Protein AF-A8PFY5-F1 (afdb_monomer)

Organism: Coprinopsis cinerea (strain Okayama-7 / 130 / ATCC MYA-4618 / FGSC 9003) (NCBI:txid240176)

Foldseek 3Di:
DPCPPVLVVCLVDDDPPQPDLVVLLVVLVVLLVLLPDDQDPDLVDADPVNVVSLVSLLSNLVSLLVNCVHPNNVVSLVVCLVRVQSNLQSLLSVLVNLPPSSLVSSLSNLQSLCPDPDPVSVVSLVVLLLDLSNLSSLLSSLLNDDDPPPCPPSLVSSLSSLLSNLVDPNSVVSNVVVLVVDDVVSVLSSLLSLLCLLVVLQVLLVPDDLAQVSLVVSVVSLVSSLSNCLSQLLDLVSVVSNLVNLSLLSNLLCLLPRQVSSCSSNVPDPNLVVSLVSLLSLLVSLVSNVLCNLSSLLSCLLSQVVLVLLVQQQPDDPPPPVSLVSSLVSLVSSLVRCPDPSSLVSNVVSVVVRDPVSLVQCCDPPRPNVVSSVVNVCSSVVVVVVCVVCVVPVVPDDPPPVCCVVVVVVVVVVPD

pLDDT: mean 74.59, std 15.56, range [31.88, 92.75]

Radius of gyration: 26.29 Å; Cα contacts (8 Å, |Δi|>4): 400; chains: 1; bounding box: 70×51×67 Å

Nearest PDB structures (foldseek):
  7rdr-assembly1_A  TM=3.740E-01  e=2.692E-03  unidentified
  3zhp-assembly1_A  TM=3.741E-01  e=1.530E-02  Homo sapiens
  3zjy-assembly1_B  TM=2.414E-01  e=2.660E-02  Homo sapiens
  2x19-assembly1_B  TM=1.890E-01  e=1.592E-02  Homo sapiens

Structure (mmCIF, N/CA/C/O backbone):
data_AF-A8PFY5-F1
#
_entry.id   AF-A8PFY5-F1
#
loop_
_atom_site.group_PDB
_atom_site.id
_atom_site.type_symbol
_atom_site.label_atom_id
_atom_site.label_alt_id
_atom_site.label_comp_id
_atom_site.label_asym_id
_atom_site.label_entity_id
_atom_site.label_seq_id
_atom_site.pdbx_PDB_ins_code
_atom_site.Cartn_x
_atom_site.Cartn_y
_atom_site.Cartn_z
_atom_site.occupancy
_atom_site.B_iso_or_equiv
_atom_site.auth_seq_id
_atom_site.auth_comp_id
_atom_site.auth_asym_id
_atom_site.auth_atom_id
_atom_site.pdbx_PDB_model_num
ATOM 1 N N . MET A 1 1 ? -32.709 1.870 33.642 1.00 34.66 1 MET A N 1
ATOM 2 C CA . MET A 1 1 ? -32.692 0.590 32.893 1.00 34.66 1 MET A CA 1
ATOM 3 C C . MET A 1 1 ? -34.080 0.317 32.304 1.00 34.66 1 MET A C 1
ATOM 5 O O . MET A 1 1 ? -34.724 -0.637 32.714 1.00 34.66 1 MET A O 1
ATOM 9 N N . GLY A 1 2 ? -34.577 1.167 31.396 1.00 36.12 2 GLY A N 1
ATOM 10 C CA . GLY A 1 2 ? -35.963 1.072 30.904 1.00 36.12 2 GLY A CA 1
ATOM 11 C C . GLY A 1 2 ? -36.178 1.373 29.419 1.00 36.12 2 GLY A C 1
ATOM 12 O O . GLY A 1 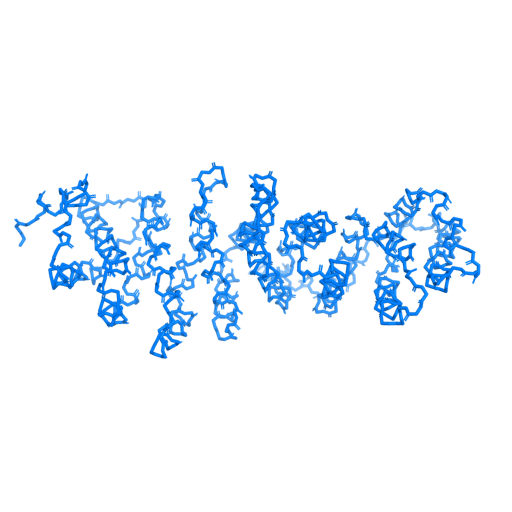2 ? -37.325 1.468 29.013 1.00 36.12 2 GLY A O 1
ATOM 13 N N . ASP A 1 3 ? -35.120 1.491 28.612 1.00 43.16 3 ASP A N 1
ATOM 14 C CA . ASP A 1 3 ? -35.214 2.169 27.311 1.00 43.16 3 ASP A CA 1
ATOM 15 C C . ASP A 1 3 ? -34.728 1.347 26.098 1.00 43.16 3 ASP A C 1
ATOM 17 O O . ASP A 1 3 ? -34.617 1.849 24.990 1.00 43.16 3 ASP A O 1
ATOM 21 N N . PHE A 1 4 ? -34.464 0.052 26.265 1.00 45.09 4 PHE A N 1
ATOM 22 C CA . PHE A 1 4 ? -33.913 -0.795 25.196 1.00 45.09 4 PHE A CA 1
ATOM 23 C C . PHE A 1 4 ? -34.768 -0.927 23.918 1.00 45.09 4 PHE A C 1
ATOM 25 O O . PHE A 1 4 ? -34.220 -0.805 22.823 1.00 45.09 4 PHE A O 1
ATOM 32 N N . PRO A 1 5 ? -36.096 -1.148 24.000 1.00 46.41 5 PRO A N 1
ATOM 33 C CA . PRO A 1 5 ? -36.880 -1.510 22.815 1.00 46.41 5 PRO A CA 1
ATOM 34 C C . PRO A 1 5 ? -37.082 -0.370 21.808 1.00 46.41 5 PRO A C 1
ATOM 36 O O . PRO A 1 5 ? -37.206 -0.620 20.612 1.00 46.41 5 PRO A O 1
ATOM 39 N N . TRP A 1 6 ? -37.128 0.886 22.264 1.00 45.47 6 TRP A N 1
ATOM 40 C CA . TRP A 1 6 ? -37.269 2.032 21.358 1.00 45.47 6 TRP A CA 1
ATOM 41 C C . TRP A 1 6 ? -35.925 2.417 20.727 1.00 45.47 6 TRP A C 1
ATOM 43 O O . TRP A 1 6 ? -35.890 2.773 19.549 1.00 45.47 6 TRP A O 1
ATOM 53 N N . MET A 1 7 ? -34.825 2.242 21.465 1.00 48.72 7 MET A N 1
ATOM 54 C CA . MET A 1 7 ? -33.452 2.436 20.992 1.00 48.72 7 MET A CA 1
ATOM 55 C C . MET A 1 7 ? -33.057 1.462 19.870 1.00 48.72 7 MET A C 1
ATOM 57 O O . MET A 1 7 ? -32.449 1.858 18.878 1.00 48.72 7 MET A O 1
ATOM 61 N N . GLU A 1 8 ? -33.464 0.196 19.976 1.00 47.72 8 GLU A N 1
ATOM 62 C CA . GLU A 1 8 ? -33.248 -0.812 18.929 1.00 47.72 8 GLU A CA 1
ATOM 63 C C . GLU A 1 8 ? -34.076 -0.519 17.661 1.00 47.72 8 GLU A C 1
ATOM 65 O O . GLU A 1 8 ? -33.652 -0.828 16.546 1.00 47.72 8 GLU A O 1
ATOM 70 N N . SER A 1 9 ? -35.242 0.124 17.812 1.00 49.69 9 SER A N 1
ATOM 71 C CA . SER A 1 9 ? -36.091 0.545 16.687 1.00 49.69 9 SER A CA 1
ATOM 72 C C . SER A 1 9 ? -35.517 1.741 15.914 1.00 49.69 9 SER A C 1
ATOM 74 O O . SER A 1 9 ? -35.684 1.807 14.698 1.00 49.69 9 SER A O 1
ATOM 76 N N . LEU A 1 10 ? -34.778 2.632 16.590 1.00 49.41 10 LEU A N 1
ATOM 77 C CA . LEU A 1 10 ? -34.123 3.802 15.987 1.00 49.41 10 LEU A CA 1
ATOM 78 C C . LEU A 1 10 ? -32.971 3.408 15.052 1.00 49.41 10 LEU A C 1
ATOM 80 O O . LEU A 1 10 ? -32.829 3.972 13.969 1.00 49.41 10 LEU A O 1
ATOM 84 N N . LEU A 1 11 ? -32.180 2.403 15.440 1.00 48.88 11 LEU A N 1
ATOM 85 C CA . LEU A 1 11 ? -31.070 1.890 14.627 1.00 48.88 11 LEU A CA 1
ATOM 86 C C . LEU A 1 11 ? -31.535 0.955 13.499 1.00 48.88 11 LEU A C 1
ATOM 88 O O . LEU A 1 11 ? -30.889 0.892 12.456 1.00 48.88 11 LEU A O 1
ATOM 92 N N . ASN A 1 12 ? -32.658 0.251 13.684 1.00 48.12 12 ASN A N 1
ATOM 93 C CA . ASN A 1 12 ? -33.204 -0.682 12.691 1.00 48.12 12 ASN A CA 1
ATOM 94 C C . ASN A 1 12 ? -34.171 -0.040 11.677 1.00 48.12 12 ASN A C 1
ATOM 96 O O . ASN A 1 12 ? -34.649 -0.735 10.778 1.00 48.12 12 ASN A O 1
ATOM 100 N N . GLY A 1 13 ? -34.462 1.260 11.772 1.00 44.38 13 GLY A N 1
ATOM 101 C CA . GLY A 1 13 ? -35.377 1.900 10.831 1.00 44.38 13 GLY A CA 1
ATOM 102 C C . GLY A 1 13 ? -35.305 3.418 10.798 1.00 44.38 13 GLY A C 1
ATOM 103 O O . GLY A 1 13 ? -36.151 4.045 11.411 1.00 44.38 13 GLY A O 1
ATOM 104 N N . ASN A 1 14 ? -34.361 3.982 10.029 1.00 45.72 14 ASN A N 1
ATOM 105 C CA . ASN A 1 14 ? -34.406 5.274 9.302 1.00 45.72 14 ASN A CA 1
ATOM 106 C C . ASN A 1 14 ? -35.174 6.479 9.911 1.00 45.72 14 ASN A C 1
ATOM 108 O O . ASN A 1 14 ? -35.612 7.355 9.169 1.00 45.72 14 ASN A O 1
ATOM 112 N N . GLN A 1 15 ? -35.356 6.560 11.226 1.00 50.38 15 GLN A N 1
ATOM 113 C CA . GLN A 1 15 ? -36.118 7.617 11.895 1.00 50.38 15 GLN A CA 1
ATOM 114 C C . GLN A 1 15 ? -35.307 8.189 13.054 1.00 50.38 15 GLN A C 1
ATOM 116 O O . GLN A 1 15 ? -35.775 8.282 14.183 1.00 50.38 15 GLN A O 1
ATOM 121 N N . TRP A 1 16 ? -34.076 8.602 12.761 1.00 56.50 16 TRP A N 1
ATOM 122 C CA . TRP A 1 16 ? -33.485 9.707 13.511 1.00 56.50 16 TRP A CA 1
ATOM 123 C C . TRP A 1 16 ? -34.390 10.919 13.269 1.00 56.50 16 TRP A C 1
ATOM 125 O O . TRP A 1 16 ? -34.736 11.136 12.108 1.00 56.50 16 TRP A O 1
ATOM 135 N N . PRO A 1 17 ? -34.835 11.671 14.292 1.00 55.78 17 PRO A N 1
ATOM 136 C CA . PRO A 1 17 ? -35.531 12.932 14.069 1.00 55.78 17 PRO A CA 1
ATOM 137 C C . PRO A 1 17 ? -34.560 13.831 13.288 1.00 55.78 17 PRO A C 1
ATOM 139 O O . PRO A 1 17 ? -33.569 14.274 13.864 1.00 55.78 17 PRO A O 1
ATOM 142 N N . PRO A 1 18 ? -34.772 14.061 11.981 1.00 52.91 18 PRO A N 1
ATOM 143 C CA . PRO A 1 18 ? -33.741 14.651 11.126 1.00 52.91 18 PRO A CA 1
ATOM 144 C C . PRO A 1 18 ? -33.565 16.158 11.373 1.00 52.91 18 PRO A C 1
ATOM 146 O O . PRO A 1 18 ? -32.666 16.778 10.813 1.00 52.91 18 PRO A O 1
ATOM 149 N N . ASP A 1 19 ? -34.416 16.743 12.219 1.00 60.16 19 ASP A N 1
ATOM 150 C CA . ASP A 1 19 ? -34.594 18.187 12.333 1.00 60.16 19 ASP A CA 1
ATOM 151 C C . ASP A 1 19 ? -34.093 18.776 13.667 1.00 60.16 19 ASP A C 1
ATOM 153 O O . ASP A 1 19 ? -34.156 19.995 13.832 1.00 60.16 19 ASP A O 1
ATOM 157 N N . ASP A 1 20 ? -33.589 17.959 14.607 1.00 69.44 20 ASP A N 1
ATOM 158 C CA . ASP A 1 20 ? -33.067 18.438 15.900 1.00 69.44 20 ASP A CA 1
ATOM 159 C C . ASP A 1 20 ? -31.603 18.003 16.152 1.00 69.44 20 ASP A C 1
ATOM 161 O O . ASP A 1 20 ? -31.344 16.891 16.626 1.00 69.44 20 ASP A O 1
ATOM 165 N N . PRO A 1 21 ? -30.629 18.881 15.843 1.00 69.94 21 PRO A N 1
ATOM 166 C CA . PRO A 1 21 ? -29.206 18.662 16.104 1.00 69.94 21 PRO A CA 1
ATOM 167 C C . PRO A 1 21 ? -28.892 18.365 17.581 1.00 69.94 21 PRO A C 1
ATOM 169 O O . PRO A 1 21 ? -28.015 17.552 17.879 1.00 69.94 21 PRO A O 1
ATOM 172 N N . ASP A 1 22 ? -29.604 18.995 18.518 1.00 78.06 22 ASP A N 1
ATOM 173 C CA . ASP A 1 22 ? -29.313 18.852 19.948 1.00 78.06 22 ASP A CA 1
ATOM 174 C C . ASP A 1 22 ? -29.686 17.449 20.443 1.00 78.06 22 ASP A C 1
ATOM 176 O O . ASP A 1 22 ? -28.985 16.866 21.273 1.00 78.06 22 ASP A O 1
ATOM 180 N N . TRP A 1 23 ? -30.713 16.843 19.847 1.00 76.12 23 TRP A N 1
ATOM 181 C CA . TRP A 1 23 ? -31.122 15.478 20.165 1.00 76.12 23 TRP A CA 1
ATOM 182 C C . TRP A 1 23 ? -30.076 14.428 19.764 1.00 76.12 23 TRP A C 1
ATOM 184 O O . TRP A 1 23 ? -29.815 13.490 20.519 1.00 76.12 23 TRP A O 1
ATOM 194 N N . VAL A 1 24 ? -29.438 14.581 18.595 1.00 74.31 24 VAL A N 1
ATOM 195 C CA . VAL A 1 24 ? -28.367 13.671 18.136 1.00 74.31 24 VAL A CA 1
ATOM 196 C C . VAL A 1 24 ? -27.197 13.689 19.117 1.00 74.31 24 VAL A C 1
ATOM 198 O O . VAL A 1 24 ? -26.641 12.650 19.470 1.00 74.31 24 VAL A O 1
ATOM 201 N N . LEU A 1 25 ? -26.855 14.882 19.588 1.00 80.19 25 LEU A N 1
ATOM 202 C CA . LEU A 1 25 ? -25.807 15.115 20.566 1.00 80.19 25 LEU A CA 1
ATOM 203 C C . LEU A 1 25 ? -26.149 14.485 21.932 1.00 80.19 25 LEU A C 1
ATOM 205 O O . LEU A 1 25 ? -25.334 13.742 22.482 1.00 80.19 25 LEU A O 1
ATOM 209 N N . GLU A 1 26 ? -27.361 14.698 22.449 1.00 82.06 26 GLU A N 1
ATOM 210 C CA . GLU A 1 26 ? -27.837 14.054 23.686 1.00 82.06 26 GLU A CA 1
ATOM 211 C C . GLU A 1 26 ? -27.855 12.524 23.588 1.00 82.06 26 GLU A C 1
ATOM 213 O O . GLU A 1 26 ? -27.481 11.833 24.540 1.00 82.06 26 GLU A O 1
ATOM 218 N N . ALA A 1 27 ? -28.247 11.982 22.431 1.00 77.75 27 ALA A N 1
ATOM 219 C CA . ALA A 1 27 ? -28.202 10.550 22.184 1.00 77.75 27 ALA A CA 1
ATOM 220 C C . ALA A 1 27 ? -26.760 10.032 22.274 1.00 77.75 27 ALA A C 1
ATOM 222 O O . ALA A 1 27 ? -26.508 9.083 23.016 1.00 77.75 27 ALA A O 1
ATOM 223 N N . VAL A 1 28 ? -25.804 10.668 21.585 1.00 82.75 28 VAL A N 1
ATOM 224 C CA . VAL A 1 28 ? -24.381 10.290 21.659 1.00 82.75 28 VAL A CA 1
ATOM 225 C C . VAL A 1 28 ? -23.898 10.261 23.112 1.00 82.75 28 VAL A C 1
ATOM 227 O O . VAL A 1 28 ? -23.340 9.247 23.531 1.00 82.75 28 VAL A O 1
ATOM 230 N N . ASP A 1 29 ? -24.183 11.295 23.906 1.00 84.06 29 ASP A N 1
ATOM 231 C CA . ASP A 1 29 ? -23.794 11.338 25.325 1.00 84.06 29 ASP A CA 1
ATOM 232 C C . ASP A 1 29 ? -24.404 10.182 26.128 1.00 84.06 29 ASP A C 1
ATOM 234 O O . ASP A 1 29 ? -23.711 9.516 26.902 1.00 84.06 29 ASP A O 1
ATOM 238 N N . ALA A 1 30 ? -25.697 9.914 25.928 1.00 82.19 30 ALA A N 1
ATOM 239 C CA . ALA A 1 30 ? -26.401 8.845 26.625 1.00 82.19 30 ALA A CA 1
ATOM 240 C C . ALA A 1 30 ? -25.821 7.462 26.291 1.00 82.19 30 ALA A C 1
ATOM 242 O O . ALA A 1 30 ? -25.700 6.605 27.172 1.00 82.19 30 ALA A O 1
ATOM 243 N N . TYR A 1 31 ? -25.430 7.251 25.033 1.00 81.50 31 TYR A N 1
ATOM 244 C CA . TYR A 1 31 ? -24.874 5.986 24.571 1.00 81.50 31 TYR A CA 1
ATOM 245 C C . TYR A 1 31 ? -23.399 5.795 24.943 1.00 81.50 31 TYR A C 1
ATOM 247 O O . TYR A 1 31 ? -22.999 4.660 25.204 1.00 81.50 31 TYR A O 1
ATOM 255 N N . MET A 1 32 ? -22.585 6.855 25.013 1.00 85.31 32 MET A N 1
ATOM 256 C CA . MET A 1 32 ? -21.151 6.732 25.327 1.00 85.31 32 MET A CA 1
ATOM 257 C C . MET A 1 32 ? -20.888 6.081 26.694 1.00 85.31 32 MET A C 1
ATOM 259 O O . MET A 1 32 ? -19.907 5.354 26.839 1.00 85.31 32 MET A O 1
ATOM 263 N N . VAL A 1 33 ? -21.805 6.214 27.659 1.00 85.12 33 VAL A N 1
ATOM 264 C CA . VAL A 1 33 ? -21.728 5.535 28.971 1.00 85.12 33 VAL A CA 1
ATOM 265 C C . VAL A 1 33 ? -21.664 4.003 28.832 1.00 85.12 33 VAL A C 1
ATOM 267 O O . VAL A 1 33 ? -21.143 3.301 29.700 1.00 85.12 33 VAL A O 1
ATOM 270 N N . HIS A 1 34 ? -22.170 3.449 27.727 1.00 85.44 34 HIS A N 1
ATOM 271 C CA . HIS A 1 34 ? -22.089 2.018 27.432 1.00 85.44 34 HIS A CA 1
ATOM 272 C C . HIS A 1 34 ? -20.716 1.554 26.933 1.00 85.44 34 HIS A C 1
ATOM 274 O O . HIS A 1 34 ? -20.491 0.347 26.835 1.00 85.44 34 HIS A O 1
ATOM 280 N N . LEU A 1 35 ? -19.787 2.471 26.667 1.00 84.62 35 LEU A N 1
ATOM 281 C CA . LEU A 1 35 ? -18.411 2.148 26.290 1.00 84.62 35 LEU A CA 1
ATOM 282 C C . LEU A 1 35 ? -17.476 2.055 27.503 1.00 84.62 35 LEU A C 1
ATOM 284 O O . LEU A 1 35 ? -16.440 1.400 27.423 1.00 84.62 35 LEU A O 1
ATOM 288 N N . ASP A 1 36 ? -17.871 2.607 28.652 1.00 84.31 36 ASP A N 1
ATOM 289 C CA . ASP A 1 36 ? -17.104 2.513 29.904 1.00 84.31 36 ASP A CA 1
ATOM 290 C C . ASP A 1 36 ? -17.233 1.140 30.592 1.00 84.31 36 ASP A C 1
ATOM 292 O O . ASP A 1 36 ? -16.557 0.839 31.580 1.00 84.31 36 ASP A O 1
ATOM 296 N N . VAL A 1 37 ? -18.116 0.280 30.083 1.00 84.50 37 VAL A N 1
ATOM 297 C CA . VAL A 1 37 ? -18.347 -1.060 30.628 1.00 84.50 37 VAL A CA 1
ATOM 298 C C . VAL A 1 37 ? -17.155 -1.960 30.270 1.00 84.50 37 VAL A C 1
ATOM 300 O O . VAL A 1 37 ? -16.679 -1.921 29.134 1.00 84.50 37 VAL A O 1
ATOM 303 N N . PRO A 1 38 ? -16.649 -2.801 31.194 1.00 84.38 38 PRO A N 1
ATOM 304 C CA . PRO A 1 38 ? -15.529 -3.684 30.891 1.00 84.38 38 PRO A CA 1
ATOM 305 C C . PRO A 1 38 ? -15.884 -4.700 29.801 1.00 84.38 38 PRO A C 1
ATOM 307 O O . PRO A 1 38 ? -16.914 -5.375 29.870 1.00 84.38 38 PRO A O 1
ATOM 310 N N . MET A 1 39 ? -14.978 -4.845 28.833 1.00 85.31 39 MET A N 1
ATOM 311 C CA . MET A 1 39 ? -15.078 -5.838 27.765 1.00 85.31 39 MET A CA 1
ATOM 312 C C . MET A 1 39 ? -15.084 -7.271 28.327 1.00 85.31 39 MET A C 1
ATOM 314 O O . MET A 1 39 ? -14.343 -7.566 29.276 1.00 85.31 39 MET A O 1
ATOM 318 N N . PRO A 1 40 ? -15.844 -8.202 27.723 1.00 83.94 40 PRO A N 1
ATOM 319 C CA . PRO A 1 40 ? -15.810 -9.600 28.124 1.00 83.94 40 PRO A CA 1
ATOM 320 C C . PRO A 1 40 ? -14.416 -10.212 27.940 1.00 83.94 40 PRO A C 1
ATOM 322 O O . PRO A 1 40 ? -13.730 -9.998 26.938 1.00 83.94 40 PRO A O 1
ATOM 325 N N . ALA A 1 41 ? -13.998 -11.044 28.894 1.00 80.00 41 ALA A N 1
ATOM 326 C CA . ALA A 1 41 ? -12.651 -11.616 28.894 1.00 80.00 41 ALA A CA 1
ATOM 327 C C . ALA A 1 41 ? -12.413 -12.650 27.775 1.00 80.00 41 ALA A C 1
ATOM 329 O O . ALA A 1 41 ? -11.261 -12.949 27.450 1.00 80.00 41 ALA A O 1
ATOM 330 N N . ARG A 1 42 ? -13.473 -13.260 27.222 1.00 78.19 42 ARG A N 1
ATOM 331 C CA . ARG A 1 42 ? -13.371 -14.338 26.225 1.00 78.19 42 ARG A CA 1
ATOM 332 C C . ARG A 1 42 ? -14.462 -14.236 25.167 1.00 78.19 42 ARG A C 1
ATOM 334 O O . ARG A 1 42 ? -15.631 -14.428 25.467 1.00 78.19 42 ARG A O 1
ATOM 34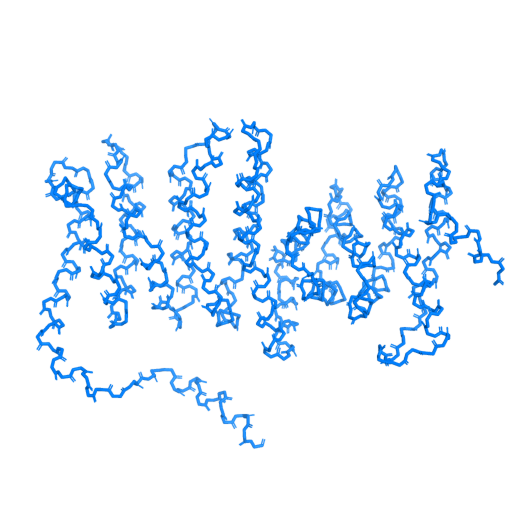1 N N . ILE A 1 43 ? -14.042 -14.080 23.916 1.00 75.56 43 ILE A N 1
ATOM 342 C CA . ILE A 1 43 ? -14.929 -14.050 22.742 1.00 75.56 43 ILE A CA 1
ATOM 343 C C . ILE A 1 43 ? -15.607 -15.413 22.519 1.00 75.56 43 ILE A C 1
ATOM 345 O O . ILE A 1 43 ? -16.769 -15.491 22.154 1.00 75.56 43 ILE A O 1
ATOM 349 N N . SER A 1 44 ? -14.911 -16.521 22.796 1.00 72.50 44 SER A N 1
ATOM 350 C CA . SER A 1 44 ? -15.396 -17.873 22.479 1.00 72.50 44 SER A CA 1
ATOM 351 C C . SER A 1 44 ? -16.497 -18.408 23.409 1.00 72.50 44 SER A C 1
ATOM 353 O O . SER A 1 44 ? -16.958 -19.530 23.207 1.00 72.50 44 SER A O 1
ATOM 355 N N . LYS A 1 45 ? -16.822 -17.698 24.497 1.00 78.69 45 LYS A N 1
ATOM 356 C CA . LYS A 1 45 ? -17.814 -18.111 25.505 1.00 78.69 45 LYS A CA 1
ATOM 357 C C . LYS A 1 45 ? -18.446 -16.876 26.140 1.00 78.69 45 LYS A C 1
ATOM 359 O O . LYS A 1 45 ? -18.075 -16.508 27.253 1.00 78.69 45 LYS A O 1
ATOM 364 N N . LEU A 1 46 ? -19.370 -16.262 25.416 1.00 81.25 46 LEU A N 1
ATOM 365 C CA . LEU A 1 46 ? -20.160 -15.153 25.929 1.00 81.25 46 LEU A CA 1
ATOM 366 C C . LEU A 1 46 ? -21.274 -15.694 26.825 1.00 81.25 46 LEU A C 1
ATOM 368 O O . LEU A 1 46 ? -21.910 -16.705 26.520 1.00 81.25 46 LEU A O 1
ATOM 372 N N . THR A 1 47 ? -21.457 -15.061 27.977 1.00 86.31 47 THR A N 1
ATOM 373 C CA . THR A 1 47 ? -22.670 -15.233 28.779 1.00 86.31 47 THR A CA 1
ATOM 374 C C . THR A 1 47 ? -23.777 -14.322 28.235 1.00 86.31 47 THR A C 1
ATOM 376 O O . THR A 1 47 ? -23.462 -13.362 27.536 1.00 86.31 47 THR A O 1
ATOM 379 N N . PRO A 1 48 ? -25.057 -14.538 28.591 1.00 85.81 48 PRO A N 1
ATOM 380 C CA . PRO A 1 48 ? -26.129 -13.620 28.190 1.00 85.81 48 PRO A CA 1
ATOM 381 C C . PRO A 1 48 ? -25.876 -12.159 28.604 1.00 85.81 48 PRO A C 1
ATOM 383 O O . PRO A 1 48 ? -26.258 -11.235 27.899 1.00 85.81 48 PRO A O 1
ATOM 386 N N . ASP A 1 49 ? -25.193 -11.939 29.733 1.00 85.94 49 ASP A N 1
ATOM 387 C CA . ASP A 1 49 ? -24.777 -10.602 30.180 1.00 85.94 49 ASP A CA 1
ATOM 388 C C . ASP A 1 49 ? -23.655 -10.018 29.300 1.00 85.94 49 ASP A C 1
ATOM 390 O O . ASP A 1 49 ? -23.619 -8.816 29.049 1.00 85.94 49 ASP A O 1
ATOM 394 N N . ASP A 1 50 ? -22.747 -10.855 28.792 1.00 84.56 50 ASP A N 1
ATOM 395 C CA . ASP A 1 50 ? -21.699 -10.418 27.862 1.00 84.56 50 ASP A CA 1
ATOM 396 C C . ASP A 1 50 ? -22.266 -10.081 26.477 1.00 84.56 50 ASP A C 1
ATOM 398 O O . ASP A 1 50 ? -21.830 -9.105 25.869 1.00 84.56 50 ASP A O 1
ATOM 402 N N . GLU A 1 51 ? -23.256 -10.840 26.001 1.00 81.56 51 GLU A N 1
ATOM 403 C CA . GLU A 1 51 ? -23.989 -10.553 24.758 1.00 81.56 51 GLU A CA 1
ATOM 404 C C . GLU A 1 51 ? -24.751 -9.220 24.854 1.00 81.56 51 GLU A C 1
ATOM 406 O O . GLU A 1 51 ? -24.729 -8.406 23.927 1.00 81.56 51 GLU A O 1
ATOM 411 N N . ASP A 1 52 ? -25.366 -8.945 26.006 1.00 82.38 52 ASP A N 1
ATOM 412 C CA . ASP A 1 52 ? -26.065 -7.684 26.257 1.00 82.38 52 ASP A CA 1
ATOM 413 C C . ASP A 1 52 ? -25.097 -6.487 26.346 1.00 82.38 52 ASP A C 1
ATOM 415 O O . ASP A 1 52 ? -25.378 -5.407 25.821 1.00 82.38 52 ASP A O 1
ATOM 419 N N . LYS A 1 53 ? -23.909 -6.663 26.945 1.00 85.19 53 LYS A N 1
ATOM 420 C CA . LYS A 1 53 ? -22.836 -5.644 26.913 1.00 85.19 53 LYS A CA 1
ATOM 421 C C . LYS A 1 53 ? -22.317 -5.401 25.501 1.00 85.19 53 LYS A C 1
ATOM 423 O O . LYS A 1 53 ? -22.095 -4.253 25.128 1.00 85.19 53 LYS A O 1
ATOM 428 N N . GLN A 1 54 ? -22.123 -6.464 24.724 1.00 80.12 54 GLN A N 1
ATOM 429 C CA . GLN A 1 54 ? -21.674 -6.371 23.339 1.00 80.12 54 GLN A CA 1
ATOM 430 C C . GLN A 1 54 ? -22.670 -5.569 22.499 1.00 80.12 54 GLN A C 1
ATOM 432 O O . GLN A 1 54 ? -22.276 -4.647 21.788 1.00 80.12 54 GLN A O 1
ATOM 437 N N . THR A 1 55 ? -23.957 -5.892 22.626 1.00 80.00 55 THR A N 1
ATOM 438 C CA . THR A 1 55 ? -25.045 -5.196 21.928 1.00 80.00 55 THR A CA 1
ATOM 439 C C . THR A 1 55 ? -25.059 -3.717 22.304 1.00 80.00 55 THR A C 1
ATOM 441 O O . THR A 1 55 ? -25.069 -2.853 21.431 1.00 80.00 55 THR A O 1
ATOM 444 N N . ARG A 1 56 ? -24.939 -3.412 23.601 1.00 81.44 56 ARG A N 1
ATOM 445 C CA . ARG A 1 56 ? -24.811 -2.045 24.126 1.00 81.44 56 ARG A CA 1
ATOM 446 C C . ARG A 1 56 ? -23.657 -1.257 23.527 1.00 81.44 56 ARG A C 1
ATOM 448 O O . ARG A 1 56 ? -23.853 -0.127 23.083 1.00 81.44 56 ARG A O 1
ATOM 455 N N . ALA A 1 57 ? -22.470 -1.850 23.510 1.00 83.25 57 ALA A N 1
ATOM 456 C CA . ALA A 1 57 ? -21.290 -1.215 22.948 1.00 83.25 57 ALA A CA 1
ATOM 457 C C . ALA A 1 57 ? -21.443 -0.988 21.437 1.00 83.25 57 ALA A C 1
ATOM 459 O O . ALA A 1 57 ? -21.144 0.098 20.950 1.00 83.25 57 ALA A O 1
ATOM 460 N N . ALA A 1 58 ? -21.975 -1.968 20.700 1.00 77.31 58 ALA A N 1
ATOM 461 C CA . ALA A 1 58 ? -22.244 -1.832 19.270 1.00 77.31 58 ALA A CA 1
ATOM 462 C C . ALA A 1 58 ? -23.244 -0.700 18.976 1.00 77.31 58 ALA A C 1
ATOM 464 O O . ALA A 1 58 ? -23.003 0.119 18.093 1.00 77.31 58 ALA A O 1
ATOM 465 N N . MET A 1 59 ? -24.328 -0.597 19.752 1.00 77.25 59 MET A N 1
ATOM 466 C CA . MET A 1 59 ? -25.291 0.505 19.631 1.00 77.25 59 MET A CA 1
ATOM 467 C C . MET A 1 59 ? -24.647 1.863 19.917 1.00 77.25 59 MET A C 1
ATOM 469 O O . MET A 1 59 ? -24.924 2.835 19.216 1.00 77.25 59 MET A O 1
ATOM 473 N N . ALA A 1 60 ? -23.757 1.931 20.908 1.00 83.31 60 ALA A N 1
ATOM 474 C CA . ALA A 1 60 ? -23.057 3.165 21.219 1.00 83.31 60 ALA A CA 1
ATOM 475 C C . ALA A 1 60 ? -22.110 3.607 20.103 1.00 83.31 60 ALA A C 1
ATOM 477 O O . ALA A 1 60 ? -22.110 4.777 19.725 1.00 83.31 60 ALA A O 1
ATOM 478 N N . LEU A 1 61 ? -21.374 2.668 19.508 1.00 79.38 61 LEU A N 1
ATOM 479 C CA . LEU A 1 61 ? -20.562 2.942 18.323 1.00 79.38 61 LEU A CA 1
ATOM 480 C C . LEU A 1 61 ? -21.434 3.397 17.140 1.00 79.38 61 LEU A C 1
ATOM 482 O O . LEU A 1 61 ? -21.077 4.350 16.452 1.00 79.38 61 LEU A O 1
ATOM 486 N N . ALA A 1 62 ? -22.608 2.794 16.935 1.00 75.69 62 ALA A N 1
ATOM 487 C CA . ALA A 1 62 ? -23.549 3.212 15.895 1.00 75.69 62 ALA A CA 1
ATOM 488 C C . ALA A 1 62 ? -24.017 4.667 16.064 1.00 75.69 62 ALA A C 1
ATOM 490 O O . ALA A 1 62 ? -24.054 5.432 15.095 1.00 75.69 62 ALA A O 1
ATOM 491 N N . ALA A 1 63 ? -24.358 5.052 17.297 1.00 78.56 63 ALA A N 1
ATOM 492 C CA . ALA A 1 63 ? -24.777 6.410 17.625 1.00 78.56 63 ALA A CA 1
ATOM 493 C C . ALA A 1 63 ? -23.644 7.417 17.388 1.00 78.56 63 ALA A C 1
ATOM 495 O O . ALA A 1 63 ? -23.864 8.440 16.741 1.00 78.56 63 ALA A O 1
ATOM 496 N N . VAL A 1 64 ? -22.422 7.091 17.826 1.00 79.69 64 VAL A N 1
ATOM 497 C CA . VAL A 1 64 ? -21.223 7.909 17.575 1.00 79.69 64 VAL A CA 1
ATOM 498 C C . VAL A 1 64 ? -20.977 8.080 16.075 1.00 79.69 64 VAL A C 1
ATOM 500 O O . VAL A 1 64 ? -20.776 9.201 15.612 1.00 79.69 64 VAL A O 1
ATOM 503 N N . ALA A 1 65 ? -21.031 6.994 15.297 1.00 76.19 65 ALA A N 1
ATOM 504 C CA . ALA A 1 65 ? -20.847 7.048 13.848 1.00 76.19 65 ALA A CA 1
ATOM 505 C C . ALA A 1 65 ? -21.877 7.972 13.179 1.00 76.19 65 ALA A C 1
ATOM 507 O O . ALA A 1 65 ? -21.515 8.803 12.351 1.00 76.19 65 ALA A O 1
ATOM 508 N N . THR A 1 66 ? -23.144 7.865 13.587 1.00 76.25 66 THR A N 1
ATOM 509 C CA . THR A 1 66 ? -24.232 8.692 13.048 1.00 76.25 66 THR A CA 1
ATOM 510 C C . THR A 1 66 ? -24.048 10.165 13.416 1.00 76.25 66 THR A C 1
ATOM 512 O O . THR A 1 66 ? -24.080 11.026 12.542 1.00 76.25 66 THR A O 1
ATOM 515 N N . GLY A 1 67 ? -23.758 10.473 14.685 1.00 76.25 67 GLY A N 1
ATOM 516 C CA . GLY A 1 67 ? -23.538 11.853 15.135 1.00 76.25 67 GLY A CA 1
ATOM 517 C C . GLY A 1 67 ? -22.347 12.543 14.462 1.00 76.25 67 GLY A C 1
ATOM 518 O O . GLY A 1 67 ? -22.351 13.765 14.284 1.00 76.25 67 GLY A O 1
ATOM 519 N N . LEU A 1 68 ? -21.348 11.761 14.043 1.00 75.50 68 LEU A N 1
ATOM 520 C CA . LEU A 1 68 ? -20.221 12.232 13.245 1.00 75.50 68 LEU A CA 1
ATOM 521 C C . LEU A 1 68 ? -20.584 12.449 11.763 1.00 75.50 68 LEU A C 1
ATOM 523 O O . LEU A 1 68 ? -19.961 13.286 11.112 1.00 75.50 68 LEU A O 1
ATOM 527 N N . GLU A 1 69 ? -21.571 11.750 11.202 1.00 71.62 69 GLU A N 1
ATOM 528 C CA . GLU A 1 69 ? -22.001 11.933 9.806 1.00 71.62 69 GLU A CA 1
ATOM 529 C C . GLU A 1 69 ? -22.881 13.192 9.619 1.00 71.62 69 GLU A C 1
ATOM 531 O O . GLU A 1 69 ? -22.764 13.850 8.580 1.00 71.62 69 GLU A O 1
ATOM 536 N N . GLU A 1 70 ? -23.650 13.581 10.641 1.00 71.81 70 GLU A N 1
ATOM 537 C CA . GLU A 1 70 ? -24.669 14.648 10.621 1.00 71.81 70 GLU A CA 1
ATOM 538 C C . GLU A 1 70 ? -24.142 16.101 10.727 1.00 71.81 70 GLU A C 1
ATOM 540 O O . GLU A 1 70 ? -22.955 16.367 10.944 1.00 71.81 70 GLU A O 1
ATOM 545 N N . ALA A 1 71 ? -25.053 17.084 10.614 1.00 59.25 71 ALA A N 1
ATOM 546 C CA . ALA A 1 71 ? -24.767 18.528 10.724 1.00 59.25 71 ALA A CA 1
ATOM 547 C C . ALA A 1 71 ? -24.096 18.949 12.055 1.00 59.25 71 ALA A C 1
ATOM 549 O O . ALA A 1 71 ? -23.518 20.032 12.153 1.00 59.25 71 ALA A O 1
ATOM 550 N N . THR A 1 72 ? -24.133 18.081 13.066 1.00 63.81 72 THR A N 1
ATOM 551 C CA . THR A 1 72 ? -23.539 18.245 14.403 1.00 63.81 72 THR A CA 1
ATOM 552 C C . THR A 1 72 ? -22.086 17.792 14.511 1.00 63.81 72 THR A C 1
ATOM 554 O O . THR A 1 72 ? -21.513 17.849 15.603 1.00 63.81 72 THR A O 1
ATOM 557 N N . ARG A 1 73 ? -21.474 17.345 13.406 1.00 71.12 73 ARG A N 1
ATOM 558 C CA . ARG A 1 73 ? -20.148 16.705 13.357 1.00 71.12 73 ARG A CA 1
ATOM 559 C C . ARG A 1 73 ? -19.084 17.356 14.242 1.00 71.12 73 ARG A C 1
ATOM 561 O O . ARG A 1 73 ? -18.374 16.650 14.950 1.00 71.12 73 ARG A O 1
ATOM 568 N N . SER A 1 74 ? -18.958 18.686 14.231 1.00 74.06 74 SER A N 1
ATOM 569 C CA . SER A 1 74 ? -17.925 19.387 15.011 1.00 74.06 74 SER A CA 1
ATOM 570 C C . SER A 1 74 ? -18.135 19.306 16.523 1.00 74.06 74 SER A C 1
ATOM 572 O O . SER A 1 74 ? -17.162 19.235 17.267 1.00 74.06 74 SER A O 1
ATOM 574 N N . GLU A 1 75 ? -19.384 19.334 16.985 1.00 78.44 75 GLU A N 1
ATOM 575 C CA . GLU A 1 75 ? -19.707 19.276 18.415 1.00 78.44 75 GLU A CA 1
ATOM 576 C C . GLU A 1 75 ? -19.700 17.829 18.917 1.00 78.44 75 GLU A C 1
ATOM 578 O O . GLU A 1 75 ? -19.188 17.548 20.000 1.00 78.44 75 GLU A O 1
ATOM 583 N N . CYS A 1 76 ? -20.152 16.893 18.076 1.00 78.44 76 CYS A N 1
ATOM 584 C CA . CYS A 1 76 ? -20.018 15.462 18.330 1.00 78.44 76 CYS A CA 1
ATOM 585 C C . CYS A 1 76 ? -18.542 15.066 18.472 1.00 78.44 76 CYS A C 1
ATOM 587 O O . CYS A 1 76 ? -18.190 14.330 19.390 1.00 78.44 76 CYS A O 1
ATOM 589 N N . LEU A 1 77 ? -17.657 15.595 17.618 1.00 75.56 77 LEU A N 1
ATOM 590 C CA . LEU A 1 77 ? -16.224 15.306 17.687 1.00 75.56 77 LEU A CA 1
ATOM 591 C C . LEU A 1 77 ? -15.607 15.718 19.031 1.00 75.56 77 LEU A C 1
ATOM 593 O O . LEU A 1 77 ? -14.806 14.966 19.577 1.00 75.56 77 LEU A O 1
ATOM 597 N N . LYS A 1 78 ? -15.988 16.878 19.584 1.00 77.44 78 LYS A N 1
ATOM 598 C CA . LYS A 1 78 ? -15.483 17.331 20.893 1.00 77.44 78 LYS A CA 1
ATOM 599 C C . LYS A 1 78 ? -15.855 16.365 22.014 1.00 77.44 78 LYS A C 1
ATOM 601 O O . LYS A 1 78 ? -15.031 16.097 22.877 1.00 77.44 78 LYS A O 1
ATOM 606 N N . ARG A 1 79 ? -17.081 15.838 21.983 1.00 78.81 79 ARG A N 1
ATOM 607 C CA . ARG A 1 79 ? -17.572 14.855 22.961 1.00 78.81 79 ARG A CA 1
ATOM 608 C C . ARG A 1 79 ? -16.852 13.519 22.806 1.00 78.81 79 ARG A C 1
ATOM 610 O O . ARG A 1 79 ? -16.424 12.922 23.783 1.00 78.81 79 ARG A O 1
ATOM 617 N N . VAL A 1 80 ? -16.655 13.089 21.563 1.00 77.69 80 VAL A N 1
ATOM 618 C CA . VAL A 1 80 ? -15.970 11.838 21.218 1.00 77.69 80 VAL A CA 1
ATOM 619 C C . VAL A 1 80 ? -14.475 11.874 21.566 1.00 77.69 80 VAL A C 1
ATOM 621 O O . VAL A 1 80 ? -13.940 10.838 21.953 1.00 77.69 80 VAL A O 1
ATOM 624 N N . ASP A 1 81 ? -13.806 13.034 21.487 1.00 75.50 81 ASP A N 1
ATOM 625 C CA . ASP A 1 81 ? -12.369 13.187 21.802 1.00 75.50 81 ASP A CA 1
ATOM 626 C C . ASP A 1 81 ? -12.023 12.721 23.230 1.00 75.50 81 ASP A C 1
ATOM 628 O O . ASP A 1 81 ? -10.976 12.114 23.455 1.00 75.50 81 ASP A O 1
ATOM 632 N N . GLU A 1 82 ? -12.924 12.925 24.195 1.00 75.69 82 GLU A N 1
ATOM 633 C CA . GLU A 1 82 ? -12.724 12.481 25.583 1.00 75.69 82 GLU A CA 1
ATOM 634 C C . GLU A 1 82 ? -12.897 10.960 25.762 1.00 75.69 82 GLU A C 1
ATOM 636 O O . GLU A 1 82 ? -12.373 10.381 26.716 1.00 75.69 82 GLU A O 1
ATOM 641 N N . HIS A 1 83 ? -13.569 10.295 24.816 1.00 77.50 83 HIS A N 1
ATOM 642 C CA . HIS A 1 83 ? -13.942 8.878 24.872 1.00 77.50 83 HIS A CA 1
ATOM 643 C C . HIS A 1 83 ? -13.287 8.015 23.779 1.00 77.50 83 HIS A C 1
ATOM 645 O O . HIS A 1 83 ? -13.685 6.863 23.585 1.00 77.50 83 HIS A O 1
ATOM 651 N N . LEU A 1 84 ? -12.261 8.521 23.084 1.00 74.56 84 LEU A N 1
ATOM 652 C CA . LEU A 1 84 ? -11.584 7.789 22.003 1.00 74.56 84 LEU A CA 1
ATOM 653 C C . LEU A 1 84 ? -11.072 6.419 22.468 1.00 74.56 84 LEU A C 1
ATOM 655 O O . LEU A 1 84 ? -11.321 5.407 21.821 1.00 74.56 84 LEU A O 1
ATOM 659 N N . GLU A 1 85 ? -10.416 6.350 23.622 1.00 77.12 85 GLU A N 1
ATOM 660 C CA . GLU A 1 85 ? -9.810 5.106 24.105 1.00 77.12 85 GLU A CA 1
ATOM 661 C C . GLU A 1 85 ? -10.839 3.991 24.369 1.00 77.12 85 GLU A C 1
ATOM 663 O O . GLU A 1 85 ? -10.646 2.881 23.854 1.00 77.12 85 GLU A O 1
ATOM 668 N N . PRO A 1 86 ? -11.946 4.248 25.097 1.00 82.62 86 PRO A N 1
ATOM 669 C CA . PRO A 1 86 ? -13.067 3.314 25.196 1.00 82.62 86 PRO A CA 1
ATOM 670 C C . PRO A 1 86 ? -13.653 2.911 23.836 1.00 82.62 86 PRO A C 1
ATOM 672 O O . PRO A 1 86 ? -13.853 1.718 23.596 1.00 82.62 86 PRO A O 1
ATOM 675 N N . ILE A 1 87 ? -13.867 3.876 22.931 1.00 80.19 87 ILE A N 1
ATOM 676 C CA . ILE A 1 87 ? -14.397 3.640 21.576 1.00 80.19 87 ILE A CA 1
ATOM 677 C C . ILE A 1 87 ? -13.506 2.648 20.819 1.00 80.19 87 ILE A C 1
ATOM 679 O O . ILE A 1 87 ? -13.977 1.592 20.391 1.00 80.19 87 ILE A O 1
ATOM 683 N N . PHE A 1 88 ? -12.205 2.930 20.701 1.00 78.50 88 PHE A N 1
ATOM 684 C CA . PHE A 1 88 ? -11.286 2.079 19.942 1.00 78.50 88 PHE A CA 1
ATOM 685 C C . PHE A 1 88 ? -11.013 0.738 20.616 1.00 78.50 88 PHE A C 1
ATOM 687 O O . PHE A 1 88 ? -10.806 -0.262 19.927 1.00 78.50 88 PHE A O 1
ATOM 694 N N . SER A 1 89 ? -11.056 0.680 21.947 1.00 81.44 89 SER A N 1
ATOM 695 C CA . SER A 1 89 ? -10.934 -0.583 22.680 1.00 81.44 89 SER A CA 1
ATOM 696 C C . SER A 1 89 ? -12.099 -1.523 22.367 1.00 81.44 89 SER A C 1
ATOM 698 O O . SER A 1 89 ? -11.879 -2.693 22.037 1.00 81.44 89 SER A O 1
ATOM 700 N N . TRP A 1 90 ? -13.332 -1.007 22.396 1.00 82.75 90 TRP A N 1
ATOM 701 C CA . TRP A 1 90 ? -14.515 -1.771 22.007 1.00 82.75 90 TRP A CA 1
ATOM 702 C C . TRP A 1 90 ? -14.506 -2.130 20.525 1.00 82.75 90 TRP A C 1
ATOM 704 O O . TRP A 1 90 ? -14.774 -3.282 20.194 1.00 82.75 90 TRP A O 1
ATOM 714 N N . MET A 1 91 ? -14.115 -1.209 19.638 1.00 78.81 91 MET A N 1
ATOM 715 C CA . MET A 1 91 ? -13.940 -1.507 18.211 1.00 78.81 91 MET A CA 1
ATOM 716 C C . MET A 1 91 ? -12.958 -2.661 17.987 1.00 78.81 91 MET A C 1
ATOM 718 O O . MET A 1 91 ? -13.257 -3.591 17.243 1.00 78.81 91 MET A O 1
ATOM 722 N N . HIS A 1 92 ? -11.808 -2.642 18.663 1.00 77.75 92 HIS A N 1
ATOM 723 C CA . HIS A 1 92 ? -10.818 -3.711 18.576 1.00 77.75 92 HIS A CA 1
ATOM 724 C C . HIS A 1 92 ? -11.371 -5.058 19.060 1.00 77.75 92 HIS A C 1
ATOM 726 O O . HIS A 1 92 ? -11.158 -6.095 18.422 1.00 77.75 92 HIS A O 1
ATOM 732 N N . TRP A 1 93 ? -12.078 -5.054 20.191 1.00 82.25 93 TRP A N 1
ATOM 733 C CA . TRP A 1 93 ? -12.679 -6.263 20.747 1.00 82.25 93 TRP A CA 1
ATOM 734 C C . TRP A 1 93 ? -13.756 -6.836 19.818 1.00 82.25 93 TRP A C 1
ATOM 736 O O . TRP A 1 93 ? -13.735 -8.030 19.517 1.00 82.25 93 TRP A O 1
ATOM 746 N N . LEU A 1 94 ? -14.644 -5.979 19.308 1.00 76.75 94 LEU A N 1
ATOM 747 C CA . LEU A 1 94 ? -15.737 -6.353 18.409 1.00 76.75 94 LEU A CA 1
ATOM 748 C C . LEU A 1 94 ? -15.216 -6.836 17.052 1.00 76.75 94 LEU A C 1
ATOM 750 O O . LEU A 1 94 ? -15.733 -7.815 16.516 1.00 76.75 94 LEU A O 1
ATOM 754 N N . ALA A 1 95 ? -14.137 -6.234 16.543 1.00 72.50 95 ALA A N 1
ATOM 755 C CA . ALA A 1 95 ? -13.483 -6.695 15.323 1.00 72.50 95 ALA A CA 1
ATOM 756 C C . ALA A 1 95 ? -12.986 -8.142 15.456 1.00 72.50 95 ALA A C 1
ATOM 758 O O . ALA A 1 95 ? -13.213 -8.974 14.578 1.00 72.50 95 ALA A O 1
ATOM 759 N N . ARG A 1 96 ? -12.385 -8.489 16.602 1.00 73.56 96 ARG A N 1
ATOM 760 C CA . ARG A 1 96 ? -11.973 -9.872 16.898 1.00 73.56 96 ARG A CA 1
ATOM 761 C C . ARG A 1 96 ? -13.146 -10.839 17.070 1.00 73.56 96 ARG A C 1
ATOM 763 O O . ARG A 1 96 ? -12.942 -12.041 16.927 1.00 73.56 96 ARG A O 1
ATOM 770 N N . ALA A 1 97 ? -14.333 -10.340 17.406 1.00 70.44 97 ALA A N 1
ATOM 771 C CA . ALA A 1 97 ? -15.556 -11.135 17.483 1.00 70.44 97 ALA A CA 1
ATOM 772 C C . ALA A 1 97 ? -16.210 -11.371 16.105 1.00 70.44 97 ALA A C 1
ATOM 774 O O . ALA A 1 97 ? -17.180 -12.119 16.025 1.00 70.44 97 ALA A O 1
ATOM 775 N N . SER A 1 98 ? -15.651 -10.791 15.031 1.00 61.66 98 SER A N 1
ATOM 776 C CA . SER A 1 98 ? -16.074 -10.975 13.634 1.00 61.66 98 SER A CA 1
ATOM 777 C C . SER A 1 98 ? -17.513 -10.537 13.327 1.00 61.66 98 SER A C 1
ATOM 779 O O . SER A 1 98 ? -18.152 -11.092 12.434 1.00 61.66 98 SER A O 1
ATOM 781 N N . ASP A 1 99 ? -18.024 -9.518 14.023 1.00 63.84 99 ASP A N 1
ATOM 782 C CA . ASP A 1 99 ? -19.298 -8.887 13.664 1.00 63.84 99 ASP A CA 1
ATOM 783 C C . ASP A 1 99 ? -19.087 -7.842 12.553 1.00 63.84 99 ASP A C 1
ATOM 785 O O . ASP A 1 99 ? -18.616 -6.725 12.790 1.00 63.84 99 ASP A O 1
ATOM 789 N N . THR A 1 100 ? -19.434 -8.206 11.316 1.00 59.09 100 THR A N 1
ATOM 790 C CA . THR A 1 100 ? -19.233 -7.373 10.119 1.00 59.09 100 THR A CA 1
ATOM 791 C C . THR A 1 100 ? -19.997 -6.051 10.147 1.00 59.09 100 THR A C 1
ATOM 793 O O . THR A 1 100 ? -19.521 -5.063 9.585 1.00 59.09 100 THR A O 1
ATOM 796 N N . ARG A 1 101 ? -21.142 -5.977 10.840 1.00 62.00 101 ARG A N 1
ATOM 797 C CA . ARG A 1 101 ? -21.902 -4.720 10.974 1.00 62.00 101 ARG A CA 1
ATOM 798 C C . ARG A 1 101 ? -21.139 -3.710 11.822 1.00 62.00 101 ARG A C 1
ATOM 800 O O . ARG A 1 101 ? -21.113 -2.522 11.501 1.00 62.00 101 ARG A O 1
ATOM 807 N N . VAL A 1 102 ? -20.481 -4.197 12.868 1.00 62.22 102 VAL A N 1
ATOM 808 C CA . VAL A 1 102 ? -19.696 -3.369 13.784 1.00 62.22 102 VAL A CA 1
ATOM 809 C C . VAL A 1 102 ? -18.371 -2.941 13.155 1.00 62.22 102 VAL A C 1
ATOM 811 O O . VAL A 1 102 ? -17.958 -1.804 13.361 1.00 62.22 102 VAL A O 1
ATOM 814 N N . LEU A 1 103 ? -17.741 -3.786 12.328 1.00 61.25 103 LEU A N 1
ATOM 815 C CA . LEU A 1 103 ? -16.532 -3.424 11.569 1.00 61.25 103 LEU A CA 1
ATOM 816 C C . LEU A 1 103 ? -16.757 -2.186 10.682 1.00 61.25 103 LEU A C 1
ATOM 818 O O . LEU A 1 103 ? -15.927 -1.278 10.669 1.00 61.25 103 LEU A O 1
ATOM 822 N N . ASN A 1 104 ? -17.904 -2.105 10.000 1.00 62.12 104 ASN A N 1
ATOM 823 C CA . ASN A 1 104 ? -18.247 -0.955 9.158 1.00 62.12 104 ASN A CA 1
ATOM 824 C C . ASN A 1 104 ? -18.446 0.331 9.974 1.00 62.12 104 ASN A C 1
ATOM 826 O O . ASN A 1 104 ? -18.001 1.399 9.561 1.00 62.12 104 ASN A O 1
ATOM 830 N N . GLN A 1 105 ? -19.094 0.248 11.139 1.00 65.00 105 GLN A N 1
ATOM 831 C CA . GLN A 1 105 ? -19.289 1.406 12.021 1.00 65.00 105 GLN A CA 1
ATOM 832 C C . GLN A 1 105 ? -17.977 1.869 12.652 1.00 65.00 105 GLN A C 1
ATOM 834 O O . GLN A 1 105 ? -17.681 3.059 12.668 1.00 65.00 105 GLN A O 1
ATOM 839 N N . ALA A 1 106 ? -17.160 0.921 13.101 1.00 64.19 106 ALA A N 1
ATOM 840 C CA . ALA A 1 106 ? -15.819 1.148 13.610 1.00 64.19 106 ALA A CA 1
ATOM 841 C C . ALA A 1 106 ? -14.961 1.903 12.575 1.00 64.19 106 ALA A C 1
ATOM 843 O O . ALA A 1 106 ? -14.359 2.938 12.876 1.00 64.19 106 ALA A O 1
ATOM 844 N N . LEU A 1 107 ? -14.962 1.430 11.327 1.00 64.50 107 LEU A N 1
ATOM 845 C CA . LEU A 1 107 ? -14.247 2.087 10.243 1.00 64.50 107 LEU A CA 1
ATOM 846 C C . LEU A 1 107 ? -14.797 3.489 9.957 1.00 64.50 107 LEU A C 1
ATOM 848 O O . LEU A 1 107 ? -14.013 4.422 9.829 1.00 64.50 107 LEU A O 1
ATOM 852 N N . LYS A 1 108 ? -16.122 3.662 9.919 1.00 67.06 108 LYS A N 1
ATOM 853 C CA . LYS A 1 108 ? -16.760 4.976 9.744 1.00 67.06 108 LYS A CA 1
ATOM 854 C C . LYS A 1 108 ? -16.328 5.980 10.808 1.00 67.06 108 LYS A C 1
ATOM 856 O O . LYS A 1 108 ? -15.940 7.087 10.455 1.00 67.06 108 LYS A O 1
ATOM 861 N N . ILE A 1 109 ? -16.332 5.601 12.086 1.00 68.44 109 ILE A N 1
ATOM 862 C CA . ILE A 1 109 ? -15.884 6.475 13.185 1.00 68.44 109 ILE A CA 1
ATOM 863 C C . ILE A 1 109 ? -14.428 6.888 12.974 1.00 68.44 109 ILE A C 1
ATOM 865 O O . ILE A 1 109 ? -14.089 8.065 13.088 1.00 68.44 109 ILE A O 1
ATOM 869 N N . MET A 1 110 ? -13.573 5.924 12.625 1.00 68.88 110 MET A N 1
ATOM 870 C CA . MET A 1 110 ? -12.160 6.175 12.370 1.00 68.88 110 MET A CA 1
ATOM 871 C C . MET A 1 110 ? -11.965 7.107 11.167 1.00 68.88 110 MET A C 1
ATOM 873 O O . MET A 1 110 ? -11.247 8.091 11.277 1.00 68.88 110 MET A O 1
ATOM 877 N N . VAL A 1 111 ? -12.637 6.857 10.044 1.00 66.44 111 VAL A N 1
ATOM 878 C CA . VAL A 1 111 ? -12.537 7.669 8.822 1.00 66.44 111 VAL A CA 1
ATOM 879 C C . VAL A 1 111 ? -13.078 9.069 9.052 1.00 66.44 111 VAL A C 1
ATOM 881 O O . VAL A 1 111 ? -12.364 10.036 8.819 1.00 66.44 111 VAL A O 1
ATOM 884 N N . VAL A 1 112 ? -14.301 9.199 9.568 1.00 65.25 112 VAL A N 1
ATOM 885 C CA . VAL A 1 112 ? -14.923 10.508 9.790 1.00 65.25 112 VAL A CA 1
ATOM 886 C C . VAL A 1 112 ? -14.139 11.311 10.827 1.00 65.25 112 VAL A C 1
ATOM 888 O O . VAL A 1 112 ? -13.888 12.492 10.599 1.00 65.25 112 VAL A O 1
ATOM 891 N N . GLY A 1 113 ? -13.668 10.683 11.909 1.00 61.56 113 GLY A N 1
ATOM 892 C CA . GLY A 1 113 ? -12.788 11.334 12.884 1.00 61.56 113 GLY A CA 1
ATOM 893 C C . GLY A 1 113 ? -11.455 11.799 12.283 1.00 61.56 113 GLY A C 1
ATOM 894 O O . GLY A 1 113 ? -10.932 12.841 12.677 1.00 61.56 113 GLY A O 1
ATOM 895 N N . LEU A 1 114 ? -10.926 11.069 11.295 1.00 60.44 114 LEU A N 1
ATOM 896 C CA . LEU A 1 114 ? -9.677 11.392 10.601 1.00 60.44 114 LEU A CA 1
ATOM 897 C C . LEU A 1 114 ? -9.846 12.384 9.427 1.00 60.44 114 LEU A C 1
ATOM 899 O O . LEU A 1 114 ? -8.879 13.047 9.054 1.00 60.44 114 LEU A O 1
ATOM 903 N N . SER A 1 115 ? -11.040 12.508 8.833 1.00 58.47 115 SER A N 1
ATOM 904 C CA . SER A 1 115 ? -11.295 13.312 7.621 1.00 58.47 115 SER A CA 1
ATOM 905 C C . SER A 1 115 ? -11.705 14.770 7.877 1.00 58.47 115 SER A C 1
ATOM 907 O O . SER A 1 115 ? -11.906 15.512 6.915 1.00 58.47 115 SER A O 1
ATOM 909 N N . ILE A 1 116 ? -11.860 15.220 9.127 1.00 57.75 116 ILE A N 1
ATOM 910 C CA . ILE A 1 116 ? -12.349 16.582 9.410 1.00 57.75 116 ILE A CA 1
ATOM 911 C C . ILE A 1 116 ? -11.205 17.609 9.263 1.00 57.75 116 ILE A C 1
ATOM 913 O O . ILE A 1 116 ? -10.167 17.490 9.912 1.00 57.75 116 ILE A O 1
ATOM 917 N N . PRO A 1 117 ? -11.357 18.648 8.421 1.00 47.25 117 PRO A N 1
ATOM 918 C CA . PRO A 1 117 ? -10.332 19.659 8.218 1.00 47.25 117 PRO A CA 1
ATOM 919 C C . PRO A 1 117 ? -10.610 20.883 9.102 1.00 47.25 117 PRO A C 1
ATOM 921 O O . PRO A 1 117 ? -11.010 21.934 8.606 1.00 47.25 117 PRO A O 1
ATOM 924 N N . THR A 1 118 ? -10.404 20.786 10.416 1.00 55.12 118 THR A N 1
ATOM 925 C CA . THR A 1 118 ? -10.286 21.980 11.276 1.00 55.12 118 THR A CA 1
ATOM 926 C C . THR A 1 118 ? -8.941 22.005 11.998 1.00 55.12 118 THR A C 1
ATOM 928 O O . THR A 1 118 ? -8.255 20.989 12.122 1.00 55.12 118 THR A O 1
ATOM 931 N N . GLU A 1 119 ? -8.517 23.192 12.437 1.00 52.03 119 GLU A N 1
ATOM 932 C CA . GLU A 1 119 ? -7.244 23.389 13.143 1.00 52.03 119 GLU A CA 1
ATOM 933 C C . GLU A 1 119 ? -7.182 22.548 14.435 1.00 52.03 119 GLU A C 1
ATOM 935 O O . GLU A 1 119 ? -6.160 21.914 14.705 1.00 52.03 119 GLU A O 1
ATOM 940 N N . ASP A 1 120 ? -8.319 22.412 15.127 1.00 53.12 120 ASP A N 1
ATOM 941 C CA . ASP A 1 120 ? -8.511 21.515 16.275 1.00 53.12 120 ASP A CA 1
ATOM 942 C C . ASP A 1 120 ? -8.469 20.028 15.881 1.00 53.12 120 ASP A C 1
ATOM 944 O O . ASP A 1 120 ? -7.992 19.187 16.645 1.00 53.12 120 ASP A O 1
ATOM 948 N N . THR A 1 121 ? -8.884 19.677 14.657 1.00 53.12 121 THR A N 1
ATOM 949 C CA . THR A 1 121 ? -8.881 18.274 14.215 1.00 53.12 121 THR A CA 1
ATOM 950 C C . THR A 1 121 ? -7.476 17.745 13.977 1.00 53.12 121 THR A C 1
ATOM 952 O O . THR A 1 121 ? -7.244 16.562 14.165 1.00 53.12 121 THR A O 1
ATOM 955 N N . ARG A 1 122 ? -6.490 18.579 13.620 1.00 56.50 122 ARG A N 1
ATOM 956 C CA . ARG A 1 122 ? -5.100 18.097 13.466 1.00 56.50 122 ARG A CA 1
ATOM 957 C C . ARG A 1 122 ? -4.563 17.486 14.759 1.00 56.50 122 ARG A C 1
ATOM 959 O O . ARG A 1 122 ? -3.794 16.529 14.706 1.00 56.50 122 ARG A O 1
ATOM 966 N N . LEU A 1 123 ? -4.983 18.021 15.906 1.00 57.62 123 LEU A N 1
ATOM 967 C CA . LEU A 1 123 ? -4.675 17.489 17.231 1.00 57.62 123 LEU A CA 1
ATOM 968 C C . LEU A 1 123 ? -5.417 16.177 17.500 1.00 57.62 123 LEU A C 1
ATOM 970 O O . LEU A 1 123 ? -4.791 15.236 17.982 1.00 57.62 123 LEU A O 1
ATOM 974 N N . VAL A 1 124 ? -6.698 16.089 17.134 1.00 61.22 124 VAL A N 1
ATOM 975 C CA . VAL A 1 124 ? -7.496 14.856 17.243 1.00 61.22 124 VAL A CA 1
ATOM 976 C C . VAL A 1 124 ? -6.923 13.759 16.344 1.00 61.22 124 VAL A C 1
ATOM 978 O O . VAL A 1 124 ? -6.616 12.682 16.829 1.00 61.22 124 VAL A O 1
ATOM 981 N N . VAL A 1 125 ? -6.640 14.044 15.072 1.00 62.47 125 VAL A N 1
ATOM 982 C CA . VAL A 1 125 ? -5.959 13.132 14.138 1.00 62.47 125 VAL A CA 1
ATOM 983 C C . VAL A 1 125 ? -4.589 12.713 14.669 1.00 62.47 125 VAL A C 1
ATOM 985 O O . VAL A 1 125 ? -4.251 11.534 14.635 1.00 62.47 125 VAL A O 1
ATOM 988 N N . ALA A 1 126 ? -3.798 13.639 15.218 1.00 62.88 126 ALA A N 1
ATOM 989 C CA . ALA A 1 126 ? -2.512 13.292 15.817 1.00 62.88 126 ALA A CA 1
ATOM 990 C C . ALA A 1 126 ? -2.661 12.379 17.048 1.00 62.88 126 ALA A C 1
ATOM 992 O O . ALA A 1 126 ? -1.868 11.447 17.198 1.00 62.88 126 ALA A O 1
ATOM 993 N N . ARG A 1 127 ? -3.664 12.614 17.907 1.00 66.94 127 ARG A N 1
ATOM 994 C CA . ARG A 1 127 ? -3.983 11.770 19.073 1.00 66.94 127 ARG A CA 1
ATOM 995 C C . ARG A 1 127 ? -4.473 10.393 18.649 1.00 66.94 127 ARG A C 1
ATOM 997 O O . ARG A 1 127 ? -3.924 9.402 19.117 1.00 66.94 127 ARG A O 1
ATOM 1004 N N . LEU A 1 128 ? -5.415 10.349 17.711 1.00 68.88 128 LEU A N 1
ATOM 1005 C CA . LEU A 1 128 ? -5.936 9.138 17.089 1.00 68.88 128 LEU A CA 1
ATOM 1006 C C . LEU A 1 128 ? -4.796 8.293 16.530 1.00 68.88 128 LEU A C 1
ATOM 1008 O O . LEU A 1 128 ? -4.594 7.156 16.943 1.00 68.88 128 LEU A O 1
ATOM 1012 N N . CYS A 1 129 ? -3.964 8.873 15.670 1.00 70.56 129 CYS A N 1
ATOM 1013 C CA . CYS A 1 129 ? -2.841 8.154 15.087 1.00 70.56 129 CYS A CA 1
ATOM 1014 C C . CYS A 1 129 ? -1.814 7.711 16.150 1.00 70.56 129 CYS A C 1
ATOM 1016 O O . CYS A 1 129 ? -1.136 6.706 15.956 1.00 70.56 129 CYS A O 1
ATOM 1018 N N . CYS A 1 130 ? -1.673 8.412 17.279 1.00 74.94 130 CYS A N 1
ATOM 1019 C CA . CYS A 1 130 ? -0.716 8.046 18.330 1.00 74.94 130 CYS A CA 1
ATOM 1020 C C . CYS A 1 130 ? -1.308 7.184 19.462 1.00 74.94 130 CYS A C 1
ATOM 1022 O O . CYS A 1 130 ? -0.590 6.888 20.419 1.00 74.94 130 CYS A O 1
ATOM 1024 N N . SER A 1 131 ? -2.572 6.762 19.367 1.00 79.06 131 SER A N 1
ATOM 1025 C CA . SER A 1 131 ? -3.203 5.872 20.343 1.00 79.06 131 SER A CA 1
ATOM 1026 C C . SER A 1 131 ? -2.863 4.401 20.052 1.00 79.06 131 SER A C 1
ATOM 1028 O O . SER A 1 131 ? -3.106 3.916 18.942 1.00 79.06 131 SER A O 1
ATOM 1030 N N . PRO A 1 132 ? -2.362 3.631 21.039 1.00 80.69 132 PRO A N 1
ATOM 1031 C CA . PRO A 1 132 ? -2.181 2.188 20.893 1.00 80.69 132 PRO A CA 1
ATOM 1032 C C . PRO A 1 132 ? -3.483 1.444 20.565 1.00 80.69 132 PRO A C 1
ATOM 1034 O O . PRO A 1 132 ? -3.445 0.465 19.823 1.00 80.69 132 PRO A O 1
ATOM 1037 N N . CYS A 1 133 ? -4.622 1.915 21.085 1.00 77.50 133 CYS A N 1
ATOM 1038 C CA . CYS A 1 133 ? -5.931 1.301 20.862 1.00 77.50 133 CYS A CA 1
ATOM 1039 C C . CYS A 1 133 ? -6.400 1.500 19.419 1.00 77.50 133 CYS A C 1
ATOM 1041 O O . CYS A 1 133 ? -6.910 0.563 18.808 1.00 77.50 133 CYS A O 1
ATOM 1043 N N . VAL A 1 134 ? -6.170 2.689 18.851 1.00 78.25 134 VAL A N 1
ATOM 1044 C CA . VAL A 1 134 ? -6.454 2.975 17.434 1.00 78.25 134 VAL A CA 1
ATOM 1045 C C . VAL A 1 134 ? -5.611 2.091 16.529 1.00 78.25 134 VAL A C 1
ATOM 1047 O O . VAL A 1 134 ? -6.139 1.481 15.605 1.00 78.25 134 VAL A O 1
ATOM 1050 N N . ILE A 1 135 ? -4.313 1.969 16.813 1.00 84.62 135 ILE A N 1
ATOM 1051 C CA . ILE A 1 135 ? -3.419 1.090 16.052 1.00 84.62 135 ILE A CA 1
ATOM 1052 C C . ILE A 1 135 ? -3.874 -0.374 16.144 1.00 84.62 135 ILE A C 1
ATOM 1054 O O . ILE A 1 135 ? -3.919 -1.071 15.131 1.00 84.62 135 ILE A O 1
ATOM 1058 N N . ASP A 1 136 ? -4.256 -0.840 17.333 1.00 82.31 136 ASP A N 1
ATOM 1059 C CA . ASP A 1 136 ? -4.785 -2.191 17.531 1.00 82.31 136 ASP A CA 1
ATOM 1060 C C . ASP A 1 136 ? -6.095 -2.430 16.771 1.00 82.31 136 ASP A C 1
ATOM 1062 O O . ASP A 1 136 ? -6.287 -3.502 16.184 1.00 82.31 136 ASP A O 1
ATOM 1066 N N . ALA A 1 137 ? -7.000 -1.452 16.779 1.00 78.94 137 ALA A N 1
ATOM 1067 C CA . ALA A 1 137 ? -8.251 -1.501 16.034 1.00 78.94 137 ALA A CA 1
ATOM 1068 C C . ALA A 1 137 ? -7.992 -1.507 14.522 1.00 78.94 137 ALA A C 1
ATOM 1070 O O . ALA A 1 137 ? -8.544 -2.351 13.824 1.00 78.94 137 ALA A O 1
ATOM 1071 N N . LEU A 1 138 ? -7.098 -0.646 14.030 1.00 81.50 138 LEU A N 1
ATOM 1072 C CA . LEU A 1 138 ? -6.712 -0.566 12.622 1.00 81.50 138 LEU A CA 1
ATOM 1073 C C . LEU A 1 138 ? -6.130 -1.893 12.120 1.00 81.50 138 LEU A C 1
ATOM 1075 O O . LEU A 1 138 ? -6.567 -2.399 11.090 1.00 81.50 138 LEU A O 1
ATOM 1079 N N . ILE A 1 139 ? -5.188 -2.492 12.857 1.00 85.25 139 ILE A N 1
ATOM 1080 C CA . ILE A 1 139 ? -4.611 -3.796 12.489 1.00 85.25 139 ILE A CA 1
ATOM 1081 C C . ILE A 1 139 ? -5.699 -4.875 12.467 1.00 85.25 139 ILE A C 1
ATOM 1083 O O . ILE A 1 139 ? -5.748 -5.673 11.535 1.00 85.25 139 ILE A O 1
ATOM 1087 N N . ALA A 1 140 ? -6.585 -4.900 13.467 1.00 79.94 140 ALA A N 1
ATOM 1088 C CA . ALA A 1 140 ? -7.676 -5.871 13.513 1.00 79.94 140 ALA A CA 1
ATOM 1089 C C . ALA A 1 140 ? -8.661 -5.693 12.345 1.00 79.94 140 ALA A C 1
ATOM 1091 O O . ALA A 1 140 ? -9.064 -6.687 11.747 1.00 79.94 140 ALA A O 1
ATOM 1092 N N . LEU A 1 141 ? -9.008 -4.453 11.987 1.00 77.88 141 LEU A N 1
ATOM 1093 C CA . LEU A 1 141 ? -9.857 -4.135 10.833 1.00 77.88 141 LEU A CA 1
ATOM 1094 C C . LEU A 1 141 ? -9.219 -4.621 9.523 1.00 77.88 141 LEU A C 1
ATOM 1096 O O . LEU A 1 141 ? -9.888 -5.280 8.736 1.00 77.88 141 LEU A O 1
ATOM 1100 N N . PHE A 1 142 ? -7.915 -4.390 9.333 1.00 78.88 142 PHE A N 1
ATOM 1101 C CA . PHE A 1 142 ? -7.171 -4.900 8.172 1.00 78.88 142 PHE A CA 1
ATOM 1102 C C . PHE A 1 142 ? -7.112 -6.429 8.108 1.00 78.88 142 PHE A C 1
ATOM 1104 O O . PHE A 1 142 ? -7.156 -7.004 7.028 1.00 78.88 142 PHE A O 1
ATOM 1111 N N . GLU A 1 143 ? -6.981 -7.105 9.250 1.00 77.88 143 GLU A N 1
ATOM 1112 C CA . GLU A 1 143 ? -6.921 -8.570 9.289 1.00 77.88 143 GLU A CA 1
ATOM 1113 C C . GLU A 1 143 ? -8.284 -9.238 9.073 1.00 77.88 143 GLU A C 1
ATOM 1115 O O . GLU A 1 143 ? -8.328 -10.390 8.639 1.00 77.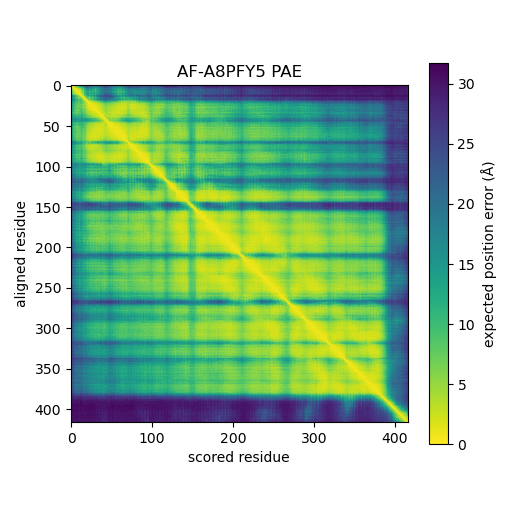88 143 GLU A O 1
ATOM 1120 N N . THR A 1 144 ? -9.372 -8.546 9.422 1.00 72.94 144 THR A N 1
ATOM 1121 C CA . THR A 1 144 ? -10.745 -9.079 9.411 1.00 72.94 144 THR A CA 1
ATOM 1122 C C . THR A 1 144 ? -11.562 -8.640 8.204 1.00 72.94 144 THR A C 1
ATOM 1124 O O . THR A 1 144 ? -12.667 -9.151 8.022 1.00 72.94 144 THR A O 1
ATOM 1127 N N . SER A 1 145 ? -11.029 -7.749 7.363 1.00 65.62 145 SER A N 1
ATOM 1128 C CA . SER A 1 145 ? -11.660 -7.377 6.102 1.00 65.62 145 SER A CA 1
ATOM 1129 C C . SER A 1 145 ? -11.805 -8.614 5.208 1.00 65.62 145 SER A C 1
ATOM 1131 O O . SER A 1 145 ? -10.825 -9.252 4.804 1.00 65.62 145 SER A O 1
ATOM 1133 N N . VAL A 1 146 ? -13.054 -9.030 4.992 1.00 51.25 146 VAL A N 1
ATOM 1134 C CA . VAL A 1 146 ? -13.414 -10.151 4.110 1.00 51.25 146 VAL A CA 1
ATOM 1135 C C . VAL A 1 146 ? -13.156 -9.725 2.661 1.00 51.25 146 VAL A C 1
ATOM 1137 O O . VAL A 1 146 ? -13.081 -8.534 2.387 1.00 51.25 146 VAL A O 1
ATOM 1140 N N . ASP A 1 147 ? -12.912 -10.695 1.777 1.00 49.97 147 ASP A N 1
ATOM 1141 C CA . ASP A 1 147 ? -12.475 -10.499 0.390 1.00 49.97 147 ASP A CA 1
ATOM 1142 C C . ASP A 1 147 ? -13.144 -9.322 -0.361 1.00 49.97 147 ASP A C 1
ATOM 1144 O O . ASP A 1 147 ? -14.338 -9.075 -0.182 1.00 49.97 147 ASP A O 1
ATOM 1148 N N . PRO A 1 148 ? -12.383 -8.643 -1.244 1.00 41.28 148 PRO A N 1
ATOM 1149 C CA . PRO A 1 148 ? -12.698 -7.343 -1.861 1.00 41.28 148 PRO A CA 1
ATOM 1150 C C . PRO A 1 148 ? -13.916 -7.314 -2.803 1.00 41.28 148 PRO A C 1
ATOM 1152 O O . PRO A 1 148 ? -14.177 -6.296 -3.433 1.00 41.28 148 PRO A O 1
ATOM 1155 N N . GLU A 1 149 ? -14.681 -8.399 -2.926 1.00 44.75 149 GLU A N 1
ATOM 1156 C CA . GLU A 1 149 ? -15.808 -8.470 -3.863 1.00 44.75 149 GLU A CA 1
ATOM 1157 C C . GLU A 1 149 ? -17.084 -7.750 -3.367 1.00 44.75 149 GLU A C 1
ATOM 1159 O O . GLU A 1 149 ? -18.042 -7.665 -4.130 1.00 44.75 149 GLU A O 1
ATOM 1164 N N . ASP A 1 150 ? -17.118 -7.205 -2.137 1.00 44.84 150 ASP A N 1
ATOM 1165 C CA . ASP A 1 150 ? -18.363 -6.689 -1.522 1.00 44.84 150 ASP A CA 1
ATOM 1166 C C . ASP A 1 150 ? -18.248 -5.307 -0.813 1.00 44.84 150 ASP A C 1
ATOM 1168 O O . ASP A 1 150 ? -19.043 -5.002 0.081 1.00 44.84 150 ASP A O 1
ATOM 1172 N N . GLN A 1 151 ? -17.247 -4.461 -1.130 1.00 48.75 151 GLN A N 1
ATOM 1173 C CA . GLN A 1 151 ? -16.788 -3.427 -0.173 1.00 48.75 151 GLN A CA 1
ATOM 1174 C C . GLN A 1 151 ? -16.252 -2.066 -0.705 1.00 48.75 151 GLN A C 1
ATOM 1176 O O . GLN A 1 151 ? -15.349 -1.493 -0.096 1.00 48.75 151 GLN A O 1
ATOM 1181 N N . ASP A 1 152 ? -16.861 -1.445 -1.726 1.00 48.31 152 ASP A N 1
ATOM 1182 C CA . ASP A 1 152 ? -16.413 -0.133 -2.268 1.00 48.31 152 ASP A CA 1
ATOM 1183 C C . ASP A 1 152 ? -16.175 0.969 -1.199 1.00 48.31 152 ASP A C 1
ATOM 1185 O O . ASP A 1 152 ? -15.211 1.725 -1.276 1.00 48.31 152 ASP A O 1
ATOM 1189 N N . PHE A 1 153 ? -17.011 1.053 -0.154 1.00 49.06 153 PHE A N 1
ATOM 1190 C CA . PHE A 1 153 ? -16.857 2.057 0.916 1.00 49.06 153 PHE A CA 1
ATOM 1191 C C . PHE A 1 153 ? -15.837 1.659 2.001 1.00 49.06 153 PHE A C 1
ATOM 1193 O O . PHE A 1 153 ? -15.284 2.516 2.694 1.00 49.06 153 PHE A O 1
ATOM 1200 N N . PHE A 1 154 ? -15.608 0.360 2.196 1.00 55.62 154 PHE A N 1
ATOM 1201 C CA . PHE A 1 154 ? -14.748 -0.136 3.270 1.00 55.62 154 PHE A CA 1
ATOM 1202 C C . PHE A 1 154 ? -13.265 -0.046 2.881 1.00 55.62 154 PHE A C 1
ATOM 1204 O O . PHE A 1 154 ? -12.436 0.318 3.715 1.00 55.62 154 PHE A O 1
ATOM 1211 N N . ASP A 1 155 ? -12.933 -0.258 1.608 1.00 62.75 155 ASP A N 1
ATOM 1212 C CA . ASP A 1 155 ? -11.547 -0.208 1.133 1.00 62.75 155 ASP A CA 1
ATOM 1213 C C . ASP A 1 155 ? -10.966 1.218 1.141 1.00 62.75 155 ASP A C 1
ATOM 1215 O O . ASP A 1 155 ? -9.843 1.424 1.611 1.00 62.75 155 ASP A O 1
ATOM 1219 N N . GLU A 1 156 ? -11.729 2.233 0.715 1.00 67.81 156 GLU A N 1
ATOM 1220 C CA . GLU A 1 156 ? -11.268 3.634 0.712 1.00 67.81 156 GLU A CA 1
ATOM 1221 C C . GLU A 1 156 ? -11.050 4.182 2.127 1.00 67.81 156 GLU A C 1
ATOM 1223 O O . GLU A 1 156 ? -10.035 4.825 2.419 1.00 67.81 156 GLU A O 1
ATOM 1228 N N . GLY A 1 157 ? -11.987 3.898 3.033 1.00 70.75 157 GLY A N 1
ATOM 1229 C CA . GLY A 1 157 ? -11.890 4.320 4.423 1.00 70.75 157 GLY A CA 1
ATOM 1230 C C . GLY A 1 157 ? -10.703 3.683 5.145 1.00 70.75 157 GLY A C 1
ATOM 1231 O O . GLY A 1 157 ? -9.961 4.343 5.881 1.00 70.75 157 GLY A O 1
ATOM 1232 N N . LEU A 1 158 ? -10.486 2.394 4.897 1.00 73.44 158 LEU A N 1
ATOM 1233 C CA . LEU A 1 158 ? -9.393 1.636 5.489 1.00 73.44 158 LEU A CA 1
ATOM 1234 C C . LEU A 1 158 ? -8.031 2.111 4.954 1.00 73.44 158 LEU A C 1
ATOM 1236 O O . LEU A 1 158 ? -7.088 2.303 5.731 1.00 73.44 158 LEU A O 1
ATOM 1240 N N . LEU A 1 159 ? -7.953 2.386 3.648 1.00 77.38 159 LEU A N 1
ATOM 1241 C CA . LEU A 1 159 ? -6.795 2.992 2.990 1.00 77.38 159 LEU A CA 1
ATOM 1242 C C . LEU A 1 159 ? -6.463 4.368 3.585 1.00 77.38 159 LEU A C 1
ATOM 1244 O O . LEU A 1 159 ? -5.301 4.647 3.900 1.00 77.38 159 LEU A O 1
ATOM 1248 N N . PHE A 1 160 ? -7.476 5.215 3.772 1.00 77.19 160 PHE A N 1
ATOM 1249 C CA . PHE A 1 160 ? -7.316 6.540 4.364 1.00 77.19 160 PHE A CA 1
ATOM 1250 C C . PHE A 1 160 ? -6.783 6.458 5.799 1.00 77.19 160 PHE A C 1
ATOM 1252 O O . PHE A 1 160 ? -5.781 7.101 6.124 1.00 77.19 160 PHE A O 1
ATOM 1259 N N . ALA A 1 161 ? -7.383 5.610 6.638 1.00 77.62 161 ALA A N 1
ATOM 1260 C CA . ALA A 1 161 ? -6.948 5.434 8.020 1.00 77.62 161 ALA A CA 1
ATOM 1261 C C . ALA A 1 161 ? -5.501 4.921 8.119 1.00 77.62 161 ALA A C 1
ATOM 1263 O O . ALA A 1 161 ? -4.707 5.444 8.910 1.00 77.62 161 ALA A O 1
ATOM 1264 N N . LEU A 1 162 ? -5.122 3.953 7.275 1.00 83.94 162 LEU A N 1
ATOM 1265 C CA . LEU A 1 162 ? -3.741 3.473 7.212 1.00 83.94 162 LEU A CA 1
ATOM 1266 C C . LEU A 1 162 ? -2.778 4.574 6.774 1.00 83.94 162 LEU A C 1
ATOM 1268 O O . LEU A 1 162 ? -1.735 4.743 7.406 1.00 83.94 162 LEU A O 1
ATOM 1272 N N . SER A 1 163 ? -3.136 5.336 5.737 1.00 82.19 163 SER A N 1
ATOM 1273 C CA . SER A 1 163 ? -2.355 6.477 5.248 1.00 82.19 163 SER A CA 1
ATOM 1274 C C . SER A 1 163 ? -2.102 7.507 6.358 1.00 82.19 163 SER A C 1
ATOM 1276 O O . SER A 1 163 ? -0.968 7.951 6.553 1.00 82.19 163 SER A O 1
ATOM 1278 N N . CYS A 1 164 ? -3.114 7.826 7.167 1.00 78.56 164 CYS A N 1
ATOM 1279 C CA . CYS A 1 164 ? -2.955 8.719 8.316 1.00 78.56 164 CYS A CA 1
ATOM 1280 C C . CYS A 1 164 ? -1.991 8.159 9.377 1.00 78.56 164 CYS A C 1
ATOM 1282 O O . CYS A 1 164 ? -1.149 8.903 9.894 1.00 78.56 164 CYS A O 1
ATOM 1284 N N . ALA A 1 165 ? -2.068 6.860 9.682 1.00 82.00 165 ALA A N 1
ATOM 1285 C CA . ALA A 1 165 ? -1.209 6.230 10.688 1.00 82.00 165 ALA A CA 1
ATOM 1286 C C . ALA A 1 165 ? 0.277 6.216 10.274 1.00 82.00 165 ALA A C 1
ATOM 1288 O O . ALA A 1 165 ? 1.185 6.460 11.069 1.00 82.00 165 ALA A O 1
ATOM 1289 N N . ILE A 1 166 ? 0.566 5.981 8.997 1.00 86.31 166 ILE A N 1
ATOM 1290 C CA . ILE A 1 166 ? 1.954 5.886 8.523 1.00 86.31 166 ILE A CA 1
ATOM 1291 C C . ILE A 1 166 ? 2.622 7.241 8.264 1.00 86.31 166 ILE A C 1
ATOM 1293 O O . ILE A 1 166 ? 3.854 7.307 8.258 1.00 86.31 166 ILE A O 1
ATOM 1297 N N . GLN A 1 167 ? 1.857 8.313 8.029 1.00 82.38 167 GLN A N 1
ATOM 1298 C CA . GLN A 1 167 ? 2.420 9.630 7.714 1.00 82.38 167 GLN A CA 1
ATOM 1299 C C . GLN A 1 167 ? 3.194 10.194 8.912 1.00 82.38 167 GLN A C 1
ATOM 1301 O O . GLN A 1 167 ? 4.328 10.670 8.773 1.00 82.38 167 GLN A O 1
ATOM 1306 N N . HIS A 1 168 ? 2.623 10.087 10.117 1.00 80.81 168 HIS A N 1
ATOM 1307 C CA . HIS A 1 168 ? 3.250 10.596 11.332 1.00 80.81 168 HIS A CA 1
ATOM 1308 C C . HIS A 1 168 ? 4.275 9.607 11.901 1.00 80.81 168 HIS A C 1
ATOM 1310 O O . HIS A 1 168 ? 3.968 8.448 12.167 1.00 80.81 168 HIS A O 1
ATOM 1316 N N . ARG A 1 169 ? 5.505 10.075 12.167 1.00 84.50 169 ARG A N 1
ATOM 1317 C CA . ARG A 1 169 ? 6.609 9.213 12.630 1.00 84.50 169 ARG A CA 1
ATOM 1318 C C . ARG A 1 169 ? 6.268 8.426 13.900 1.00 84.50 169 ARG A C 1
ATOM 1320 O O . ARG A 1 169 ? 6.623 7.258 13.970 1.00 84.50 169 ARG A O 1
ATOM 1327 N N . ALA A 1 170 ? 5.625 9.049 14.892 1.00 84.62 170 ALA A N 1
ATOM 1328 C CA . ALA A 1 170 ? 5.318 8.370 16.155 1.00 84.62 170 ALA A CA 1
ATOM 1329 C C . ALA A 1 170 ? 4.255 7.276 15.973 1.00 84.62 170 ALA A C 1
ATOM 1331 O O . ALA A 1 170 ? 4.439 6.165 16.459 1.00 84.62 170 ALA A O 1
ATOM 1332 N N . SER A 1 171 ? 3.197 7.575 15.214 1.00 85.56 171 SER A N 1
ATOM 1333 C CA . SER A 1 171 ? 2.133 6.622 14.883 1.00 85.56 171 SER A CA 1
ATOM 1334 C C . SER A 1 171 ? 2.678 5.439 14.090 1.00 85.56 171 SER A C 1
ATOM 1336 O O . SER A 1 171 ? 2.475 4.288 14.463 1.00 85.56 171 SER A O 1
ATOM 1338 N N . ARG A 1 172 ? 3.497 5.723 13.073 1.00 89.31 172 ARG A N 1
ATOM 1339 C CA . ARG A 1 172 ? 4.175 4.707 12.272 1.00 89.31 172 ARG A CA 1
ATOM 1340 C C . ARG A 1 172 ? 5.031 3.767 13.123 1.00 89.31 172 ARG A C 1
ATOM 1342 O O . ARG A 1 172 ? 4.966 2.556 12.939 1.00 89.31 172 ARG A O 1
ATOM 1349 N N . THR A 1 173 ? 5.811 4.303 14.064 1.00 89.25 173 THR A N 1
ATOM 1350 C CA . THR A 1 173 ? 6.598 3.474 14.991 1.00 89.25 173 THR A CA 1
ATOM 1351 C C . THR A 1 173 ? 5.694 2.577 15.837 1.00 89.25 173 THR A C 1
ATOM 1353 O O . THR A 1 173 ? 5.961 1.383 15.934 1.00 89.25 173 THR A O 1
ATOM 1356 N N . LEU A 1 174 ? 4.603 3.120 16.393 1.00 90.19 174 LEU A N 1
ATOM 1357 C CA . LEU A 1 174 ? 3.633 2.343 17.173 1.00 90.19 174 LEU A CA 1
ATOM 1358 C C . LEU A 1 174 ? 2.995 1.226 16.340 1.00 90.19 174 LEU A C 1
ATOM 1360 O O . LEU A 1 174 ? 2.931 0.090 16.805 1.00 90.19 174 LEU A O 1
ATOM 1364 N N . LEU A 1 175 ? 2.586 1.524 15.103 1.00 90.94 175 LEU A N 1
ATOM 1365 C CA . LEU A 1 175 ? 2.042 0.549 14.157 1.00 90.94 175 LEU A CA 1
ATOM 1366 C C . LEU A 1 175 ? 3.018 -0.604 13.922 1.00 90.94 175 LEU A C 1
ATOM 1368 O O . LEU A 1 175 ? 2.646 -1.768 14.056 1.00 90.94 175 LEU A O 1
ATOM 1372 N N . TYR A 1 176 ? 4.274 -0.293 13.605 1.00 92.06 176 TYR A N 1
ATOM 1373 C CA . TYR A 1 176 ? 5.274 -1.310 13.287 1.00 92.06 176 TYR A CA 1
ATOM 1374 C C . TYR A 1 176 ? 5.659 -2.146 14.503 1.00 92.06 176 TYR A C 1
ATOM 1376 O O . TYR A 1 176 ? 5.709 -3.372 14.410 1.00 92.06 176 TYR A O 1
ATOM 1384 N N . ASP A 1 177 ? 5.880 -1.512 15.654 1.00 92.75 177 ASP A N 1
ATOM 1385 C CA . ASP A 1 177 ? 6.214 -2.228 16.884 1.00 92.75 177 ASP A CA 1
ATOM 1386 C C . ASP A 1 177 ? 5.050 -3.120 17.335 1.00 92.75 177 ASP A C 1
ATOM 1388 O O . ASP A 1 177 ? 5.271 -4.255 17.767 1.00 92.75 177 ASP A O 1
ATOM 1392 N N . LYS A 1 178 ? 3.803 -2.668 17.150 1.00 91.31 178 LYS A N 1
ATOM 1393 C CA . LYS A 1 178 ? 2.623 -3.489 17.423 1.00 91.31 178 LYS A CA 1
ATOM 1394 C C . LYS A 1 178 ? 2.508 -4.667 16.460 1.00 91.31 178 LYS A C 1
ATOM 1396 O O . LYS A 1 178 ? 2.354 -5.798 16.923 1.00 91.31 178 LYS A O 1
ATOM 1401 N N . LEU A 1 179 ? 2.639 -4.442 15.153 1.00 91.75 179 LEU A N 1
ATOM 1402 C CA . LEU A 1 179 ? 2.603 -5.505 14.142 1.00 91.75 179 LEU A CA 1
ATOM 1403 C C . LEU A 1 179 ? 3.650 -6.592 14.400 1.00 91.75 179 LEU A C 1
ATOM 1405 O O . LEU A 1 179 ? 3.360 -7.776 14.237 1.00 91.75 179 LEU A O 1
ATOM 1409 N N . LEU A 1 180 ? 4.849 -6.194 14.827 1.00 92.12 180 LEU A N 1
ATOM 1410 C CA . LEU A 1 180 ? 5.950 -7.105 15.149 1.00 92.12 180 LEU A CA 1
ATOM 1411 C C . LEU A 1 180 ? 5.800 -7.785 16.517 1.00 92.12 180 LEU A C 1
ATOM 1413 O O . LEU A 1 180 ? 6.480 -8.775 16.775 1.00 92.12 180 LEU A O 1
ATOM 1417 N N . SER A 1 181 ? 4.920 -7.279 17.388 1.00 92.44 181 SER A N 1
ATOM 1418 C CA . SER A 1 181 ? 4.561 -7.945 18.647 1.00 92.44 181 SER A CA 1
ATOM 1419 C C . SER A 1 181 ? 3.600 -9.124 18.448 1.00 92.44 181 SER A C 1
ATOM 1421 O O . SER A 1 181 ? 3.458 -9.964 19.339 1.00 92.44 181 SER A O 1
ATOM 1423 N N . PHE A 1 182 ? 2.935 -9.202 17.290 1.00 89.81 182 PHE A N 1
ATOM 1424 C CA . PHE A 1 182 ? 2.037 -10.302 16.952 1.00 89.81 182 PHE A CA 1
ATOM 1425 C C . PHE A 1 182 ? 2.790 -11.530 16.410 1.00 89.81 182 PHE A C 1
ATOM 1427 O O . PHE A 1 182 ? 3.931 -11.425 15.960 1.00 89.81 182 PHE A O 1
ATOM 1434 N N . PRO A 1 183 ? 2.158 -12.723 16.427 1.00 91.56 183 PRO A N 1
ATOM 1435 C CA . PRO A 1 183 ? 2.711 -13.903 15.773 1.00 91.56 183 PRO A CA 1
ATOM 1436 C C . PRO A 1 183 ? 3.004 -13.647 14.284 1.00 91.56 183 PRO A C 1
ATOM 1438 O O . PRO A 1 183 ? 2.188 -12.998 13.625 1.00 91.56 183 PRO A O 1
ATOM 1441 N N . PRO A 1 184 ? 4.076 -14.231 13.709 1.00 91.19 184 PRO A N 1
ATOM 1442 C CA . PRO A 1 184 ? 4.455 -14.001 12.311 1.00 91.19 184 PRO A CA 1
ATOM 1443 C C . PRO A 1 184 ? 3.340 -14.250 11.288 1.00 91.19 184 PRO A C 1
ATOM 1445 O O . PRO A 1 184 ? 3.309 -13.606 10.246 1.00 91.19 184 PRO A O 1
ATOM 1448 N N . SER A 1 185 ? 2.409 -15.167 11.569 1.00 89.50 185 SER A N 1
ATOM 1449 C CA . SER A 1 185 ? 1.256 -15.430 10.701 1.00 89.50 185 SER A CA 1
ATOM 1450 C C . SER A 1 185 ? 0.307 -14.235 10.588 1.00 89.50 185 SER A C 1
ATOM 1452 O O . SER A 1 185 ? -0.223 -13.982 9.511 1.00 89.50 185 SER A O 1
ATOM 1454 N N . ARG A 1 186 ? 0.119 -13.481 11.675 1.00 89.12 186 ARG A N 1
ATOM 1455 C CA . ARG A 1 186 ? -0.716 -12.274 11.700 1.00 89.12 186 ARG A CA 1
ATOM 1456 C C . ARG A 1 186 ? -0.046 -11.121 10.967 1.00 89.12 186 ARG A C 1
ATOM 1458 O O . ARG A 1 186 ? -0.664 -10.507 10.106 1.00 89.12 186 ARG A O 1
ATOM 1465 N N . THR A 1 187 ? 1.248 -10.913 11.208 1.00 91.88 187 THR A N 1
ATOM 1466 C CA . THR A 1 187 ? 2.044 -9.933 10.455 1.00 91.88 187 THR A CA 1
ATOM 1467 C C . THR A 1 187 ? 2.043 -10.240 8.953 1.00 91.88 187 THR A C 1
ATOM 1469 O O . THR A 1 187 ? 1.920 -9.324 8.145 1.00 91.88 187 THR A O 1
ATOM 1472 N N . GLN A 1 188 ? 2.123 -11.521 8.570 1.00 92.00 188 GLN A N 1
ATOM 1473 C CA . GLN A 1 188 ? 2.015 -11.942 7.170 1.00 92.00 188 GLN A CA 1
ATOM 1474 C C . GLN A 1 188 ? 0.622 -11.659 6.591 1.00 92.00 188 GLN A C 1
ATOM 1476 O O . GLN A 1 188 ? 0.540 -11.122 5.493 1.00 92.00 188 GLN A O 1
ATOM 1481 N N . ASN A 1 189 ? -0.457 -11.965 7.321 1.00 89.50 189 ASN A N 1
ATOM 1482 C CA . ASN A 1 189 ? -1.823 -11.672 6.875 1.00 89.50 189 ASN A CA 1
ATOM 1483 C C . ASN A 1 189 ? -2.035 -10.167 6.650 1.00 89.50 189 ASN A C 1
ATOM 1485 O O . ASN A 1 189 ? -2.549 -9.759 5.614 1.00 89.50 189 ASN A O 1
ATOM 1489 N N . PHE A 1 190 ? -1.562 -9.332 7.581 1.00 89.50 190 PHE A N 1
ATOM 1490 C CA . PHE A 1 190 ? -1.594 -7.880 7.419 1.00 89.50 190 PHE A CA 1
ATOM 1491 C C . PHE A 1 190 ? -0.818 -7.431 6.171 1.00 89.50 190 PHE A C 1
ATOM 1493 O O . PHE A 1 190 ? -1.322 -6.627 5.391 1.00 89.50 190 PHE A O 1
ATOM 1500 N N . ALA A 1 191 ? 0.387 -7.969 5.944 1.00 90.88 191 ALA A N 1
ATOM 1501 C CA . ALA A 1 191 ? 1.173 -7.649 4.754 1.00 90.88 191 ALA A CA 1
ATOM 1502 C C . ALA A 1 191 ? 0.439 -8.038 3.459 1.00 90.88 191 ALA A C 1
ATOM 1504 O O . ALA A 1 191 ? 0.372 -7.222 2.543 1.00 90.88 191 ALA A O 1
ATOM 1505 N N . ALA A 1 192 ? -0.164 -9.230 3.405 1.00 88.94 192 ALA A N 1
ATOM 1506 C CA . ALA A 1 192 ? -0.963 -9.680 2.265 1.00 88.94 192 ALA A CA 1
ATOM 1507 C C . ALA A 1 192 ? -2.138 -8.732 1.981 1.00 88.94 192 ALA A C 1
ATOM 1509 O O . ALA A 1 192 ? -2.333 -8.326 0.838 1.00 88.94 192 ALA A O 1
ATOM 1510 N N . LYS A 1 193 ? -2.857 -8.303 3.025 1.00 86.69 193 LYS A N 1
ATOM 1511 C CA . LYS A 1 193 ? -3.992 -7.370 2.917 1.00 86.69 193 LYS A CA 1
ATOM 1512 C C . LYS A 1 193 ? -3.583 -5.963 2.482 1.00 86.69 193 LYS A C 1
ATOM 1514 O O . LYS A 1 193 ? -4.275 -5.328 1.698 1.00 86.69 193 LYS A O 1
ATOM 1519 N N . VAL A 1 194 ? -2.434 -5.466 2.937 1.00 88.12 194 VAL A N 1
ATOM 1520 C CA . VAL A 1 194 ? -1.904 -4.187 2.438 1.00 88.12 194 VAL A CA 1
ATOM 1521 C C . VAL A 1 194 ? -1.503 -4.300 0.967 1.00 88.12 194 VAL A C 1
ATOM 1523 O O . VAL A 1 194 ? -1.728 -3.374 0.194 1.00 88.12 194 VAL A O 1
ATOM 1526 N N . VAL A 1 195 ? -0.917 -5.425 0.560 1.00 88.81 195 VAL A N 1
ATOM 1527 C CA . VAL A 1 195 ? -0.513 -5.644 -0.835 1.00 88.81 195 VAL A CA 1
ATOM 1528 C C . VAL A 1 195 ? -1.721 -5.871 -1.749 1.00 88.81 195 VAL A C 1
ATOM 1530 O O . VAL A 1 195 ? -1.671 -5.450 -2.904 1.00 88.81 195 VAL A O 1
ATOM 1533 N N . SER A 1 196 ? -2.821 -6.446 -1.253 1.00 86.94 196 SER A N 1
ATOM 1534 C CA . SER A 1 196 ? -4.067 -6.586 -2.020 1.00 86.94 196 SER A CA 1
ATOM 1535 C C . SER A 1 196 ? -4.760 -5.254 -2.311 1.00 86.94 196 SER A C 1
ATOM 1537 O O . SER A 1 196 ? -5.575 -5.200 -3.221 1.00 86.94 196 SER A O 1
ATOM 1539 N N . LEU A 1 197 ? -4.396 -4.154 -1.636 1.00 85.06 197 LEU A N 1
ATOM 1540 C CA . LEU A 1 197 ? -4.871 -2.810 -2.007 1.00 85.06 197 LEU A CA 1
ATOM 1541 C C . LEU A 1 197 ? -4.468 -2.429 -3.441 1.00 85.06 197 LEU A C 1
ATOM 1543 O O . LEU A 1 197 ? -5.155 -1.639 -4.083 1.00 85.06 197 LEU A O 1
ATOM 1547 N N . ILE A 1 198 ? -3.365 -2.995 -3.950 1.00 86.62 198 ILE A N 1
ATOM 1548 C CA . ILE A 1 198 ? -2.959 -2.836 -5.352 1.00 86.62 198 ILE A CA 1
ATOM 1549 C C . ILE A 1 198 ? -4.002 -3.483 -6.272 1.00 86.62 198 ILE A C 1
ATOM 1551 O O . ILE A 1 198 ? -4.368 -2.883 -7.277 1.00 86.62 198 ILE A O 1
ATOM 1555 N N . ASP A 1 199 ? -4.517 -4.655 -5.897 1.00 83.88 199 ASP A N 1
ATOM 1556 C CA . ASP A 1 199 ? -5.525 -5.383 -6.675 1.00 83.88 199 ASP A CA 1
ATOM 1557 C C . ASP A 1 199 ? -6.862 -4.648 -6.671 1.00 83.88 199 ASP A C 1
ATOM 1559 O O . ASP A 1 199 ? -7.463 -4.475 -7.730 1.00 83.88 199 ASP A O 1
ATOM 1563 N N . SER A 1 200 ? -7.291 -4.154 -5.501 1.00 80.38 200 SER A N 1
ATOM 1564 C CA . SER A 1 200 ? -8.488 -3.312 -5.395 1.00 80.38 200 SER A CA 1
ATOM 1565 C C . SER A 1 200 ? -8.364 -2.083 -6.299 1.00 80.38 200 SER A C 1
ATOM 1567 O O . SER A 1 200 ? -9.286 -1.757 -7.039 1.00 80.38 200 SER A O 1
ATOM 1569 N N . TYR A 1 201 ? -7.200 -1.427 -6.312 1.00 83.38 201 TYR A N 1
ATOM 1570 C CA . TYR A 1 201 ? -6.958 -0.283 -7.190 1.00 83.38 201 TYR A CA 1
ATOM 1571 C C . TYR A 1 201 ? -7.013 -0.640 -8.683 1.00 83.38 201 TYR A C 1
ATOM 1573 O O . TYR A 1 201 ? -7.621 0.098 -9.462 1.00 83.38 201 TYR A O 1
ATOM 1581 N N . GLU A 1 202 ? -6.419 -1.759 -9.102 1.00 82.88 202 GLU A N 1
ATOM 1582 C CA . GLU A 1 202 ? -6.507 -2.217 -10.494 1.00 82.88 202 GLU A CA 1
ATOM 1583 C C . GLU A 1 202 ? -7.956 -2.521 -10.901 1.00 82.88 202 GLU A C 1
ATOM 1585 O O . GLU A 1 202 ? -8.394 -2.074 -11.965 1.00 82.88 202 GLU A O 1
ATOM 1590 N N . ALA A 1 203 ? -8.721 -3.180 -10.025 1.00 82.31 203 ALA A N 1
ATOM 1591 C CA . ALA A 1 203 ? -10.143 -3.443 -10.234 1.00 82.31 203 ALA A CA 1
ATOM 1592 C C . ALA A 1 203 ? -10.957 -2.143 -10.363 1.00 82.31 203 ALA A C 1
ATOM 1594 O O . ALA A 1 203 ? -11.764 -2.010 -11.289 1.00 82.31 203 ALA A O 1
ATOM 1595 N N . CYS A 1 204 ? -10.692 -1.145 -9.511 1.00 80.56 204 CYS A N 1
ATOM 1596 C CA . CYS A 1 204 ? -11.314 0.177 -9.606 1.00 80.56 204 CYS A CA 1
ATOM 1597 C C . CYS A 1 204 ? -11.007 0.859 -10.947 1.00 80.56 204 CYS A C 1
ATOM 1599 O O . CYS A 1 204 ? -11.899 1.447 -11.561 1.00 80.56 204 CYS A O 1
ATOM 1601 N N . VAL A 1 205 ? -9.770 0.761 -11.448 1.00 81.12 205 VAL A N 1
ATOM 1602 C CA . VAL A 1 205 ? -9.400 1.337 -12.754 1.00 81.12 205 VAL A CA 1
ATOM 1603 C C . VAL A 1 205 ? -10.077 0.608 -13.915 1.00 81.12 205 VAL A C 1
ATOM 1605 O O . VAL A 1 205 ? -10.457 1.246 -14.901 1.00 81.12 205 VAL A O 1
ATOM 1608 N N . ASP A 1 206 ? -10.234 -0.711 -13.825 1.00 82.25 206 ASP A N 1
ATOM 1609 C CA . ASP A 1 206 ? -10.924 -1.510 -14.840 1.00 82.25 206 ASP A CA 1
ATOM 1610 C C . ASP A 1 206 ? -12.430 -1.224 -14.897 1.00 82.25 206 ASP A C 1
ATOM 1612 O O . ASP A 1 206 ? -13.005 -1.199 -15.989 1.00 82.25 206 ASP A O 1
ATOM 1616 N N . GLY A 1 207 ? -13.053 -0.955 -13.746 1.00 78.12 207 GLY A N 1
ATOM 1617 C CA . GLY A 1 207 ? -14.473 -0.611 -13.634 1.00 78.12 207 GLY A CA 1
ATOM 1618 C C . GLY A 1 207 ? -14.812 0.862 -13.893 1.00 78.12 207 GLY A C 1
ATOM 1619 O O . GLY A 1 207 ? -15.988 1.201 -14.054 1.00 78.12 207 GLY A O 1
ATOM 1620 N N . ALA A 1 208 ? -13.820 1.755 -13.941 1.00 76.56 208 ALA A N 1
ATOM 1621 C CA . ALA A 1 208 ? -14.064 3.192 -13.947 1.00 76.56 208 ALA A CA 1
ATOM 1622 C C . ALA A 1 208 ? -14.701 3.712 -15.255 1.00 76.56 208 ALA A C 1
ATOM 1624 O O . ALA A 1 208 ? -14.160 3.518 -16.351 1.00 76.56 208 ALA A O 1
ATOM 1625 N N . PRO A 1 209 ? -15.808 4.480 -15.169 1.00 68.88 209 PRO A N 1
ATOM 1626 C CA . PRO A 1 209 ? -16.314 5.248 -16.300 1.00 68.88 209 PRO A CA 1
ATOM 1627 C C . PRO A 1 209 ? -15.265 6.257 -16.779 1.00 68.88 209 PRO A C 1
ATOM 1629 O O . PRO A 1 209 ? -14.629 6.920 -15.960 1.00 68.88 209 PRO A O 1
ATOM 1632 N N . GLY A 1 210 ? -15.134 6.429 -18.097 1.00 68.25 210 GLY A N 1
ATOM 1633 C CA . GLY A 1 210 ? -14.110 7.273 -18.722 1.00 68.25 210 GLY A CA 1
ATOM 1634 C C . GLY A 1 210 ? -14.322 8.792 -18.602 1.00 68.25 210 GLY A C 1
ATOM 1635 O O . GLY A 1 210 ? -14.295 9.480 -19.620 1.00 68.25 210 GLY A O 1
ATOM 1636 N N . ASN A 1 211 ? -14.579 9.310 -17.397 1.00 67.62 211 ASN A N 1
ATOM 1637 C CA . ASN A 1 211 ? -14.785 10.735 -17.115 1.00 67.62 211 ASN A CA 1
ATOM 1638 C C . ASN A 1 211 ? -13.663 11.328 -16.230 1.00 67.62 211 ASN A C 1
ATOM 1640 O O . ASN A 1 211 ? -12.933 10.599 -15.558 1.00 67.62 211 ASN A O 1
ATOM 1644 N N . ASP A 1 212 ? -13.549 12.661 -16.219 1.00 63.78 212 ASP A N 1
ATOM 1645 C CA . ASP A 1 212 ? -12.444 13.378 -15.560 1.00 63.78 212 ASP A CA 1
ATOM 1646 C C . ASP A 1 212 ? -12.471 13.265 -14.020 1.00 63.78 212 ASP A C 1
ATOM 1648 O O . ASP A 1 212 ? -11.416 13.196 -13.392 1.00 63.78 212 ASP A O 1
ATOM 1652 N N . ARG A 1 213 ? -13.665 13.230 -13.399 1.00 67.50 213 ARG A N 1
ATOM 1653 C CA . ARG A 1 213 ? -13.817 13.156 -11.931 1.00 67.50 213 ARG A CA 1
ATOM 1654 C C . ARG A 1 213 ? -13.299 11.827 -11.388 1.00 67.50 213 ARG A C 1
ATOM 1656 O O . ARG A 1 213 ? -12.490 11.830 -10.470 1.00 67.50 213 ARG A O 1
ATOM 1663 N N . ASN A 1 214 ? -13.680 10.723 -12.024 1.00 72.12 214 ASN A N 1
ATOM 1664 C CA . ASN A 1 214 ? -13.186 9.398 -11.663 1.00 72.12 214 ASN A CA 1
ATOM 1665 C C . ASN A 1 214 ? -11.662 9.309 -11.827 1.00 72.12 214 ASN A C 1
ATOM 1667 O O . ASN A 1 214 ? -10.989 8.656 -11.040 1.00 72.12 214 ASN A O 1
ATOM 1671 N N . GLY A 1 215 ? -11.100 9.995 -12.830 1.00 72.56 215 GLY A N 1
ATOM 1672 C CA . GLY A 1 215 ? -9.652 10.071 -13.016 1.00 72.56 215 GLY A CA 1
ATOM 1673 C C . GLY A 1 215 ? -8.916 10.702 -11.826 1.00 72.56 215 GLY A C 1
ATOM 1674 O O . GLY A 1 215 ? -7.835 10.231 -11.474 1.00 72.56 215 GLY A O 1
ATOM 1675 N N . LEU A 1 216 ? -9.494 11.732 -11.195 1.00 75.44 216 LEU A N 1
ATOM 1676 C CA . LEU A 1 216 ? -8.912 12.374 -10.011 1.00 75.44 216 LEU A CA 1
ATOM 1677 C C . LEU A 1 216 ? -8.958 11.449 -8.791 1.00 75.44 216 LEU A C 1
ATOM 1679 O O . LEU A 1 216 ? -7.933 11.262 -8.138 1.00 75.44 216 LEU A O 1
ATOM 1683 N N . ASP A 1 217 ? -10.115 10.83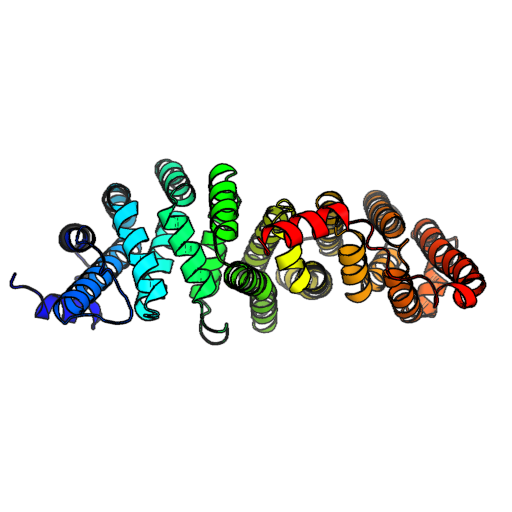9 -8.535 1.00 77.25 217 ASP A N 1
ATOM 1684 C CA . ASP A 1 217 ? -10.328 9.963 -7.377 1.00 77.25 217 ASP A CA 1
ATOM 1685 C C . ASP A 1 217 ? -9.385 8.740 -7.437 1.00 77.25 217 ASP A C 1
ATOM 1687 O O . ASP A 1 217 ? -8.696 8.417 -6.466 1.00 77.25 217 ASP A O 1
ATOM 1691 N N . LEU A 1 218 ? -9.231 8.131 -8.622 1.00 81.75 218 LEU A N 1
ATOM 1692 C CA . LEU A 1 218 ? -8.271 7.042 -8.844 1.00 81.75 218 LEU A CA 1
ATOM 1693 C C . LEU A 1 218 ? -6.814 7.487 -8.647 1.00 81.75 218 LEU A C 1
ATOM 1695 O O . LEU A 1 218 ? -5.993 6.728 -8.129 1.00 81.75 218 LEU A O 1
ATOM 1699 N N . TYR A 1 219 ? -6.466 8.711 -9.051 1.00 82.31 219 TYR A N 1
ATOM 1700 C CA . TYR A 1 219 ? -5.122 9.243 -8.833 1.00 82.31 219 TYR A CA 1
ATOM 1701 C C . TYR A 1 219 ? -4.836 9.508 -7.346 1.00 82.31 219 TYR A C 1
ATOM 1703 O O . TYR A 1 219 ? -3.718 9.274 -6.873 1.00 82.31 219 TYR A O 1
ATOM 1711 N N . ASP A 1 220 ? -5.831 9.965 -6.588 1.00 80.94 220 ASP A N 1
ATOM 1712 C CA . ASP A 1 220 ? -5.725 10.142 -5.140 1.00 80.94 220 ASP A CA 1
ATOM 1713 C C . ASP A 1 220 ? -5.556 8.800 -4.415 1.00 80.94 220 ASP A C 1
ATOM 1715 O O . ASP A 1 220 ? -4.650 8.671 -3.581 1.00 80.94 220 ASP A O 1
ATOM 1719 N N . MET A 1 221 ? -6.326 7.779 -4.807 1.00 82.19 221 MET A N 1
ATOM 1720 C CA . MET A 1 221 ? -6.163 6.403 -4.322 1.00 82.19 221 MET A CA 1
ATOM 1721 C C . MET A 1 221 ? -4.747 5.876 -4.599 1.00 82.19 221 MET A C 1
ATOM 1723 O O . MET A 1 221 ? -4.072 5.365 -3.701 1.00 82.19 221 MET A O 1
ATOM 1727 N N . PHE A 1 222 ? -4.249 6.076 -5.820 1.00 84.69 222 PHE A N 1
ATOM 1728 C CA . PHE A 1 222 ? -2.897 5.689 -6.209 1.00 84.69 222 PHE A CA 1
ATOM 1729 C C . PHE A 1 222 ? -1.815 6.361 -5.346 1.00 84.69 222 PHE A C 1
ATOM 1731 O O . PHE A 1 222 ? -0.908 5.688 -4.845 1.00 84.69 222 PHE A O 1
ATOM 1738 N N . LYS A 1 223 ? -1.915 7.677 -5.109 1.00 83.38 223 LYS A N 1
ATOM 1739 C CA . LYS A 1 223 ? -0.975 8.401 -4.232 1.00 83.38 223 LYS A CA 1
ATOM 1740 C C . LYS A 1 223 ? -0.993 7.861 -2.802 1.00 83.38 223 LYS A C 1
ATOM 1742 O O . LYS A 1 223 ? 0.070 7.776 -2.181 1.00 83.38 223 LYS A O 1
ATOM 1747 N N . ALA A 1 224 ? -2.166 7.499 -2.281 1.00 83.44 224 ALA A N 1
ATOM 1748 C CA . ALA A 1 224 ? -2.290 6.913 -0.950 1.00 83.44 224 ALA A CA 1
ATOM 1749 C C . ALA A 1 224 ? -1.588 5.546 -0.870 1.00 83.44 224 ALA A C 1
ATOM 1751 O O . ALA A 1 224 ? -0.771 5.338 0.030 1.00 83.44 224 ALA A O 1
ATOM 1752 N N . ILE A 1 225 ? -1.810 4.660 -1.849 1.00 87.06 225 ILE A N 1
ATOM 1753 C CA . ILE A 1 225 ? -1.122 3.359 -1.936 1.00 87.06 225 ILE A CA 1
ATOM 1754 C C . ILE A 1 225 ? 0.395 3.551 -2.042 1.00 87.06 225 ILE A C 1
ATOM 1756 O O . ILE A 1 225 ? 1.153 2.897 -1.322 1.00 87.06 225 ILE A O 1
ATOM 1760 N N . PHE A 1 226 ? 0.860 4.489 -2.872 1.00 85.12 226 PHE A N 1
ATOM 1761 C CA . PHE A 1 226 ? 2.287 4.794 -2.969 1.00 85.12 226 PHE A CA 1
ATOM 1762 C C . PHE A 1 226 ? 2.876 5.238 -1.628 1.00 85.12 226 PHE A C 1
ATOM 1764 O O . PHE A 1 226 ? 3.928 4.739 -1.226 1.00 85.12 226 PHE A O 1
ATOM 1771 N N . ALA A 1 227 ? 2.213 6.159 -0.924 1.00 85.62 227 ALA A N 1
ATOM 1772 C CA . ALA A 1 227 ? 2.671 6.625 0.381 1.00 85.62 227 ALA A CA 1
ATOM 1773 C C . ALA A 1 227 ? 2.769 5.465 1.388 1.00 85.62 227 ALA A C 1
ATOM 1775 O O . ALA A 1 227 ? 3.760 5.372 2.119 1.00 85.62 227 ALA A O 1
ATOM 1776 N N . ILE A 1 228 ? 1.796 4.548 1.365 1.00 88.38 228 ILE A N 1
ATOM 1777 C CA . ILE A 1 228 ? 1.788 3.308 2.152 1.00 88.38 228 ILE A CA 1
ATOM 1778 C C . ILE A 1 228 ? 3.002 2.446 1.865 1.00 88.38 228 ILE A C 1
ATOM 1780 O O . ILE A 1 228 ? 3.799 2.187 2.773 1.00 88.38 228 ILE A O 1
ATOM 1784 N N 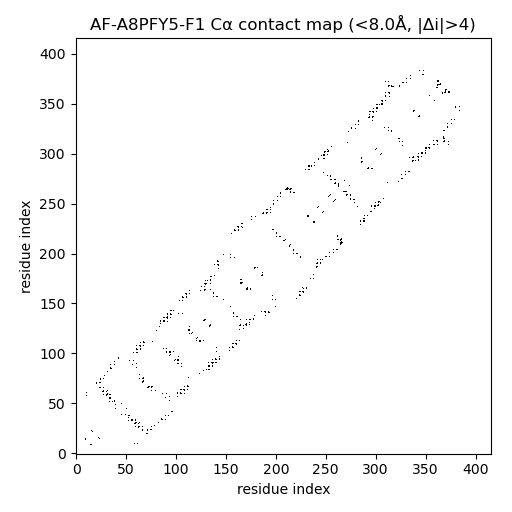. LEU A 1 229 ? 3.204 2.065 0.610 1.00 88.19 229 LEU A N 1
ATOM 1785 C CA . LEU A 1 229 ? 4.318 1.200 0.239 1.00 88.19 229 LEU A CA 1
ATOM 1786 C C . LEU A 1 229 ? 5.675 1.870 0.479 1.00 88.19 229 LEU A C 1
ATOM 1788 O O . LEU A 1 229 ? 6.605 1.205 0.927 1.00 88.19 229 LEU A O 1
ATOM 1792 N N . ASN A 1 230 ? 5.785 3.183 0.269 1.00 86.19 230 ASN A N 1
ATOM 1793 C CA . ASN A 1 230 ? 7.010 3.942 0.510 1.00 86.19 230 ASN A CA 1
ATOM 1794 C C . ASN A 1 230 ? 7.366 4.035 2.004 1.00 86.19 230 ASN A C 1
ATOM 1796 O O . ASN A 1 230 ? 8.531 3.936 2.389 1.00 86.19 230 ASN A O 1
ATOM 1800 N N . HIS A 1 231 ? 6.375 4.207 2.881 1.00 87.94 231 HIS A N 1
ATOM 1801 C CA . HIS A 1 231 ? 6.629 4.209 4.321 1.00 87.94 231 HIS A CA 1
ATOM 1802 C C . HIS A 1 231 ? 6.911 2.811 4.864 1.00 87.94 231 HIS A C 1
ATOM 1804 O O . HIS A 1 231 ? 7.775 2.663 5.735 1.00 87.94 231 HIS A O 1
ATOM 1810 N N . ILE A 1 232 ? 6.225 1.790 4.358 1.00 84.56 232 ILE A N 1
ATOM 1811 C CA . ILE A 1 232 ? 6.457 0.398 4.748 1.00 84.56 232 ILE A CA 1
ATOM 1812 C C . ILE A 1 232 ? 7.828 -0.073 4.266 1.00 84.56 232 ILE A C 1
ATOM 1814 O O . ILE A 1 232 ? 8.550 -0.719 5.024 1.00 84.56 232 ILE A O 1
ATOM 1818 N N . SER A 1 233 ? 8.241 0.304 3.052 1.00 82.19 233 SER A N 1
ATOM 1819 C CA . SER A 1 233 ? 9.534 -0.105 2.501 1.00 82.19 233 SER A CA 1
ATOM 1820 C C . SER A 1 233 ? 10.719 0.408 3.327 1.00 82.19 233 SER A C 1
ATOM 1822 O O . SER A 1 233 ? 11.766 -0.243 3.343 1.00 82.19 233 SER A O 1
ATOM 1824 N N . SER A 1 234 ? 10.536 1.514 4.060 1.00 82.25 234 SER A N 1
ATOM 1825 C CA . SER A 1 234 ? 11.536 2.078 4.973 1.00 82.25 234 SER A CA 1
ATOM 1826 C C . SER A 1 234 ? 11.739 1.273 6.270 1.00 82.25 234 SER A C 1
ATOM 1828 O O . SER A 1 234 ? 12.759 1.445 6.940 1.00 82.25 234 SER A O 1
ATOM 1830 N N . GLU A 1 235 ? 10.814 0.375 6.628 1.00 88.75 235 GLU A N 1
ATOM 1831 C CA . GLU A 1 235 ? 10.920 -0.480 7.814 1.00 88.75 235 GLU A CA 1
ATOM 1832 C C . GLU A 1 235 ? 11.490 -1.854 7.450 1.00 88.75 235 GLU A C 1
ATOM 1834 O O . GLU A 1 235 ? 10.783 -2.788 7.063 1.00 88.75 235 GLU A O 1
ATOM 1839 N N . TRP A 1 236 ? 12.803 -1.992 7.628 1.00 85.69 236 TRP A N 1
ATOM 1840 C CA . TRP A 1 236 ? 13.546 -3.202 7.271 1.00 85.69 236 TRP A CA 1
ATOM 1841 C C . TRP A 1 236 ? 13.057 -4.466 7.998 1.00 85.69 236 TRP A C 1
ATOM 1843 O O . TRP A 1 236 ? 13.227 -5.573 7.477 1.00 85.69 236 TRP A O 1
ATOM 1853 N N . ARG A 1 237 ? 12.454 -4.327 9.193 1.00 88.94 237 ARG A N 1
ATOM 1854 C CA . ARG A 1 237 ? 11.912 -5.459 9.969 1.00 88.94 237 ARG A CA 1
ATOM 1855 C C . ARG A 1 237 ? 10.678 -6.075 9.311 1.00 88.94 237 ARG A C 1
ATOM 1857 O O . ARG A 1 237 ? 10.420 -7.261 9.506 1.00 88.94 237 ARG A O 1
ATOM 1864 N N . LEU A 1 238 ? 9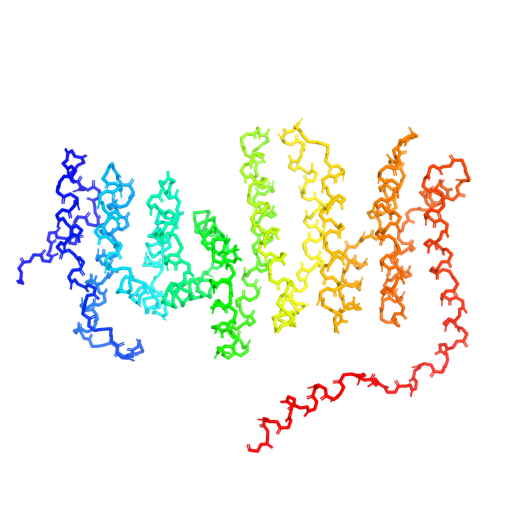.933 -5.289 8.532 1.00 89.44 238 LEU A N 1
ATOM 1865 C CA . LEU A 1 238 ? 8.730 -5.736 7.832 1.00 89.44 238 LEU A CA 1
ATOM 1866 C C . LEU A 1 238 ? 9.017 -6.217 6.405 1.00 89.44 238 LEU A C 1
ATOM 1868 O O . LEU A 1 238 ? 8.234 -6.998 5.868 1.00 89.44 238 LEU A O 1
ATOM 1872 N N . SER A 1 239 ? 10.148 -5.826 5.806 1.00 87.50 239 SER A N 1
ATOM 1873 C CA . SER A 1 239 ? 10.475 -6.118 4.401 1.00 87.50 239 SER A CA 1
ATOM 1874 C C . SER A 1 239 ? 10.310 -7.588 4.010 1.00 87.50 239 SER A C 1
ATOM 1876 O O . SER A 1 239 ? 9.801 -7.874 2.933 1.00 87.50 239 SER A O 1
ATOM 1878 N N . SER A 1 240 ? 10.687 -8.537 4.873 1.00 88.94 240 SER A N 1
ATOM 1879 C CA . SER A 1 240 ? 10.562 -9.971 4.570 1.00 88.94 240 SER A CA 1
ATOM 1880 C C . SER A 1 240 ? 9.116 -10.436 4.378 1.00 88.94 240 SER A C 1
ATOM 1882 O O . SER A 1 240 ? 8.885 -11.327 3.563 1.00 88.94 240 SER A O 1
ATOM 1884 N N . TYR A 1 241 ? 8.158 -9.851 5.102 1.00 92.19 241 TYR A N 1
ATOM 1885 C CA . TYR A 1 241 ? 6.738 -10.180 4.984 1.00 92.19 241 TYR A CA 1
ATOM 1886 C C . TYR A 1 241 ? 6.180 -9.664 3.659 1.00 92.19 241 TYR A C 1
ATOM 1888 O O . TYR A 1 241 ? 5.594 -10.434 2.906 1.00 92.19 241 TYR A O 1
ATOM 1896 N N . PHE A 1 242 ? 6.456 -8.400 3.326 1.00 90.19 242 PHE A N 1
ATOM 1897 C CA . PHE A 1 242 ? 5.996 -7.775 2.083 1.00 90.19 242 PHE A CA 1
ATOM 1898 C C . PHE A 1 242 ? 6.637 -8.391 0.835 1.00 90.19 242 PHE A C 1
ATOM 1900 O O . PHE A 1 242 ? 5.969 -8.585 -0.177 1.00 90.19 242 PHE A O 1
ATOM 1907 N N . LEU A 1 243 ? 7.920 -8.756 0.894 1.00 88.75 243 LEU A N 1
ATOM 1908 C CA . LEU A 1 243 ? 8.612 -9.408 -0.224 1.00 88.75 243 LEU A CA 1
ATOM 1909 C C . LEU A 1 243 ? 8.076 -10.807 -0.537 1.00 88.75 243 LEU A C 1
ATOM 1911 O O . LEU A 1 243 ? 8.180 -11.253 -1.677 1.00 88.75 243 LEU A O 1
ATOM 1915 N N . ARG A 1 244 ? 7.505 -11.513 0.446 1.00 90.69 244 ARG A N 1
ATOM 1916 C CA . ARG A 1 244 ? 6.810 -12.788 0.194 1.00 90.69 244 ARG A CA 1
ATOM 1917 C C . ARG A 1 244 ? 5.525 -12.598 -0.606 1.00 90.69 244 ARG A C 1
ATOM 1919 O O . ARG A 1 244 ? 5.168 -13.492 -1.358 1.00 90.69 244 ARG A O 1
ATOM 1926 N N . GLU A 1 245 ? 4.908 -11.428 -0.486 1.00 90.88 245 GLU A N 1
ATOM 1927 C CA . GLU A 1 245 ? 3.712 -11.021 -1.231 1.00 90.88 245 GLU A CA 1
ATOM 1928 C C . GLU A 1 245 ? 4.052 -10.347 -2.572 1.00 90.88 245 GLU A C 1
ATOM 1930 O O . GLU A 1 245 ? 3.185 -9.780 -3.230 1.00 90.88 245 GLU A O 1
ATOM 1935 N N . TYR A 1 246 ? 5.326 -10.373 -2.990 1.00 89.12 246 TYR A N 1
ATOM 1936 C CA . TYR A 1 246 ? 5.780 -9.843 -4.280 1.00 89.12 246 TYR A CA 1
ATOM 1937 C C . TYR A 1 246 ? 5.424 -8.359 -4.514 1.00 89.12 246 TYR A C 1
ATOM 1939 O O . TYR A 1 246 ? 5.276 -7.907 -5.651 1.00 89.12 246 TYR A O 1
ATOM 1947 N N . TYR A 1 247 ? 5.297 -7.574 -3.436 1.00 89.12 247 TYR A N 1
ATOM 1948 C CA . TYR A 1 247 ? 4.708 -6.230 -3.492 1.00 89.12 247 TYR A CA 1
ATOM 1949 C C . TYR A 1 247 ? 5.395 -5.281 -4.484 1.00 89.12 247 TYR A C 1
ATOM 1951 O O . TYR A 1 247 ? 4.732 -4.459 -5.107 1.00 89.12 247 TYR A O 1
ATOM 1959 N N . VAL A 1 248 ? 6.719 -5.398 -4.648 1.00 89.44 248 VAL A N 1
ATOM 1960 C CA . VAL A 1 248 ? 7.512 -4.560 -5.558 1.00 89.44 248 VAL A CA 1
ATOM 1961 C C . VAL A 1 248 ? 7.108 -4.809 -7.004 1.00 89.44 248 VAL A C 1
ATOM 1963 O O . VAL A 1 248 ? 6.851 -3.856 -7.736 1.00 89.44 248 VAL A O 1
ATOM 1966 N N . GLY A 1 249 ? 7.059 -6.081 -7.408 1.00 88.75 249 GLY A N 1
ATOM 1967 C CA . GLY A 1 249 ? 6.686 -6.461 -8.764 1.00 88.75 249 GLY A CA 1
ATOM 1968 C C . GLY A 1 249 ? 5.245 -6.062 -9.062 1.00 88.75 249 GLY A C 1
ATOM 1969 O O . GLY A 1 249 ? 5.004 -5.387 -10.057 1.00 88.75 249 GLY A O 1
ATOM 1970 N N . ARG A 1 250 ? 4.310 -6.363 -8.148 1.00 89.12 250 ARG A N 1
ATOM 1971 C CA . ARG A 1 250 ? 2.893 -5.975 -8.290 1.00 89.12 250 ARG A CA 1
ATOM 1972 C C . ARG A 1 250 ? 2.719 -4.463 -8.415 1.00 89.12 250 ARG A C 1
ATOM 1974 O O . ARG A 1 250 ? 2.028 -3.990 -9.308 1.00 89.12 250 ARG A O 1
ATOM 1981 N N . TYR A 1 251 ? 3.397 -3.696 -7.563 1.00 88.50 251 TYR A N 1
ATOM 1982 C CA . TYR A 1 251 ? 3.329 -2.239 -7.613 1.00 88.50 251 TYR A CA 1
ATOM 1983 C C . TYR A 1 251 ? 3.933 -1.678 -8.905 1.00 88.50 251 TYR A C 1
ATOM 1985 O O . TYR A 1 251 ? 3.369 -0.767 -9.507 1.00 88.50 251 TYR A O 1
ATOM 1993 N N . PHE A 1 252 ? 5.053 -2.239 -9.371 1.00 90.06 252 PHE A N 1
ATOM 1994 C CA . PHE A 1 252 ? 5.633 -1.866 -10.657 1.00 90.06 252 PHE A CA 1
ATOM 1995 C C . PHE A 1 252 ? 4.687 -2.165 -11.831 1.00 90.06 252 PHE A C 1
ATOM 1997 O O . PHE A 1 252 ? 4.544 -1.325 -12.719 1.00 90.06 252 PHE A O 1
ATOM 2004 N N . GLU A 1 253 ? 4.014 -3.318 -11.841 1.00 88.06 253 GLU A N 1
ATOM 2005 C CA . GLU A 1 253 ? 3.027 -3.640 -12.879 1.00 88.06 253 GLU A CA 1
ATOM 2006 C C . GLU A 1 253 ? 1.861 -2.646 -12.876 1.00 88.06 253 GLU A C 1
ATOM 2008 O O . GLU A 1 253 ? 1.521 -2.115 -13.939 1.00 88.06 253 GLU A O 1
ATOM 2013 N N . ALA A 1 254 ? 1.335 -2.312 -11.694 1.00 85.06 254 ALA A N 1
ATOM 2014 C CA . ALA A 1 254 ? 0.292 -1.302 -11.542 1.00 85.06 254 ALA A CA 1
ATOM 2015 C C . ALA A 1 254 ? 0.757 0.084 -12.037 1.00 85.06 254 ALA A C 1
ATOM 2017 O O . ALA A 1 254 ? 0.020 0.784 -12.734 1.00 85.06 254 ALA A O 1
ATOM 2018 N N . LEU A 1 255 ? 2.003 0.484 -11.763 1.00 85.50 255 LEU A N 1
ATOM 2019 C CA . LEU A 1 255 ? 2.577 1.720 -12.309 1.00 85.50 255 LEU A CA 1
ATOM 2020 C C . LEU A 1 255 ? 2.658 1.700 -13.833 1.00 85.50 255 LEU A C 1
ATOM 2022 O O . LEU A 1 255 ? 2.200 2.632 -14.488 1.00 85.50 255 LEU A O 1
ATOM 2026 N N . ALA A 1 256 ? 3.259 0.654 -14.396 1.00 83.06 256 ALA A N 1
ATOM 2027 C CA . ALA A 1 256 ? 3.562 0.589 -15.818 1.00 83.06 256 ALA A CA 1
ATOM 2028 C C . ALA A 1 256 ? 2.301 0.415 -16.680 1.00 83.06 256 ALA A C 1
ATOM 2030 O O . ALA A 1 256 ? 2.263 0.887 -17.817 1.00 83.06 256 ALA A O 1
ATOM 2031 N N . ARG A 1 257 ? 1.266 -0.258 -16.158 1.00 83.00 257 ARG A N 1
ATOM 2032 C CA . ARG A 1 257 ? 0.033 -0.564 -16.903 1.00 83.00 257 ARG A CA 1
ATOM 2033 C C . ARG A 1 257 ? -1.128 0.358 -16.556 1.00 83.00 257 ARG A C 1
ATOM 2035 O O . ARG A 1 257 ? -1.845 0.799 -17.457 1.00 83.00 257 ARG A O 1
ATOM 2042 N N . THR A 1 258 ? -1.329 0.641 -15.275 1.00 79.62 258 THR A N 1
ATOM 2043 C CA . THR A 1 258 ? -2.574 1.233 -14.765 1.00 79.62 258 THR A CA 1
ATOM 2044 C C . THR A 1 258 ? -2.484 2.757 -14.699 1.00 79.62 258 THR A C 1
ATOM 2046 O O . THR A 1 258 ? -3.411 3.445 -15.130 1.00 79.62 258 THR A O 1
ATOM 2049 N N . LEU A 1 259 ? -1.338 3.317 -14.295 1.00 76.44 259 LEU A N 1
ATOM 2050 C CA . LEU A 1 259 ? -1.164 4.774 -14.200 1.00 76.44 259 LEU A CA 1
ATOM 2051 C C . LEU A 1 259 ? -1.287 5.514 -15.556 1.00 76.44 259 LEU A C 1
ATOM 2053 O O . LEU A 1 259 ? -1.985 6.532 -15.607 1.00 76.44 259 LEU A O 1
ATOM 2057 N N . PRO A 1 260 ? -0.743 5.013 -16.690 1.00 76.69 260 PRO A N 1
ATOM 2058 C CA . PRO A 1 260 ? -0.989 5.618 -18.003 1.00 76.69 260 PRO A CA 1
ATOM 2059 C C . PRO A 1 260 ? -2.468 5.603 -18.411 1.00 76.69 260 PRO A C 1
ATOM 2061 O O . PRO A 1 260 ? -2.941 6.494 -19.119 1.00 76.69 260 PRO A O 1
ATOM 2064 N N . ARG A 1 261 ? -3.238 4.598 -17.972 1.00 76.38 261 ARG A N 1
ATOM 2065 C CA . ARG A 1 261 ? -4.681 4.539 -18.245 1.00 76.38 261 ARG A CA 1
ATOM 2066 C C . ARG A 1 261 ? -5.414 5.655 -17.507 1.00 76.38 261 ARG A C 1
ATOM 2068 O O . ARG A 1 261 ? -6.193 6.355 -18.146 1.00 76.38 261 ARG A O 1
ATOM 2075 N N . ILE A 1 262 ? -5.096 5.893 -16.233 1.00 72.56 262 ILE A N 1
ATOM 2076 C CA . ILE A 1 262 ? -5.644 7.027 -15.465 1.00 72.56 262 ILE A CA 1
ATOM 2077 C C . ILE A 1 262 ? -5.251 8.358 -16.091 1.00 72.56 262 ILE A C 1
ATOM 2079 O O . ILE A 1 262 ? -6.094 9.234 -16.264 1.00 72.56 262 ILE A O 1
ATOM 2083 N N . GLY A 1 263 ? -3.991 8.514 -16.497 1.00 69.38 263 GLY A N 1
ATOM 2084 C CA . GLY A 1 263 ? -3.548 9.746 -17.137 1.00 69.38 263 GLY A CA 1
ATOM 2085 C C . GLY A 1 263 ? -4.372 10.100 -18.382 1.00 69.38 263 GLY A C 1
ATOM 2086 O O . GLY A 1 263 ? -4.593 11.279 -18.664 1.00 69.38 263 GLY A O 1
ATOM 2087 N N . LYS A 1 264 ? -4.845 9.095 -19.139 1.00 71.38 264 LYS A N 1
ATOM 2088 C CA . LYS A 1 264 ? -5.710 9.311 -20.314 1.00 71.38 264 LYS A CA 1
ATOM 2089 C C . LYS A 1 264 ? -7.105 9.790 -19.916 1.00 71.38 264 LYS A C 1
ATOM 2091 O O . LYS A 1 264 ? -7.711 10.539 -20.679 1.00 71.38 264 LYS A O 1
ATOM 2096 N N . LEU A 1 265 ? -7.583 9.375 -18.743 1.00 68.25 265 LEU A N 1
ATOM 2097 C CA . LEU A 1 265 ? -8.831 9.847 -18.144 1.00 68.25 265 LEU A CA 1
ATOM 2098 C C . LEU A 1 265 ? -8.694 11.276 -17.609 1.00 68.25 265 LEU A C 1
ATOM 2100 O O . LEU A 1 265 ? -9.634 12.049 -17.710 1.00 68.25 265 LEU A O 1
ATOM 2104 N N . PHE A 1 266 ? -7.520 11.638 -17.084 1.00 65.56 266 PHE A N 1
ATOM 2105 C CA . PHE A 1 266 ? -7.314 12.898 -16.370 1.00 65.56 266 PHE A CA 1
ATOM 2106 C C . PHE A 1 266 ? -6.778 14.055 -17.241 1.00 65.56 266 PHE A C 1
ATOM 2108 O O . PHE A 1 266 ? -6.891 15.208 -16.841 1.00 65.56 266 PHE A O 1
ATOM 2115 N N . LYS A 1 267 ? -6.202 13.789 -18.429 1.00 62.03 267 LYS A N 1
ATOM 2116 C CA . LYS A 1 267 ? -5.716 14.763 -19.451 1.00 62.03 267 LYS A CA 1
ATOM 2117 C C . LYS A 1 267 ? -4.811 15.926 -18.977 1.00 62.03 267 LYS A C 1
ATOM 2119 O O . LYS A 1 267 ? -4.449 16.762 -19.802 1.00 62.03 267 LYS A O 1
ATOM 2124 N N . GLN A 1 268 ? -4.425 15.997 -17.703 1.00 58.69 268 GLN A N 1
ATOM 2125 C CA . GLN A 1 268 ? -3.726 17.149 -17.108 1.00 58.69 268 GLN A CA 1
ATOM 2126 C C . GLN A 1 268 ? -2.246 16.910 -16.776 1.00 58.69 268 GLN A C 1
ATOM 2128 O O . GLN A 1 268 ? -1.568 17.860 -16.395 1.00 58.69 268 GLN A O 1
ATOM 2133 N N . PHE A 1 269 ? -1.720 15.690 -16.918 1.00 61.12 269 PHE A N 1
ATOM 2134 C CA . PHE A 1 269 ? -0.328 15.393 -16.567 1.00 61.12 269 PHE A CA 1
ATOM 2135 C C . PHE A 1 269 ? 0.430 14.712 -17.699 1.00 61.12 269 PHE A C 1
ATOM 2137 O O . PHE A 1 269 ? -0.133 13.898 -18.437 1.00 61.12 269 PHE A O 1
ATOM 2144 N N . ASP A 1 270 ? 1.724 15.020 -17.781 1.00 63.41 270 ASP A N 1
ATOM 2145 C CA . ASP A 1 270 ? 2.669 14.272 -18.598 1.00 63.41 270 ASP A CA 1
ATOM 2146 C C . ASP A 1 270 ? 2.907 12.895 -17.961 1.00 63.41 270 ASP A C 1
ATOM 2148 O O . ASP A 1 270 ? 3.622 12.731 -16.971 1.00 63.41 270 ASP A O 1
ATOM 2152 N N . GLN A 1 271 ? 2.188 11.903 -18.480 1.00 68.75 271 GLN A N 1
ATOM 2153 C CA . GLN A 1 271 ? 2.103 10.558 -17.907 1.00 68.75 271 GLN A CA 1
ATOM 2154 C C . GLN A 1 271 ? 3.457 9.848 -17.800 1.00 68.75 271 GLN A C 1
ATOM 2156 O O . GLN A 1 271 ? 3.693 9.212 -16.773 1.00 68.75 271 GLN A O 1
ATOM 2161 N N . PRO A 1 272 ? 4.349 9.919 -18.806 1.00 68.94 272 PRO A N 1
ATOM 2162 C CA . PRO A 1 272 ? 5.602 9.184 -18.765 1.00 68.94 272 PRO A CA 1
ATOM 2163 C C . PRO A 1 272 ? 6.551 9.694 -17.674 1.00 68.94 272 PRO A C 1
ATOM 2165 O O . PRO A 1 272 ? 7.061 8.880 -16.908 1.00 68.94 272 PRO A O 1
ATOM 2168 N N . ALA A 1 273 ? 6.702 11.015 -17.518 1.00 71.50 273 ALA A N 1
ATOM 2169 C CA . ALA A 1 273 ? 7.537 11.609 -16.469 1.00 71.50 273 ALA A CA 1
ATOM 2170 C C . ALA A 1 273 ? 7.054 11.234 -15.053 1.00 71.50 273 ALA A C 1
ATOM 2172 O O . ALA A 1 273 ? 7.852 10.974 -14.144 1.00 71.50 273 ALA A O 1
ATOM 2173 N N . LEU A 1 274 ? 5.732 11.152 -14.867 1.00 75.75 274 LEU A N 1
ATOM 2174 C CA . LEU A 1 274 ? 5.134 10.734 -13.603 1.00 75.75 274 LEU A CA 1
ATOM 2175 C C . LEU A 1 274 ? 5.450 9.265 -13.285 1.00 75.75 274 LEU A C 1
ATOM 2177 O O . LEU A 1 274 ? 5.918 8.967 -12.186 1.00 75.75 274 LEU A O 1
ATOM 2181 N N . VAL A 1 275 ? 5.233 8.352 -14.240 1.00 80.62 275 VAL A N 1
ATOM 2182 C CA . VAL A 1 275 ? 5.546 6.922 -14.059 1.00 80.62 275 VAL A CA 1
ATOM 2183 C C . VAL A 1 275 ? 7.038 6.741 -13.783 1.00 80.62 275 VAL A C 1
ATOM 2185 O O . VAL A 1 275 ? 7.397 6.050 -12.828 1.00 80.62 275 VAL A O 1
ATOM 2188 N N . ASP A 1 276 ? 7.901 7.413 -14.548 1.00 80.50 276 ASP A N 1
ATOM 2189 C CA . ASP A 1 276 ? 9.347 7.340 -14.362 1.00 80.50 276 ASP A CA 1
ATOM 2190 C C . ASP A 1 276 ? 9.756 7.792 -12.944 1.00 80.50 276 ASP A C 1
ATOM 2192 O O . ASP A 1 276 ? 10.529 7.113 -12.266 1.00 80.50 276 ASP A O 1
ATOM 2196 N N . THR A 1 277 ? 9.155 8.865 -12.422 1.00 81.81 277 THR A N 1
ATOM 2197 C CA . THR A 1 277 ? 9.397 9.325 -11.042 1.00 81.81 277 THR A CA 1
ATOM 2198 C C . THR A 1 277 ? 9.053 8.249 -10.005 1.00 81.81 277 THR A C 1
ATOM 2200 O O . THR A 1 277 ? 9.801 8.026 -9.047 1.00 81.81 277 THR A O 1
ATOM 2203 N N . TYR A 1 278 ? 7.935 7.541 -10.169 1.00 82.56 278 TYR A N 1
ATOM 2204 C CA . TYR A 1 278 ? 7.547 6.478 -9.237 1.00 82.56 278 TYR A CA 1
ATOM 2205 C C . TYR A 1 278 ? 8.425 5.233 -9.362 1.00 82.56 278 TYR A C 1
ATOM 2207 O O . TYR A 1 278 ? 8.811 4.661 -8.341 1.00 82.56 278 TYR A O 1
ATOM 2215 N N . VAL A 1 279 ? 8.807 4.847 -10.580 1.00 83.12 279 VAL A N 1
ATOM 2216 C CA . VAL A 1 279 ? 9.751 3.741 -10.803 1.00 83.12 279 VAL A CA 1
ATOM 2217 C C . VAL A 1 279 ? 11.117 4.067 -10.188 1.00 83.12 279 VAL A C 1
ATOM 2219 O O . VAL A 1 279 ? 11.734 3.201 -9.565 1.00 83.12 279 VAL A O 1
ATOM 2222 N N . ALA A 1 280 ? 11.568 5.323 -10.271 1.00 81.88 280 ALA A N 1
ATOM 2223 C CA . ALA A 1 280 ? 12.817 5.762 -9.651 1.00 81.88 280 ALA A CA 1
ATOM 2224 C C . ALA A 1 280 ? 12.741 5.665 -8.119 1.00 81.88 280 ALA A C 1
ATOM 2226 O O . ALA A 1 280 ? 13.688 5.213 -7.477 1.00 81.88 280 ALA A O 1
ATOM 2227 N N . ASN A 1 281 ? 11.589 5.993 -7.526 1.00 81.06 281 ASN A N 1
ATOM 2228 C CA . ASN A 1 281 ? 11.366 5.811 -6.091 1.00 81.06 281 ASN A CA 1
ATOM 2229 C C . ASN A 1 281 ? 11.420 4.338 -5.658 1.00 81.06 281 ASN A C 1
ATOM 2231 O O . ASN A 1 281 ? 11.947 4.050 -4.584 1.00 81.06 281 ASN A O 1
ATOM 2235 N N . ILE A 1 282 ? 10.965 3.392 -6.489 1.00 82.56 282 ILE A N 1
ATOM 2236 C CA . ILE A 1 282 ? 11.130 1.961 -6.184 1.00 82.56 282 ILE A CA 1
ATOM 2237 C C . ILE A 1 282 ? 12.618 1.590 -6.098 1.00 82.56 282 ILE A C 1
ATOM 2239 O O . ILE A 1 282 ? 13.015 0.812 -5.230 1.00 82.56 282 ILE A O 1
ATOM 2243 N N . MET A 1 283 ? 13.470 2.185 -6.937 1.00 78.94 283 MET A N 1
ATOM 2244 C CA . MET A 1 283 ? 14.920 1.962 -6.856 1.00 78.94 283 MET A CA 1
ATOM 2245 C C . MET A 1 283 ? 15.511 2.471 -5.537 1.00 78.94 283 MET A C 1
ATOM 2247 O O . MET A 1 283 ? 16.416 1.840 -4.996 1.00 78.94 283 MET A O 1
ATOM 2251 N N . LEU A 1 284 ? 14.959 3.540 -4.956 1.00 77.38 284 LEU A N 1
ATOM 2252 C CA . LEU A 1 284 ? 15.345 3.998 -3.615 1.00 77.38 284 LEU A CA 1
ATOM 2253 C C . LEU A 1 284 ? 14.925 3.007 -2.516 1.00 77.38 284 LEU A C 1
ATOM 2255 O O . LEU A 1 284 ? 15.607 2.894 -1.495 1.00 77.38 284 LEU A O 1
ATOM 2259 N N . TRP A 1 285 ? 13.846 2.240 -2.712 1.00 78.38 285 TRP A N 1
ATOM 2260 C CA . TRP A 1 285 ? 13.460 1.180 -1.769 1.00 78.38 285 TRP A CA 1
ATOM 2261 C C . TRP A 1 285 ? 14.514 0.074 -1.703 1.00 78.38 285 TRP A C 1
ATOM 2263 O O . TRP A 1 285 ? 14.787 -0.452 -0.622 1.00 78.38 285 TRP A O 1
ATOM 2273 N N . VAL A 1 286 ? 15.155 -0.239 -2.835 1.00 74.38 286 VAL A N 1
ATOM 2274 C CA . VAL A 1 286 ? 16.265 -1.204 -2.906 1.00 74.38 286 VAL A CA 1
ATOM 2275 C C . VAL A 1 28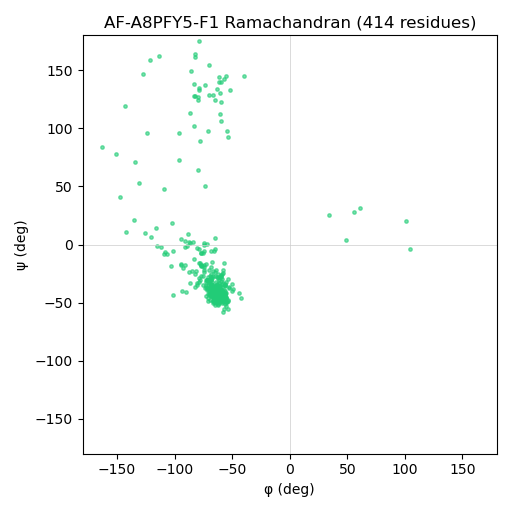6 ? 17.405 -0.781 -1.972 1.00 74.38 286 VAL A C 1
ATOM 2277 O O . VAL A 1 286 ? 17.941 -1.605 -1.224 1.00 74.38 286 VAL A O 1
ATOM 2280 N N . ASP A 1 287 ? 17.735 0.513 -1.967 1.00 74.56 287 ASP A N 1
ATOM 2281 C CA . ASP A 1 287 ? 18.799 1.081 -1.135 1.00 74.56 287 ASP A CA 1
ATOM 2282 C C . ASP A 1 287 ? 18.463 1.017 0.363 1.00 74.56 287 ASP A C 1
ATOM 2284 O O . ASP A 1 287 ? 19.361 0.788 1.183 1.00 74.56 287 ASP A O 1
ATOM 2288 N N . ALA A 1 288 ? 17.185 1.182 0.724 1.00 72.75 288 ALA A N 1
ATOM 2289 C CA . ALA A 1 288 ? 16.693 1.042 2.096 1.00 72.75 288 ALA A CA 1
ATOM 2290 C C . ALA A 1 288 ? 16.681 -0.426 2.565 1.00 72.75 288 ALA A C 1
ATOM 2292 O O . ALA A 1 288 ? 16.922 -0.714 3.739 1.00 72.75 288 ALA A O 1
ATOM 2293 N N . GLN A 1 289 ? 16.479 -1.368 1.641 1.00 76.50 289 GLN A N 1
ATOM 2294 C CA . GLN A 1 289 ? 16.351 -2.801 1.908 1.00 76.50 289 GLN A CA 1
ATOM 2295 C C . GLN A 1 289 ? 17.566 -3.599 1.420 1.00 76.50 289 GLN A C 1
ATOM 2297 O O . GLN A 1 289 ? 17.422 -4.654 0.801 1.00 76.50 289 GLN A O 1
ATOM 2302 N N . ARG A 1 290 ? 18.790 -3.146 1.732 1.00 74.69 290 ARG A N 1
ATOM 2303 C CA . ARG A 1 290 ? 20.041 -3.757 1.219 1.00 74.69 290 ARG A CA 1
ATOM 2304 C C . ARG A 1 290 ? 20.126 -5.277 1.386 1.00 74.69 290 ARG A C 1
ATOM 2306 O O . ARG A 1 290 ? 20.698 -5.952 0.536 1.00 74.69 290 ARG A O 1
ATOM 2313 N N . GLY A 1 291 ? 19.553 -5.824 2.463 1.00 79.25 291 GLY A N 1
ATOM 2314 C CA . GLY A 1 291 ? 19.507 -7.271 2.714 1.00 79.25 291 GLY A CA 1
ATOM 2315 C C . GLY A 1 291 ? 18.691 -8.069 1.688 1.00 79.25 291 GLY A C 1
ATOM 2316 O O . GLY A 1 291 ? 18.941 -9.259 1.513 1.00 79.25 291 GLY A O 1
ATOM 2317 N N . TYR A 1 292 ? 17.770 -7.408 0.986 1.00 82.00 292 TYR A N 1
ATOM 2318 C CA . TYR A 1 292 ? 16.847 -7.986 0.011 1.00 82.00 292 TYR A CA 1
ATOM 2319 C C . TYR A 1 292 ? 16.994 -7.397 -1.396 1.00 82.00 292 TYR A C 1
ATOM 2321 O O . TYR A 1 292 ? 16.229 -7.752 -2.289 1.00 82.00 292 TYR A O 1
ATOM 2329 N N . ALA A 1 293 ? 17.995 -6.545 -1.629 1.00 82.31 293 ALA A N 1
ATOM 2330 C CA . ALA A 1 293 ? 18.151 -5.807 -2.879 1.00 82.31 293 ALA A CA 1
ATOM 2331 C C . ALA A 1 293 ? 18.128 -6.694 -4.141 1.00 82.31 293 ALA A C 1
ATOM 2333 O O . ALA A 1 293 ? 17.529 -6.336 -5.150 1.00 82.31 293 ALA A O 1
ATOM 2334 N N . TYR A 1 294 ? 18.720 -7.890 -4.073 1.00 83.12 294 TYR A N 1
ATOM 2335 C CA . TYR A 1 294 ? 18.703 -8.854 -5.179 1.00 83.12 294 TYR A CA 1
ATOM 2336 C C . TYR A 1 294 ? 17.319 -9.446 -5.460 1.00 83.12 294 TYR A C 1
ATOM 2338 O O . TYR A 1 294 ? 17.026 -9.763 -6.608 1.00 83.12 294 TYR A O 1
ATOM 2346 N N . GLN A 1 295 ? 16.498 -9.633 -4.425 1.00 85.19 295 GLN A N 1
ATOM 2347 C CA . GLN A 1 295 ? 15.124 -10.104 -4.582 1.00 85.19 295 GLN A CA 1
ATOM 2348 C C . GLN A 1 295 ? 14.268 -8.999 -5.200 1.00 85.19 295 GLN A C 1
ATOM 2350 O O . GLN A 1 295 ? 13.620 -9.239 -6.203 1.00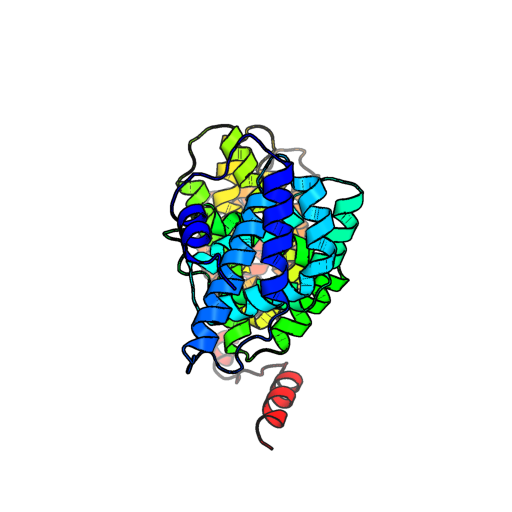 85.19 295 GLN A O 1
ATOM 2355 N N . VAL A 1 296 ? 14.383 -7.768 -4.698 1.00 85.06 296 VAL A N 1
ATOM 2356 C CA . VAL A 1 296 ? 13.701 -6.599 -5.277 1.00 85.06 296 VAL A CA 1
ATOM 2357 C C . VAL A 1 296 ? 14.065 -6.421 -6.757 1.00 85.06 296 VAL A C 1
ATOM 2359 O O . VAL A 1 296 ? 13.186 -6.267 -7.599 1.00 85.06 296 VAL A O 1
ATOM 2362 N N . ALA A 1 297 ? 15.355 -6.503 -7.102 1.00 83.88 297 ALA A N 1
ATOM 2363 C CA . ALA A 1 297 ? 15.806 -6.412 -8.491 1.00 83.88 297 ALA A CA 1
ATOM 2364 C C . ALA A 1 297 ? 15.295 -7.574 -9.359 1.00 83.88 297 ALA A C 1
ATOM 2366 O O . ALA A 1 297 ? 14.925 -7.356 -10.509 1.00 83.88 297 ALA A O 1
ATOM 2367 N N . HIS A 1 298 ? 15.268 -8.797 -8.820 1.00 85.88 298 HIS A N 1
ATOM 2368 C CA . HIS A 1 298 ? 14.670 -9.949 -9.495 1.00 85.88 298 HIS A CA 1
ATOM 2369 C C . HIS A 1 298 ? 13.191 -9.693 -9.808 1.00 85.88 298 HIS A C 1
ATOM 2371 O O . HIS A 1 298 ? 12.787 -9.847 -10.957 1.00 85.88 298 HIS A O 1
ATOM 2377 N N . ASP A 1 299 ? 12.422 -9.257 -8.811 1.00 88.88 299 ASP A N 1
ATOM 2378 C CA . ASP A 1 299 ? 10.979 -9.036 -8.919 1.00 88.88 299 ASP A CA 1
ATOM 2379 C C . ASP A 1 299 ? 10.665 -7.921 -9.933 1.00 88.88 299 ASP A C 1
ATOM 2381 O O . ASP A 1 299 ? 9.759 -8.048 -10.749 1.00 88.88 299 ASP A O 1
ATOM 2385 N N . LEU A 1 300 ? 11.477 -6.860 -9.973 1.00 88.50 300 LEU A N 1
ATOM 2386 C CA . LEU A 1 300 ? 11.361 -5.796 -10.977 1.00 88.50 300 LEU A CA 1
ATOM 2387 C C . LEU A 1 300 ? 11.654 -6.272 -12.403 1.00 88.50 300 LEU A C 1
ATOM 2389 O O . LEU A 1 300 ? 10.932 -5.933 -13.343 1.00 88.50 300 LEU A O 1
ATOM 2393 N N . VAL A 1 301 ? 12.734 -7.036 -12.587 1.00 87.88 301 VAL A N 1
ATOM 2394 C CA . VAL A 1 301 ? 13.096 -7.572 -13.907 1.00 87.88 301 VAL A CA 1
ATOM 2395 C C . VAL A 1 301 ? 12.010 -8.518 -14.404 1.00 87.88 301 VAL A C 1
ATOM 2397 O O . VAL A 1 301 ? 11.615 -8.431 -15.569 1.00 87.88 301 VAL A O 1
ATOM 2400 N N . ASP A 1 302 ? 11.505 -9.385 -13.528 1.00 88.00 302 ASP A N 1
ATOM 2401 C CA . ASP A 1 302 ? 10.430 -10.307 -13.867 1.00 88.00 302 ASP A CA 1
ATOM 2402 C C . ASP A 1 302 ? 9.112 -9.582 -14.167 1.00 88.00 302 ASP A C 1
ATOM 2404 O O . ASP A 1 302 ? 8.462 -9.883 -15.163 1.00 88.00 302 ASP A O 1
ATOM 2408 N N . ALA A 1 303 ? 8.774 -8.538 -13.415 1.00 88.00 303 ALA A N 1
ATOM 2409 C CA . ALA A 1 303 ? 7.606 -7.697 -13.685 1.00 88.00 303 ALA A CA 1
ATOM 2410 C C . ALA A 1 303 ? 7.699 -6.896 -15.008 1.00 88.00 303 ALA A C 1
ATOM 2412 O O . ALA A 1 303 ? 6.735 -6.264 -15.439 1.00 88.00 303 ALA A O 1
ATOM 2413 N N . GLY A 1 304 ? 8.844 -6.940 -15.702 1.00 88.00 304 GLY A N 1
ATOM 2414 C CA . GLY A 1 304 ? 9.004 -6.376 -17.043 1.00 88.00 304 GLY A CA 1
ATOM 2415 C C . GLY A 1 304 ? 9.703 -5.020 -17.093 1.00 88.00 304 GLY A C 1
ATOM 2416 O O . GLY A 1 304 ? 9.615 -4.337 -18.114 1.00 88.00 304 GLY A O 1
ATOM 2417 N N . LEU A 1 305 ? 10.453 -4.640 -16.053 1.00 88.12 305 LEU A N 1
ATOM 2418 C CA . LEU A 1 305 ? 11.204 -3.380 -16.023 1.00 88.12 305 LEU A CA 1
ATOM 2419 C C . LEU A 1 305 ? 12.120 -3.180 -17.241 1.00 88.12 305 LEU A C 1
ATOM 2421 O O . LEU A 1 305 ? 12.248 -2.065 -17.737 1.00 88.12 305 LEU A O 1
ATOM 2425 N N . LEU A 1 306 ? 12.742 -4.245 -17.758 1.00 87.50 306 LEU A N 1
ATOM 2426 C CA . LEU A 1 306 ? 13.578 -4.138 -18.959 1.00 87.50 306 LEU A CA 1
ATOM 2427 C C . LEU A 1 306 ? 12.792 -3.690 -20.194 1.00 87.50 306 LEU A C 1
ATOM 2429 O O . LEU A 1 306 ? 13.299 -2.891 -20.979 1.00 87.50 306 LEU A O 1
ATOM 2433 N N . GLN A 1 307 ? 11.579 -4.216 -20.362 1.00 89.12 307 GLN A N 1
ATOM 2434 C CA . GLN A 1 307 ? 10.710 -3.845 -21.471 1.00 89.12 307 GLN A CA 1
ATOM 2435 C C . GLN A 1 307 ? 10.272 -2.388 -21.316 1.00 89.12 307 GLN A C 1
ATOM 2437 O O . GLN A 1 307 ? 10.409 -1.615 -22.256 1.00 89.12 307 GLN A O 1
ATOM 2442 N N . TYR A 1 308 ? 9.877 -1.996 -20.101 1.00 89.50 308 TYR A N 1
ATOM 2443 C CA . TYR A 1 308 ? 9.543 -0.610 -19.775 1.00 89.50 308 TYR A CA 1
ATOM 2444 C C . TYR A 1 308 ? 10.680 0.363 -20.117 1.00 89.50 308 TYR A C 1
ATOM 2446 O O . TYR A 1 308 ? 10.456 1.346 -20.815 1.00 89.50 308 TYR A O 1
ATOM 2454 N N . ILE A 1 309 ? 11.913 0.070 -19.685 1.00 89.00 309 ILE A N 1
ATOM 2455 C CA . ILE A 1 309 ? 13.083 0.906 -19.992 1.00 89.00 309 ILE A CA 1
ATOM 2456 C C . ILE A 1 309 ? 13.307 0.985 -21.506 1.00 89.00 309 ILE A C 1
ATOM 2458 O O . ILE A 1 309 ? 13.583 2.064 -22.020 1.00 89.00 309 ILE A O 1
ATOM 2462 N N . ALA A 1 310 ? 13.195 -0.133 -22.228 1.00 89.00 310 ALA A N 1
ATOM 2463 C CA . ALA A 1 310 ? 13.378 -0.147 -23.677 1.00 89.00 310 ALA A CA 1
ATOM 2464 C C . ALA A 1 310 ? 12.331 0.724 -24.393 1.00 89.00 310 ALA A C 1
ATOM 2466 O O . ALA A 1 310 ? 12.695 1.536 -25.242 1.00 89.00 310 ALA A O 1
ATOM 2467 N N . ASP A 1 311 ? 11.060 0.598 -24.011 1.00 88.94 311 ASP A N 1
ATOM 2468 C CA . ASP A 1 311 ? 9.964 1.385 -24.580 1.00 88.94 311 ASP A CA 1
ATOM 2469 C C . ASP A 1 311 ? 10.110 2.877 -24.243 1.00 88.94 311 ASP A C 1
ATOM 2471 O O . ASP A 1 311 ? 9.942 3.732 -25.114 1.00 88.94 311 ASP A O 1
ATOM 2475 N N . ARG A 1 312 ? 10.503 3.206 -23.004 1.00 88.56 312 ARG A N 1
ATOM 2476 C CA . ARG A 1 312 ? 10.766 4.592 -22.595 1.00 88.56 312 ARG A CA 1
ATOM 2477 C C . ARG A 1 312 ? 11.927 5.206 -23.357 1.00 88.56 312 ARG A C 1
ATOM 2479 O O . ARG A 1 312 ? 11.779 6.320 -23.854 1.00 88.56 312 ARG A O 1
ATOM 2486 N N . LEU A 1 313 ? 13.032 4.476 -23.515 1.00 89.75 313 LEU A N 1
ATOM 2487 C CA . LEU A 1 313 ? 14.166 4.942 -24.307 1.00 89.75 313 LEU A CA 1
ATOM 2488 C C . LEU A 1 313 ? 13.749 5.239 -25.752 1.00 89.75 313 LEU A C 1
ATOM 2490 O O . LEU A 1 313 ? 14.126 6.289 -26.254 1.00 89.75 313 LEU A O 1
ATOM 2494 N N . ASP A 1 314 ? 12.963 4.367 -26.394 1.00 90.19 314 ASP A N 1
ATOM 2495 C CA . ASP A 1 314 ? 12.493 4.526 -27.789 1.00 90.19 314 ASP A CA 1
ATOM 2496 C C . ASP A 1 314 ? 11.568 5.734 -27.969 1.00 90.19 314 ASP A C 1
ATOM 2498 O O . ASP A 1 314 ? 11.507 6.315 -29.048 1.00 90.19 314 ASP A O 1
ATOM 2502 N N . SER A 1 315 ? 10.872 6.130 -26.901 1.00 87.31 315 SER A N 1
ATOM 2503 C CA . SER A 1 315 ? 9.993 7.302 -26.884 1.00 87.31 315 SER A CA 1
ATOM 2504 C C . SER A 1 315 ? 10.691 8.627 -26.546 1.00 87.31 315 SER A C 1
ATOM 2506 O O . SER A 1 315 ? 10.013 9.647 -26.469 1.00 87.31 315 SER A O 1
ATOM 2508 N N . LEU A 1 316 ? 12.011 8.635 -26.316 1.00 86.81 316 LEU A N 1
ATOM 2509 C CA . LEU A 1 316 ? 12.740 9.862 -25.983 1.00 86.81 316 LEU A CA 1
ATOM 2510 C C . LEU A 1 316 ? 12.771 10.841 -27.159 1.00 86.81 316 LEU A C 1
ATOM 2512 O O . LEU A 1 316 ? 13.220 10.505 -28.258 1.00 86.81 316 LEU A O 1
ATOM 2516 N N . GLU A 1 317 ? 12.383 12.084 -26.893 1.00 81.19 317 GLU A N 1
ATOM 2517 C CA . GLU A 1 317 ? 12.493 13.170 -27.858 1.00 81.19 317 GLU A CA 1
ATOM 2518 C C . GLU A 1 317 ? 13.888 13.828 -27.812 1.00 81.19 317 GLU A C 1
ATOM 2520 O O . GLU A 1 317 ? 14.545 13.871 -26.763 1.00 81.19 317 GLU A O 1
ATOM 2525 N N . PRO A 1 318 ? 14.391 14.359 -28.943 1.00 77.38 318 PRO A N 1
ATOM 2526 C CA . PRO A 1 318 ? 15.618 15.147 -28.948 1.00 77.38 318 PRO A CA 1
ATOM 2527 C C . PRO A 1 318 ? 15.486 16.389 -28.050 1.00 77.38 318 PRO A C 1
ATOM 2529 O O . PRO A 1 318 ? 14.624 17.231 -28.284 1.00 77.38 318 PRO A O 1
ATOM 2532 N N . GLY A 1 319 ? 16.374 16.532 -27.062 1.00 74.81 319 GLY A N 1
ATOM 2533 C CA . GLY A 1 319 ? 16.375 17.657 -26.113 1.00 74.81 319 GLY A CA 1
ATOM 2534 C C . GLY A 1 319 ? 15.841 17.331 -24.711 1.00 74.81 319 GLY A C 1
ATOM 2535 O O . GLY A 1 319 ? 15.942 18.180 -23.829 1.00 74.81 319 GLY A O 1
ATOM 2536 N N . SER A 1 320 ? 15.351 16.109 -24.471 1.00 80.81 320 SER A N 1
ATOM 2537 C CA . SER A 1 320 ? 14.896 15.639 -23.151 1.00 80.81 320 SER A CA 1
ATOM 2538 C C . SER A 1 320 ? 16.054 15.211 -22.230 1.00 80.81 320 SER A C 1
ATOM 2540 O O . SER A 1 320 ? 16.189 14.039 -21.877 1.00 80.81 320 SER A O 1
ATOM 2542 N N . GLU A 1 321 ? 16.934 16.145 -21.853 1.00 82.44 321 GLU A N 1
ATOM 2543 C CA . GLU A 1 321 ? 18.116 15.843 -21.020 1.00 82.44 321 GLU A CA 1
ATOM 2544 C C . GLU A 1 321 ? 17.754 15.280 -19.632 1.00 82.44 321 GLU A C 1
ATOM 2546 O O . GLU A 1 321 ? 18.425 14.364 -19.148 1.00 82.44 321 GLU A O 1
ATOM 2551 N N . GLU A 1 322 ? 16.677 15.776 -19.015 1.00 81.62 322 GLU A N 1
ATOM 2552 C CA . GLU A 1 322 ? 16.206 15.319 -17.698 1.00 81.62 322 GLU A CA 1
ATOM 2553 C C . GLU A 1 322 ? 15.726 13.857 -17.737 1.00 81.62 322 GLU A C 1
ATOM 2555 O O . GLU A 1 322 ? 16.137 13.048 -16.899 1.00 81.62 322 GLU A O 1
ATOM 2560 N N . ASP A 1 323 ? 14.947 13.482 -18.758 1.00 81.06 323 ASP A N 1
ATOM 2561 C CA . ASP A 1 323 ? 14.470 12.105 -18.949 1.00 81.06 323 ASP A CA 1
ATOM 2562 C C . ASP A 1 323 ? 15.630 11.135 -19.191 1.00 81.06 323 ASP A C 1
ATOM 2564 O O . ASP A 1 323 ? 15.677 10.038 -18.625 1.00 81.06 323 ASP A O 1
ATOM 2568 N N . ILE A 1 324 ? 16.607 11.554 -20.004 1.00 84.12 324 ILE A N 1
ATOM 2569 C CA . ILE A 1 324 ? 17.827 10.782 -20.261 1.00 84.12 324 ILE A CA 1
ATOM 2570 C C . ILE A 1 324 ? 18.572 10.545 -18.946 1.00 84.12 324 ILE A C 1
ATOM 2572 O O . ILE A 1 324 ? 18.954 9.410 -18.660 1.00 84.12 324 ILE A O 1
ATOM 2576 N N . GLN A 1 325 ? 18.765 11.583 -18.128 1.00 85.62 325 GLN A N 1
ATOM 2577 C CA . GLN A 1 325 ? 19.474 11.461 -16.856 1.00 85.62 325 GLN A CA 1
ATOM 2578 C C . GLN A 1 325 ? 18.751 10.523 -15.878 1.00 85.62 325 GLN A C 1
ATOM 2580 O O . GLN A 1 325 ? 19.395 9.696 -15.227 1.00 85.62 325 GLN A O 1
ATOM 2585 N N . MET A 1 326 ? 17.426 10.617 -15.784 1.00 84.56 326 MET A N 1
ATOM 2586 C CA . MET A 1 326 ? 16.618 9.758 -14.919 1.00 84.56 326 MET A CA 1
ATOM 2587 C C . MET A 1 326 ? 16.678 8.284 -15.352 1.00 84.56 326 MET A C 1
ATOM 2589 O O . MET A 1 326 ? 16.957 7.408 -14.527 1.00 84.56 326 MET A O 1
ATOM 2593 N N . LEU A 1 327 ? 16.494 7.996 -16.646 1.00 85.50 327 LEU A N 1
ATOM 2594 C CA . LEU A 1 327 ? 16.607 6.634 -17.184 1.00 85.50 327 LEU A CA 1
ATOM 2595 C C . LEU A 1 327 ? 18.034 6.079 -17.036 1.00 85.50 327 LEU A C 1
ATOM 2597 O O . LEU A 1 327 ? 18.219 4.895 -16.737 1.00 85.50 327 LEU A O 1
ATOM 2601 N N . ASP A 1 328 ? 19.053 6.928 -17.191 1.00 87.44 328 ASP A N 1
ATOM 2602 C CA . ASP A 1 328 ? 20.453 6.561 -16.969 1.00 87.44 328 ASP A CA 1
ATOM 2603 C C . ASP A 1 328 ? 20.703 6.117 -15.521 1.00 87.44 328 ASP A C 1
ATOM 2605 O O . ASP A 1 328 ? 21.344 5.084 -15.284 1.00 87.44 328 ASP A O 1
ATOM 2609 N N . GLN A 1 329 ? 20.147 6.853 -14.554 1.00 85.38 329 GLN A N 1
ATOM 2610 C CA . GLN A 1 329 ? 20.211 6.507 -13.135 1.00 85.38 329 GLN A CA 1
ATOM 2611 C C . GLN A 1 329 ? 19.501 5.182 -12.858 1.00 85.38 329 GLN A C 1
ATOM 2613 O O . GLN A 1 329 ? 20.113 4.291 -12.265 1.00 85.38 329 GLN A O 1
ATOM 2618 N N . MET A 1 330 ? 18.267 4.997 -13.340 1.00 84.00 330 MET A N 1
ATOM 2619 C CA . MET A 1 330 ? 17.529 3.736 -13.180 1.00 84.00 330 MET A CA 1
ATOM 2620 C C . MET A 1 330 ? 18.328 2.532 -13.684 1.00 84.00 330 MET A C 1
ATOM 2622 O O . MET A 1 330 ? 18.479 1.536 -12.973 1.00 84.00 330 MET A O 1
ATOM 2626 N N . VAL A 1 331 ? 18.888 2.634 -14.894 1.00 85.88 331 VAL A N 1
ATOM 2627 C CA . VAL A 1 331 ? 19.716 1.575 -15.487 1.00 85.88 331 VAL A CA 1
ATOM 2628 C C . VAL A 1 331 ? 20.974 1.333 -14.660 1.00 85.88 331 VAL A C 1
ATOM 2630 O O . VAL A 1 331 ? 21.370 0.183 -14.471 1.00 85.88 331 VAL A O 1
ATOM 2633 N N . THR A 1 332 ? 21.601 2.387 -14.141 1.00 86.50 332 THR A N 1
ATOM 2634 C CA . THR A 1 332 ? 22.794 2.272 -13.293 1.00 86.50 332 THR A CA 1
ATOM 2635 C C . THR A 1 332 ? 22.490 1.555 -11.976 1.00 86.50 332 THR A C 1
ATOM 2637 O O . THR A 1 332 ? 23.222 0.631 -11.609 1.00 86.50 332 THR A O 1
ATOM 2640 N N . HIS A 1 333 ? 21.394 1.915 -11.299 1.00 81.56 333 HIS A N 1
ATOM 2641 C CA . HIS A 1 333 ? 20.929 1.228 -10.091 1.00 81.56 333 HIS A CA 1
ATOM 2642 C C . HIS A 1 333 ? 20.639 -0.245 -10.379 1.00 81.56 333 HIS A C 1
ATOM 2644 O O . HIS A 1 333 ? 21.167 -1.129 -9.702 1.00 81.56 333 HIS A O 1
ATOM 2650 N N . LEU A 1 334 ? 19.885 -0.518 -11.445 1.00 78.69 334 LEU A N 1
ATOM 2651 C CA . LEU A 1 334 ? 19.555 -1.875 -11.852 1.00 78.69 334 LEU A CA 1
ATOM 2652 C C . LEU A 1 334 ? 20.831 -2.702 -12.100 1.00 78.69 334 LEU A C 1
ATOM 2654 O O . LEU A 1 334 ? 20.991 -3.782 -11.536 1.00 78.69 334 LEU A O 1
ATOM 2658 N N . ILE A 1 335 ? 21.795 -2.175 -12.861 1.00 82.50 335 ILE A N 1
ATOM 2659 C CA . ILE A 1 335 ? 23.094 -2.824 -13.125 1.00 82.50 335 ILE A CA 1
ATOM 2660 C C . ILE A 1 335 ? 23.851 -3.143 -11.828 1.00 82.50 335 ILE A C 1
ATOM 2662 O O . ILE A 1 335 ? 24.464 -4.210 -11.711 1.00 82.50 335 ILE A O 1
ATOM 2666 N N . GLY A 1 336 ? 23.806 -2.243 -10.843 1.00 79.56 336 GLY A N 1
ATOM 2667 C CA . GLY A 1 336 ? 24.409 -2.461 -9.528 1.00 79.56 336 GLY A CA 1
ATOM 2668 C C . GLY A 1 336 ? 23.860 -3.703 -8.822 1.00 79.56 336 GLY A C 1
ATOM 2669 O O . GLY A 1 336 ? 24.634 -4.488 -8.264 1.00 79.56 336 GLY A O 1
ATOM 2670 N N . TYR A 1 337 ? 22.547 -3.921 -8.912 1.00 76.31 337 TYR A N 1
ATOM 2671 C CA . TYR A 1 337 ? 21.833 -4.982 -8.197 1.00 76.31 337 TYR A CA 1
ATOM 2672 C C . TYR A 1 337 ? 21.649 -6.279 -8.994 1.00 76.31 337 TYR A C 1
ATOM 2674 O O . TYR A 1 337 ? 21.454 -7.341 -8.408 1.00 76.31 337 TYR A O 1
ATOM 2682 N N . MET A 1 338 ? 21.810 -6.253 -10.316 1.00 73.06 338 MET A N 1
ATOM 2683 C CA . MET A 1 338 ? 21.653 -7.429 -11.183 1.00 73.06 338 MET A CA 1
ATOM 2684 C C . MET A 1 338 ? 22.799 -8.452 -11.111 1.00 73.06 338 MET A C 1
ATOM 2686 O O . MET A 1 338 ? 22.749 -9.473 -11.785 1.00 73.06 338 MET A O 1
ATOM 2690 N N . ARG A 1 339 ? 23.823 -8.247 -10.272 1.00 70.88 339 ARG A N 1
ATOM 2691 C CA . ARG A 1 339 ? 25.029 -9.103 -10.225 1.00 70.88 339 ARG A CA 1
ATOM 2692 C C . ARG A 1 339 ? 24.812 -10.534 -9.698 1.00 70.88 339 ARG A C 1
ATOM 2694 O O . ARG A 1 339 ? 25.744 -11.340 -9.718 1.00 70.88 339 ARG A O 1
ATOM 2701 N N . SER A 1 340 ? 23.612 -10.867 -9.226 1.00 70.50 340 SER A N 1
ATOM 2702 C CA . SER A 1 340 ? 23.271 -12.173 -8.646 1.00 70.50 340 SER A CA 1
ATOM 2703 C C . SER A 1 340 ? 22.915 -13.231 -9.697 1.00 70.50 340 SER A C 1
ATOM 2705 O O . SER A 1 340 ? 22.116 -12.976 -10.593 1.00 70.50 340 SER A O 1
ATOM 2707 N N . ALA A 1 341 ? 23.408 -14.466 -9.501 1.00 68.81 341 ALA A N 1
ATOM 2708 C CA . ALA A 1 341 ? 23.076 -15.668 -10.286 1.00 68.81 341 ALA A CA 1
ATOM 2709 C C . ALA A 1 341 ? 21.577 -15.834 -10.580 1.00 68.81 341 ALA A C 1
ATOM 2711 O O . ALA A 1 341 ? 21.199 -16.182 -11.696 1.00 68.81 341 ALA A O 1
ATOM 2712 N N . ARG A 1 342 ? 20.729 -15.557 -9.585 1.00 67.00 342 ARG A N 1
ATOM 2713 C CA . ARG A 1 342 ? 19.272 -15.704 -9.696 1.00 67.00 342 ARG A CA 1
ATOM 2714 C C . ARG A 1 342 ? 18.637 -14.629 -10.579 1.00 67.00 342 ARG A C 1
ATOM 2716 O O . ARG A 1 342 ? 17.702 -14.926 -11.309 1.00 67.00 342 ARG A O 1
ATOM 2723 N N . VAL A 1 343 ? 19.157 -13.403 -10.529 1.00 74.69 343 VAL A N 1
ATOM 2724 C CA . VAL A 1 343 ? 18.677 -12.292 -11.363 1.00 74.69 343 VAL A CA 1
ATOM 2725 C C . VAL A 1 343 ? 19.093 -12.509 -12.822 1.00 74.69 343 VAL A C 1
ATOM 2727 O O . VAL A 1 343 ? 18.359 -12.152 -13.732 1.00 74.69 343 VAL A O 1
ATOM 2730 N N . TRP A 1 344 ? 20.229 -13.168 -13.068 1.00 77.06 344 TRP A N 1
ATOM 2731 C CA . TRP A 1 344 ? 20.756 -13.351 -14.423 1.00 77.06 344 TRP A CA 1
ATOM 2732 C C . TRP A 1 344 ? 19.868 -14.157 -15.364 1.00 77.06 344 TRP A C 1
ATOM 2734 O O . TRP A 1 344 ? 19.696 -13.758 -16.512 1.00 77.06 344 TRP A O 1
ATOM 2744 N N . TRP A 1 345 ? 19.318 -15.285 -14.908 1.00 74.75 345 TRP A N 1
ATOM 2745 C CA . TRP A 1 345 ? 18.498 -16.133 -15.779 1.00 74.75 345 TRP A CA 1
ATOM 2746 C C . TRP A 1 345 ? 17.231 -15.404 -16.234 1.00 74.75 345 TRP A C 1
ATOM 2748 O O . TRP A 1 345 ? 16.890 -15.416 -17.416 1.00 74.75 345 TRP A O 1
ATOM 2758 N N . ILE A 1 346 ? 16.579 -14.706 -15.303 1.00 80.25 346 ILE A N 1
ATOM 2759 C CA . ILE A 1 346 ? 15.375 -13.939 -15.609 1.00 80.25 346 ILE A CA 1
ATOM 2760 C C . ILE A 1 346 ? 15.689 -12.715 -16.468 1.00 80.25 346 ILE A C 1
ATOM 2762 O O . ILE A 1 346 ? 14.915 -12.370 -17.356 1.00 80.25 346 ILE A O 1
ATOM 2766 N N . LEU A 1 347 ? 16.866 -12.118 -16.274 1.00 82.94 347 LEU A N 1
ATOM 2767 C CA . LEU A 1 347 ? 17.345 -11.007 -17.078 1.00 82.94 347 LEU A CA 1
ATOM 2768 C C . LEU A 1 347 ? 17.570 -11.395 -18.537 1.00 82.94 347 LEU A C 1
ATOM 2770 O O . LEU A 1 347 ? 17.120 -10.677 -19.424 1.00 82.94 347 LEU A O 1
ATOM 2774 N N . ASP A 1 348 ? 18.234 -12.523 -18.790 1.00 81.62 348 ASP A N 1
ATOM 2775 C CA . ASP A 1 348 ? 18.448 -13.029 -20.149 1.00 81.62 348 ASP A CA 1
ATOM 2776 C C . ASP A 1 348 ? 17.117 -13.378 -20.824 1.00 81.62 348 ASP A C 1
ATOM 2778 O O . ASP A 1 348 ? 16.849 -12.943 -21.946 1.00 81.62 348 ASP A O 1
ATOM 2782 N N . TYR A 1 349 ? 16.236 -14.084 -20.110 1.00 83.88 349 TYR A N 1
ATOM 2783 C CA . TYR A 1 349 ? 14.898 -14.395 -20.604 1.00 83.88 349 TYR A CA 1
ATOM 2784 C C . TYR A 1 349 ? 14.133 -13.122 -21.003 1.00 83.88 349 TYR A C 1
ATOM 2786 O O . TYR A 1 349 ? 13.689 -12.997 -22.145 1.00 83.88 349 TYR A O 1
ATOM 2794 N N . ARG A 1 350 ? 14.044 -12.138 -20.100 1.00 86.00 350 ARG A N 1
ATOM 2795 C CA . ARG A 1 350 ? 13.317 -10.878 -20.329 1.00 86.00 350 ARG A CA 1
ATOM 2796 C C . ARG A 1 350 ? 13.979 -10.005 -21.396 1.00 86.00 350 ARG A C 1
ATOM 2798 O O . ARG A 1 350 ? 13.272 -9.398 -22.193 1.00 86.00 350 ARG A O 1
ATOM 2805 N N . PHE A 1 351 ? 15.308 -9.984 -21.482 1.00 86.75 351 PHE A N 1
ATOM 2806 C CA . PHE A 1 351 ? 16.031 -9.263 -22.534 1.00 86.75 351 PHE A CA 1
ATOM 2807 C C . PHE A 1 351 ? 15.759 -9.840 -23.930 1.00 86.75 351 PHE A C 1
ATOM 2809 O O . PHE A 1 351 ? 15.642 -9.093 -24.903 1.00 86.75 351 PHE A O 1
ATOM 2816 N N . ASN A 1 352 ? 15.626 -11.163 -24.040 1.00 86.12 352 ASN A N 1
ATOM 2817 C CA . ASN A 1 352 ? 15.303 -11.826 -25.302 1.00 86.12 352 ASN A CA 1
ATOM 2818 C C . ASN A 1 352 ? 13.833 -11.664 -25.719 1.00 86.12 352 ASN A C 1
ATOM 2820 O O . ASN A 1 352 ? 13.532 -11.828 -26.901 1.00 86.12 352 ASN A O 1
ATOM 2824 N N . LEU A 1 353 ? 12.945 -11.294 -24.790 1.00 87.31 353 LEU A N 1
ATOM 2825 C CA . LEU A 1 353 ? 11.568 -10.903 -25.102 1.00 87.31 353 LEU A CA 1
ATOM 2826 C C . LEU A 1 353 ? 11.456 -9.487 -25.683 1.00 87.31 353 LEU A C 1
ATOM 2828 O O . LEU A 1 353 ? 10.446 -9.186 -26.317 1.00 87.31 353 LEU A O 1
ATOM 2832 N N . VAL A 1 354 ? 12.482 -8.639 -25.527 1.00 87.19 354 VAL A N 1
ATOM 2833 C CA . VAL A 1 354 ? 12.479 -7.301 -26.130 1.00 87.19 354 VAL A CA 1
ATOM 2834 C C . VAL A 1 354 ? 12.487 -7.432 -27.662 1.00 87.19 354 VAL A C 1
ATOM 2836 O O . VAL A 1 354 ? 13.409 -8.054 -28.217 1.00 87.19 354 VAL A O 1
ATOM 2839 N N . PRO A 1 355 ? 11.509 -6.836 -28.377 1.00 91.88 355 PRO A N 1
ATOM 2840 C CA . PRO A 1 355 ? 11.385 -6.969 -29.825 1.00 91.88 355 PRO A CA 1
ATOM 2841 C C . PRO A 1 355 ? 12.687 -6.642 -30.569 1.00 91.88 355 PRO A C 1
ATOM 2843 O O . PRO A 1 355 ? 13.346 -5.636 -30.309 1.00 91.88 355 PRO A O 1
ATOM 2846 N N . GLU A 1 356 ? 13.090 -7.491 -31.519 1.00 89.94 356 GLU A N 1
ATOM 2847 C CA . GLU A 1 356 ? 14.375 -7.336 -32.219 1.00 89.94 356 GLU A CA 1
ATOM 2848 C C . GLU A 1 356 ? 14.477 -6.005 -32.983 1.00 89.94 356 GLU A C 1
ATOM 2850 O O . GLU A 1 356 ? 15.539 -5.388 -33.027 1.00 89.94 356 GLU A O 1
ATOM 2855 N N . ASN A 1 357 ? 13.366 -5.533 -33.551 1.00 91.62 357 ASN A N 1
ATOM 2856 C CA . ASN A 1 357 ? 13.283 -4.229 -34.207 1.00 91.62 357 ASN A CA 1
ATOM 2857 C C . ASN A 1 357 ? 13.564 -3.073 -33.233 1.00 91.62 357 ASN A C 1
ATOM 2859 O O . ASN A 1 357 ? 14.305 -2.160 -33.591 1.00 91.62 357 ASN A O 1
ATOM 2863 N N . LEU A 1 358 ? 13.020 -3.133 -32.015 1.00 91.25 358 LEU A N 1
ATOM 2864 C CA . LEU A 1 358 ? 13.264 -2.155 -30.956 1.00 91.25 358 LEU A CA 1
ATOM 2865 C C . LEU A 1 358 ? 14.736 -2.177 -30.530 1.00 91.25 358 LEU A C 1
ATOM 2867 O O . LEU A 1 358 ? 15.400 -1.143 -30.543 1.00 91.25 358 LEU A O 1
ATOM 2871 N N . ARG A 1 359 ? 15.296 -3.370 -30.280 1.00 89.94 359 ARG A N 1
ATOM 2872 C CA . ARG A 1 359 ? 16.724 -3.523 -29.948 1.00 89.94 359 ARG A CA 1
ATOM 2873 C C . ARG A 1 359 ? 17.633 -2.921 -31.025 1.00 89.94 359 ARG A C 1
ATOM 2875 O O . ARG A 1 359 ? 18.600 -2.247 -30.689 1.00 89.94 359 ARG A O 1
ATOM 2882 N N . LYS A 1 360 ? 17.315 -3.124 -32.311 1.00 91.25 360 LYS A N 1
ATOM 2883 C CA . LYS A 1 360 ? 18.072 -2.550 -33.440 1.00 91.25 360 LYS A CA 1
ATOM 2884 C C . LYS A 1 360 ? 18.009 -1.023 -33.479 1.00 91.25 360 LYS A C 1
ATOM 2886 O O . LYS A 1 360 ? 19.045 -0.407 -33.709 1.00 91.25 360 LYS A O 1
ATOM 2891 N N . ARG A 1 361 ? 16.834 -0.423 -33.248 1.00 90.56 361 ARG A N 1
ATOM 2892 C CA . ARG A 1 361 ? 16.681 1.044 -33.205 1.00 90.56 361 ARG A CA 1
ATOM 2893 C C . ARG A 1 361 ? 17.488 1.658 -32.068 1.00 90.56 361 ARG A C 1
ATOM 2895 O O . ARG A 1 361 ? 18.286 2.556 -32.316 1.00 90.56 361 ARG A O 1
ATOM 2902 N N . LEU A 1 362 ? 17.349 1.116 -30.859 1.00 91.38 362 LEU A N 1
ATOM 2903 C CA . LEU A 1 362 ? 18.070 1.593 -29.676 1.00 91.38 362 LEU A CA 1
ATOM 2904 C C . LEU A 1 362 ? 19.590 1.391 -29.777 1.00 91.38 362 LEU A C 1
ATOM 2906 O O . LEU A 1 362 ? 20.357 2.091 -29.125 1.00 91.38 362 LEU A O 1
ATOM 2910 N N . SER A 1 363 ? 20.046 0.443 -30.600 1.00 91.06 363 SER A N 1
ATOM 2911 C CA . SER A 1 363 ? 21.464 0.239 -30.919 1.00 91.06 363 SER A CA 1
ATOM 2912 C C . SER A 1 363 ? 21.989 1.138 -32.049 1.00 91.06 363 SER A C 1
ATOM 2914 O O . SER A 1 363 ? 23.161 1.014 -32.407 1.00 91.06 363 SER A O 1
ATOM 2916 N N . SER A 1 364 ? 21.176 2.037 -32.613 1.00 91.94 364 SER A N 1
ATOM 2917 C CA . SER A 1 364 ? 21.641 3.026 -33.590 1.00 91.94 364 SER A CA 1
ATOM 2918 C C . SER A 1 364 ? 22.327 4.203 -32.884 1.00 91.94 364 SER A C 1
ATOM 2920 O O . SER A 1 364 ? 21.690 4.813 -32.029 1.00 91.94 364 SER A O 1
ATOM 2922 N N . PRO A 1 365 ? 23.565 4.592 -33.250 1.00 91.75 365 PRO A N 1
ATOM 2923 C CA . PRO A 1 365 ? 24.272 5.725 -32.636 1.00 91.75 365 PRO A CA 1
ATOM 2924 C C . PRO A 1 365 ? 23.539 7.070 -32.716 1.00 91.75 365 PRO A C 1
ATOM 2926 O O . PRO A 1 365 ? 23.828 7.976 -31.942 1.00 91.75 365 PRO A O 1
ATOM 2929 N N . GLU A 1 366 ? 22.616 7.204 -33.667 1.00 89.06 366 GLU A N 1
ATOM 2930 C CA . GLU A 1 366 ? 21.806 8.405 -33.892 1.00 89.06 366 GLU A CA 1
ATOM 2931 C C . GLU A 1 366 ? 20.640 8.525 -32.898 1.00 89.06 366 GLU A C 1
ATOM 2933 O O . GLU A 1 366 ? 20.040 9.590 -32.766 1.00 89.06 366 GLU A O 1
ATOM 2938 N N . HIS A 1 367 ? 20.298 7.437 -32.204 1.00 89.31 367 HIS A N 1
ATOM 2939 C CA . HIS A 1 367 ? 19.166 7.391 -31.292 1.00 89.31 367 HIS A CA 1
ATOM 2940 C C . HIS A 1 367 ? 19.513 8.045 -29.937 1.00 89.31 367 HIS A C 1
ATOM 2942 O O . HIS A 1 367 ? 20.533 7.678 -29.348 1.00 89.31 367 HIS A O 1
ATOM 2948 N N . PRO A 1 368 ? 18.668 8.925 -29.360 1.00 87.69 368 PRO A N 1
ATOM 2949 C CA . PRO A 1 368 ? 18.957 9.595 -28.082 1.00 87.69 368 PRO A CA 1
ATOM 2950 C C . PRO A 1 368 ? 19.274 8.625 -26.931 1.00 87.69 368 PRO A C 1
ATOM 2952 O O . PRO A 1 368 ? 20.222 8.818 -26.174 1.00 87.69 368 PRO A O 1
ATOM 2955 N N . GLY A 1 369 ? 18.526 7.520 -26.843 1.00 87.75 369 GLY A N 1
ATOM 2956 C CA . GLY A 1 369 ? 18.735 6.459 -25.849 1.00 87.75 369 GLY A CA 1
ATOM 2957 C C . GLY A 1 369 ? 19.943 5.532 -26.081 1.00 87.75 369 GLY A C 1
ATOM 2958 O O . GLY A 1 369 ? 20.171 4.627 -25.272 1.00 87.75 369 GLY A O 1
ATOM 2959 N N . PHE A 1 370 ? 20.720 5.717 -27.156 1.00 91.00 370 PHE A N 1
ATOM 2960 C CA . PHE A 1 370 ? 21.812 4.811 -27.542 1.00 91.00 370 PHE A CA 1
ATOM 2961 C C . PHE A 1 370 ? 22.863 4.561 -26.447 1.00 91.00 370 PHE A C 1
ATOM 2963 O O . PHE A 1 370 ? 23.202 3.392 -26.219 1.00 91.00 370 PHE A O 1
ATOM 2970 N N . PRO A 1 371 ? 23.383 5.583 -25.733 1.00 90.50 371 PRO A N 1
ATOM 2971 C CA . PRO A 1 371 ? 24.411 5.362 -24.714 1.00 90.50 371 PRO A CA 1
ATOM 2972 C C . PRO A 1 371 ? 23.915 4.473 -23.566 1.00 90.50 371 PRO A C 1
ATOM 2974 O O . PRO A 1 371 ? 24.610 3.545 -23.142 1.00 90.50 371 PRO A O 1
ATOM 2977 N N . ILE A 1 372 ? 22.682 4.717 -23.112 1.00 91.19 372 ILE A N 1
ATOM 2978 C CA . ILE A 1 372 ? 22.045 3.992 -22.008 1.00 91.19 372 ILE A CA 1
ATOM 2979 C C . ILE A 1 372 ? 21.792 2.538 -22.418 1.00 91.19 372 ILE A C 1
ATOM 2981 O O . ILE A 1 372 ? 22.197 1.605 -21.715 1.00 91.19 372 ILE A O 1
ATOM 2985 N N . TRP A 1 373 ? 21.175 2.339 -23.588 1.00 92.38 373 TRP A N 1
ATOM 2986 C CA . TRP A 1 373 ? 20.870 1.012 -24.119 1.00 92.38 373 TRP A CA 1
ATOM 2987 C C . TRP A 1 373 ? 22.131 0.179 -24.368 1.00 92.38 373 TRP A C 1
ATOM 2989 O O . TRP A 1 373 ? 22.195 -1.003 -24.016 1.00 92.38 373 TRP A O 1
ATOM 2999 N N . THR A 1 374 ? 23.169 0.791 -24.936 1.00 90.25 374 THR A N 1
ATOM 3000 C CA . THR A 1 374 ? 24.444 0.113 -25.201 1.00 90.25 374 THR A CA 1
ATOM 3001 C C . THR A 1 374 ? 25.106 -0.338 -23.904 1.00 90.25 374 THR A C 1
ATOM 3003 O O . THR A 1 374 ? 25.586 -1.468 -23.824 1.00 90.25 374 THR A O 1
ATOM 3006 N N . ARG A 1 375 ? 25.082 0.488 -22.851 1.00 89.75 375 ARG A N 1
ATOM 3007 C CA . ARG A 1 375 ? 25.612 0.101 -21.535 1.00 89.75 375 ARG A CA 1
ATOM 3008 C C . ARG A 1 375 ? 24.846 -1.079 -20.935 1.00 89.75 375 ARG A C 1
ATOM 3010 O O . ARG A 1 375 ? 25.470 -2.030 -20.463 1.00 89.75 375 ARG A O 1
ATOM 3017 N N . LEU A 1 376 ? 23.514 -1.034 -20.973 1.00 88.00 376 LEU A N 1
ATOM 3018 C CA . LEU A 1 376 ? 22.654 -2.104 -20.462 1.00 88.00 376 LEU A CA 1
ATOM 3019 C C . LEU A 1 376 ? 22.870 -3.420 -21.226 1.00 88.00 376 LEU A C 1
ATOM 3021 O O . LEU A 1 376 ? 23.151 -4.455 -20.623 1.00 88.00 376 LEU A O 1
ATOM 3025 N N . SER A 1 377 ? 22.806 -3.376 -22.556 1.00 87.50 377 SER A N 1
ATOM 3026 C CA . SER A 1 377 ? 22.995 -4.551 -23.415 1.00 87.50 377 SER A CA 1
ATOM 3027 C C . SER A 1 377 ? 24.406 -5.138 -23.306 1.00 87.50 377 SER A C 1
ATOM 3029 O O . SER A 1 377 ? 24.558 -6.362 -23.244 1.00 87.50 377 SER A O 1
ATOM 3031 N N . ALA A 1 378 ? 25.442 -4.297 -23.212 1.00 86.25 378 ALA A N 1
ATOM 3032 C CA . ALA A 1 378 ? 26.813 -4.742 -22.982 1.00 86.25 378 ALA A CA 1
ATOM 3033 C C . ALA A 1 378 ? 26.956 -5.438 -21.624 1.00 86.25 378 ALA A C 1
ATOM 3035 O O . ALA A 1 378 ? 27.555 -6.510 -21.560 1.00 86.25 378 ALA A O 1
ATOM 3036 N N . PHE A 1 379 ? 26.373 -4.883 -20.556 1.00 85.19 379 PHE A N 1
ATOM 3037 C CA . PHE A 1 379 ? 26.385 -5.502 -19.230 1.00 85.19 379 PHE A CA 1
ATOM 3038 C C . PHE A 1 379 ? 25.758 -6.903 -19.246 1.00 85.19 379 PHE A C 1
ATOM 3040 O O . PHE A 1 379 ? 26.388 -7.861 -18.790 1.00 85.19 379 PHE A O 1
ATOM 3047 N N . ILE A 1 380 ? 24.568 -7.035 -19.842 1.00 83.25 380 ILE A N 1
ATOM 3048 C CA . ILE A 1 380 ? 23.861 -8.317 -19.983 1.00 83.25 380 ILE A CA 1
ATOM 3049 C C . ILE A 1 380 ? 24.714 -9.310 -20.792 1.00 83.25 380 ILE A C 1
ATOM 3051 O O . ILE A 1 380 ? 24.963 -10.434 -20.356 1.00 83.25 380 ILE A O 1
ATOM 3055 N N . THR A 1 381 ? 25.252 -8.874 -21.935 1.00 78.94 381 THR A N 1
ATOM 3056 C CA . THR A 1 381 ? 26.029 -9.728 -22.853 1.00 78.94 381 THR A CA 1
ATOM 3057 C C . THR A 1 381 ? 27.362 -10.190 -22.254 1.00 78.94 381 THR A C 1
ATOM 3059 O O . THR A 1 381 ? 27.748 -11.354 -22.402 1.00 78.94 381 THR A O 1
ATOM 3062 N N . VAL A 1 382 ? 28.097 -9.294 -21.587 1.00 74.81 382 VAL A N 1
ATOM 3063 C CA . VAL A 1 382 ? 29.401 -9.600 -20.976 1.00 74.81 382 VAL A CA 1
ATOM 3064 C C . VAL A 1 382 ? 29.234 -10.590 -19.828 1.00 74.81 382 VAL A C 1
ATOM 3066 O O . VAL A 1 382 ? 29.986 -11.566 -19.744 1.00 74.81 382 VAL A O 1
ATOM 3069 N N . HIS A 1 383 ? 28.223 -10.401 -18.979 1.00 69.06 383 HIS A N 1
ATOM 3070 C CA . HIS A 1 383 ? 27.971 -11.326 -17.880 1.00 69.06 383 HIS A CA 1
ATOM 3071 C C . HIS A 1 383 ? 27.439 -12.686 -18.346 1.00 69.06 383 HIS A C 1
ATOM 3073 O O . HIS A 1 383 ? 27.827 -13.702 -17.763 1.00 69.06 383 HIS A O 1
ATOM 3079 N N . PHE A 1 384 ? 26.678 -12.745 -19.443 1.00 64.06 384 PHE A N 1
ATOM 3080 C CA . PHE A 1 384 ? 26.276 -14.008 -20.075 1.00 64.06 384 PHE A CA 1
ATOM 3081 C C . PHE A 1 384 ? 27.488 -14.818 -20.567 1.00 64.06 384 PHE A C 1
ATOM 3083 O O . PHE A 1 384 ? 27.627 -16.008 -20.277 1.00 64.06 384 PHE A O 1
ATOM 3090 N N . ARG A 1 385 ? 28.440 -14.164 -21.248 1.00 57.00 385 ARG A N 1
ATOM 3091 C CA . ARG A 1 385 ? 29.665 -14.821 -21.741 1.00 57.00 385 ARG A CA 1
ATOM 3092 C C . ARG A 1 385 ? 30.608 -15.251 -20.611 1.00 57.00 385 ARG A C 1
ATOM 3094 O O . ARG A 1 385 ? 31.247 -16.295 -20.722 1.00 57.00 385 ARG A O 1
ATOM 3101 N N . GLY A 1 386 ? 30.669 -14.491 -19.515 1.00 53.56 386 GLY A N 1
ATOM 3102 C CA . GLY A 1 386 ? 31.469 -14.838 -18.333 1.00 53.56 386 GLY A CA 1
ATOM 3103 C C . GLY A 1 386 ? 30.895 -15.994 -17.497 1.00 53.56 386 GLY A C 1
ATOM 3104 O O . GLY A 1 386 ? 31.651 -16.789 -16.934 1.00 53.56 386 GLY A O 1
ATOM 3105 N N . THR A 1 387 ? 29.566 -16.131 -17.440 1.00 51.38 387 THR A N 1
ATOM 3106 C CA . THR A 1 387 ? 28.884 -17.188 -16.668 1.00 51.38 387 THR A CA 1
ATOM 3107 C C . THR A 1 387 ? 28.716 -18.490 -17.448 1.00 51.38 387 THR A C 1
ATOM 3109 O O . THR A 1 387 ? 28.879 -19.559 -16.866 1.00 51.38 387 THR A O 1
ATOM 3112 N N . ALA A 1 388 ? 28.526 -18.453 -18.771 1.00 48.09 388 ALA A N 1
ATOM 3113 C CA . ALA A 1 388 ? 28.529 -19.660 -19.609 1.00 48.09 388 ALA A CA 1
ATOM 3114 C C . ALA A 1 388 ? 29.870 -20.429 -19.543 1.00 48.09 388 ALA A C 1
ATOM 3116 O O . ALA A 1 388 ? 29.887 -21.658 -19.598 1.00 48.09 388 ALA A O 1
ATOM 3117 N N . GLY A 1 389 ? 30.992 -19.722 -19.342 1.00 45.38 389 GLY A N 1
ATOM 3118 C CA . GLY A 1 389 ? 32.312 -20.326 -19.114 1.00 45.38 389 GLY A CA 1
ATOM 3119 C C . GLY A 1 389 ? 32.514 -20.931 -17.714 1.00 45.38 389 GLY A C 1
ATOM 3120 O O . GLY A 1 389 ? 33.351 -21.814 -17.547 1.00 45.38 389 GLY A O 1
ATOM 3121 N N . THR A 1 390 ? 31.734 -20.505 -16.714 1.00 45.97 390 THR A N 1
ATOM 3122 C CA . THR A 1 390 ? 31.818 -20.965 -15.309 1.00 45.97 390 THR A CA 1
ATOM 3123 C C . THR A 1 390 ? 30.635 -21.847 -14.877 1.00 45.97 390 THR A C 1
ATOM 3125 O O . THR A 1 390 ? 30.687 -22.496 -13.832 1.00 45.97 390 THR A O 1
ATOM 3128 N N . SER A 1 391 ? 29.601 -21.966 -15.716 1.00 39.31 391 SER A N 1
ATOM 3129 C CA . SER A 1 391 ? 28.363 -22.726 -15.488 1.00 39.31 391 SER A CA 1
ATOM 3130 C C . SER A 1 391 ? 28.590 -24.224 -15.234 1.00 39.31 391 SER A C 1
ATOM 3132 O O . SER A 1 391 ? 27.867 -24.819 -14.437 1.00 39.31 391 SER A O 1
ATOM 3134 N N . LYS A 1 392 ? 29.651 -24.835 -15.784 1.00 39.28 392 LYS A N 1
ATOM 3135 C CA . LYS A 1 392 ? 30.007 -26.229 -15.445 1.00 39.28 392 LYS A CA 1
ATOM 3136 C C . LYS A 1 392 ? 30.505 -26.415 -14.003 1.00 39.28 392 LYS A C 1
ATOM 3138 O O . LYS A 1 392 ? 30.462 -27.535 -13.511 1.00 39.28 392 LYS A O 1
ATOM 3143 N N . ALA A 1 393 ? 30.940 -25.352 -13.323 1.00 38.97 393 ALA A N 1
ATOM 3144 C CA . ALA A 1 393 ? 31.401 -25.396 -11.931 1.00 38.97 393 ALA A CA 1
ATOM 3145 C C . ALA A 1 393 ? 30.364 -24.855 -10.923 1.00 38.97 393 ALA A C 1
ATOM 3147 O O . ALA A 1 393 ? 30.448 -25.157 -9.735 1.00 38.97 393 ALA A O 1
ATOM 3148 N N . MET A 1 394 ? 29.361 -24.084 -11.367 1.00 36.50 394 MET A N 1
ATOM 3149 C CA . MET A 1 394 ? 28.376 -23.463 -10.464 1.00 36.50 394 MET A CA 1
ATOM 3150 C C . MET A 1 394 ? 27.310 -24.421 -9.913 1.00 36.50 394 MET A C 1
ATOM 3152 O O . MET A 1 394 ? 26.742 -24.129 -8.866 1.00 36.50 394 MET A O 1
ATOM 3156 N N . PHE A 1 395 ? 27.090 -25.591 -10.526 1.00 37.09 395 PHE A N 1
ATOM 3157 C CA . PHE A 1 395 ? 26.183 -26.620 -9.985 1.00 37.09 395 PHE A CA 1
ATOM 3158 C C . PHE A 1 395 ? 26.723 -27.346 -8.734 1.00 37.09 395 PHE A C 1
ATOM 3160 O O . PHE A 1 395 ? 26.050 -28.229 -8.209 1.00 37.09 395 PHE A O 1
ATOM 3167 N N . GLN A 1 396 ? 27.920 -26.995 -8.244 1.00 33.44 396 GLN A N 1
ATOM 3168 C CA . GLN A 1 396 ? 28.545 -27.618 -7.068 1.00 33.44 396 GLN A CA 1
ATOM 3169 C C . GLN A 1 396 ? 28.736 -26.683 -5.869 1.00 33.44 396 GLN A C 1
ATOM 3171 O O . GLN A 1 396 ? 29.212 -27.139 -4.830 1.00 33.44 396 GLN A O 1
ATOM 3176 N N . TYR A 1 397 ? 28.361 -25.404 -5.958 1.00 31.88 397 TYR A N 1
ATOM 3177 C CA . TYR A 1 397 ? 28.455 -24.525 -4.796 1.00 31.88 397 TYR A CA 1
ATOM 3178 C C . TYR A 1 397 ? 27.183 -24.645 -3.951 1.00 31.88 397 TYR A C 1
ATOM 3180 O O . TYR A 1 397 ? 26.115 -24.236 -4.414 1.00 31.88 397 TYR A O 1
ATOM 3188 N N . PRO A 1 398 ? 27.255 -25.187 -2.718 1.00 36.19 398 PRO A N 1
ATOM 3189 C CA . PRO A 1 398 ? 26.136 -25.089 -1.800 1.00 36.19 398 PRO A CA 1
ATOM 3190 C C . PRO A 1 398 ? 25.813 -23.609 -1.600 1.00 36.19 398 PRO A C 1
ATOM 3192 O O . PRO A 1 398 ? 26.706 -22.759 -1.566 1.00 36.19 398 PRO A O 1
ATOM 3195 N N . ILE A 1 399 ? 24.520 -23.321 -1.497 1.00 39.47 399 ILE A N 1
ATOM 3196 C CA . ILE A 1 399 ? 23.952 -22.005 -1.220 1.00 39.47 399 ILE A CA 1
ATOM 3197 C C . ILE A 1 399 ? 24.601 -21.469 0.064 1.00 39.47 399 ILE A C 1
ATOM 3199 O O . ILE A 1 399 ? 24.144 -21.740 1.173 1.00 39.47 399 ILE A O 1
ATOM 3203 N N . TYR A 1 400 ? 25.687 -20.710 -0.066 1.00 36.28 400 TYR A N 1
ATOM 3204 C CA . TYR A 1 400 ? 26.229 -19.938 1.039 1.00 36.28 400 TYR A CA 1
ATOM 3205 C C . TYR A 1 400 ? 25.351 -18.705 1.184 1.00 36.28 400 TYR A C 1
ATOM 3207 O O . TYR A 1 400 ? 25.584 -17.656 0.588 1.00 36.28 400 TYR A O 1
ATOM 3215 N N . CYS A 1 401 ? 24.303 -18.864 1.987 1.00 36.62 401 CYS A N 1
ATOM 3216 C CA . CYS A 1 401 ? 23.580 -17.763 2.590 1.00 36.62 401 CYS A CA 1
ATOM 3217 C C . CYS A 1 401 ? 24.602 -16.902 3.354 1.00 36.62 401 CYS A C 1
ATOM 3219 O O . CYS A 1 401 ? 24.993 -17.219 4.477 1.00 36.62 401 CYS A O 1
ATOM 3221 N N . GLN A 1 402 ? 25.072 -15.813 2.739 1.00 38.09 402 GLN A N 1
ATOM 3222 C CA . GLN A 1 402 ? 26.005 -14.869 3.372 1.00 38.09 402 GLN A CA 1
ATOM 3223 C C . GLN A 1 402 ? 25.378 -14.141 4.580 1.00 38.09 402 GLN A C 1
ATOM 3225 O O . GLN A 1 402 ? 26.082 -13.467 5.325 1.00 38.09 402 GLN A O 1
ATOM 3230 N N . ASN A 1 403 ? 24.087 -14.375 4.849 1.00 39.38 403 ASN A N 1
ATOM 3231 C CA . ASN A 1 403 ? 23.363 -13.924 6.035 1.00 39.38 403 ASN A CA 1
ATOM 3232 C C . ASN A 1 403 ? 23.146 -15.022 7.094 1.00 39.38 403 ASN A C 1
ATOM 3234 O O . ASN A 1 403 ? 22.316 -14.843 7.987 1.00 39.38 403 ASN A O 1
ATOM 3238 N N . LEU A 1 404 ? 23.904 -16.130 7.078 1.00 38.91 404 LEU A N 1
ATOM 3239 C CA . LEU A 1 404 ? 23.779 -17.157 8.124 1.00 38.91 404 LEU A CA 1
ATOM 3240 C C . LEU A 1 404 ? 24.061 -16.606 9.534 1.00 38.91 404 LEU A C 1
ATOM 3242 O O . LEU A 1 404 ? 23.500 -17.106 10.495 1.00 38.91 404 LEU A O 1
ATOM 3246 N N . LYS A 1 405 ? 24.844 -15.528 9.699 1.00 36.56 405 LYS A N 1
ATOM 3247 C CA . LYS A 1 405 ? 25.010 -14.893 11.025 1.00 36.56 405 LYS A CA 1
ATOM 3248 C C . LYS A 1 405 ? 23.741 -14.204 11.545 1.00 36.56 405 LYS A C 1
ATOM 3250 O O . LYS A 1 405 ? 23.584 -14.097 12.757 1.00 36.56 405 LYS A O 1
ATOM 3255 N N . VAL A 1 406 ? 22.842 -13.772 10.658 1.00 41.97 406 VAL A N 1
ATOM 3256 C CA . VAL A 1 406 ? 21.544 -13.182 11.030 1.00 41.97 406 VAL A CA 1
ATOM 3257 C C . VAL A 1 406 ? 20.477 -14.278 11.140 1.00 41.97 406 VAL A C 1
ATOM 3259 O O . VAL A 1 406 ? 19.738 -14.308 12.119 1.00 41.97 406 VAL A O 1
ATOM 3262 N N . CYS A 1 407 ? 20.468 -15.257 10.226 1.00 36.47 407 CYS A N 1
ATOM 3263 C CA . CYS A 1 407 ? 19.539 -16.394 10.286 1.00 36.47 407 CYS A CA 1
ATOM 3264 C C . CYS A 1 407 ? 19.827 -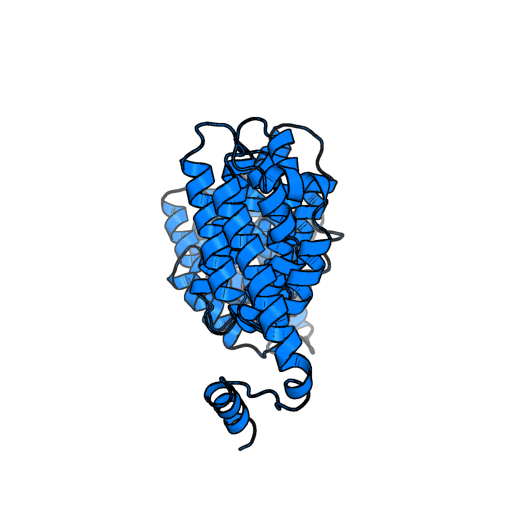17.365 11.448 1.00 36.47 407 CYS A C 1
ATOM 3266 O O . CYS A 1 407 ? 18.888 -17.853 12.069 1.00 36.47 407 CYS A O 1
ATOM 3268 N N . CYS A 1 408 ? 21.092 -17.622 11.807 1.00 34.38 408 CYS A N 1
ATOM 3269 C CA . CYS A 1 408 ? 21.419 -18.488 12.946 1.00 34.38 408 CYS A CA 1
ATOM 3270 C C . CYS A 1 408 ? 21.177 -17.820 14.301 1.00 34.38 408 CYS A C 1
ATOM 3272 O O . CYS A 1 408 ? 20.941 -18.534 15.265 1.00 34.38 408 CYS A O 1
ATOM 3274 N N . ARG A 1 409 ? 21.173 -16.482 14.400 1.00 34.41 409 ARG A N 1
ATOM 3275 C CA . ARG A 1 409 ? 20.723 -15.828 15.641 1.00 34.41 409 ARG A CA 1
ATOM 3276 C C . ARG A 1 409 ? 19.212 -15.956 15.834 1.00 34.41 409 ARG A C 1
ATOM 3278 O O . ARG A 1 409 ? 18.792 -16.250 16.938 1.00 34.41 409 ARG A O 1
ATOM 3285 N N . MET A 1 410 ? 18.414 -15.864 14.768 1.00 37.50 410 MET A N 1
ATOM 3286 C CA . MET A 1 410 ? 16.964 -16.086 14.868 1.00 37.50 410 MET A CA 1
ATOM 3287 C C . MET A 1 410 ? 16.570 -17.545 15.148 1.00 37.50 410 MET A C 1
ATOM 3289 O O . MET A 1 410 ? 15.548 -17.774 15.781 1.00 37.50 410 MET A O 1
ATOM 3293 N N . PHE A 1 411 ? 17.352 -18.532 14.694 1.00 33.78 411 PHE A N 1
ATOM 3294 C CA . PHE A 1 411 ? 17.035 -19.947 14.936 1.00 33.78 411 PHE A CA 1
ATOM 3295 C C . PHE A 1 411 ? 17.578 -20.502 16.260 1.00 33.78 411 PHE A C 1
ATOM 3297 O O . PHE A 1 411 ? 17.007 -21.461 16.773 1.00 33.78 411 PHE A O 1
ATOM 3304 N N . CYS A 1 412 ? 18.628 -19.912 16.841 1.00 33.31 412 CYS A N 1
ATOM 3305 C CA . CYS A 1 412 ? 19.122 -20.344 18.153 1.00 33.31 412 CYS A CA 1
ATOM 3306 C C . CYS A 1 412 ? 18.256 -19.857 19.328 1.00 33.31 412 CYS A C 1
ATOM 3308 O O . CYS A 1 412 ? 18.307 -20.481 20.379 1.00 33.31 412 CYS A O 1
ATOM 3310 N N . ASP A 1 413 ? 17.414 -18.836 19.141 1.00 35.03 413 ASP A N 1
ATOM 3311 C CA . ASP A 1 413 ? 16.488 -18.352 20.182 1.00 35.03 413 ASP A CA 1
ATOM 3312 C C . ASP A 1 413 ? 15.101 -19.043 20.134 1.00 35.03 413 ASP A C 1
ATOM 3314 O O . ASP A 1 413 ? 14.213 -18.710 20.912 1.00 35.03 413 ASP A O 1
ATOM 3318 N N . ILE A 1 414 ? 14.896 -20.016 19.230 1.00 41.47 414 ILE A N 1
ATOM 3319 C CA . ILE A 1 414 ? 13.644 -20.803 19.108 1.00 41.47 414 ILE A CA 1
ATOM 3320 C C . ILE A 1 414 ? 13.808 -22.244 19.631 1.00 41.47 414 ILE A C 1
ATOM 3322 O O . ILE A 1 414 ? 12.829 -22.968 19.797 1.00 41.47 414 ILE A O 1
ATOM 3326 N N . VAL A 1 415 ? 15.030 -22.669 19.957 1.00 35.81 415 VAL A N 1
ATOM 3327 C CA . VAL A 1 415 ? 15.280 -23.966 20.599 1.00 35.81 415 VAL A CA 1
ATOM 3328 C C . VAL A 1 415 ? 16.258 -23.773 21.753 1.00 35.81 415 VAL A C 1
ATOM 3330 O O . VAL A 1 415 ? 17.407 -24.175 21.630 1.00 35.81 415 VAL A O 1
ATOM 3333 N N . PHE A 1 416 ? 15.805 -23.137 22.838 1.00 35.19 416 PHE A N 1
ATOM 3334 C CA . PHE A 1 416 ? 16.183 -23.425 24.230 1.00 35.19 416 PHE A CA 1
ATOM 3335 C C . PHE A 1 416 ? 15.174 -22.816 25.203 1.00 35.19 416 PHE A C 1
ATOM 3337 O O . PHE A 1 416 ? 14.797 -21.641 25.000 1.00 35.19 416 PHE A O 1
#

Mean predicted aligned error: 12.1 Å

Secondary structure (DSSP, 8-state):
---HHHHHHHHHTT---TT-HHHHHHHHHHHHTTTSSPPPS-TTS--HHHHHHHHHHHHHHHHHHHHHHSTTHHHHHHHHHTTHHHHHHHHHHHHHTT-HHHHHHHHHHHHHHHH--SHHHHHHHHHHHH-HHHHHHHHHHHHH---GGG-HHHHHHHHHHHHHHHHSHHHHHHHHHHHHHS-HHHHHHHHHHHHHHHHHHHHHHHH--SSHHHHHHHHHHHHHHHHHHHHHHT-TTTHHHHHHTTHHHHHHHHHHHTHHHHHHHH-SS-HHHHHHHHHHHHHHHHHHTGGGHHHHHHHHHHTTHHHHHHHHHHTPPTT-HHHHHHHHHHHHHHHHHTTSHHHHHHHHHHHHHS-HHHHHHHTSTTSTTHHHHHHHHHHHHHHHHHHHTTHHHHTT-----TTHHHHHHHHHTS--

Sequence (416 aa):
MGDFPWMESLLNGNQWPPDDPDWVLEAVDAYMVHLDVPMPARISKLTPDDEDKQTRAAMALAAVATGLEEATRSECLKRVDEHLEPIFSWMHWLARASDTRVLNQALKIMVVGLSIPTEDTRLVVARLCCSPCVIDALIALFETSVDPEDQDFFDEGLLFALSCAIQHRASRTLLYDKLLSFPPSRTQNFAAKVVSLIDSYEACVDGAPGNDRNGLDLYDMFKAIFAILNHISSEWRLSSYFLREYYVGRYFEALARTLPRIGKLFKQFDQPALVDTYVANIMLWVDAQRGYAYQVAHDLVDAGLLQYIADRLDSLEPGSEEDIQMLDQMVTHLIGYMRSARVWWILDYRFNLVPENLRKRLSSPEHPGFPIWTRLSAFITVHFRGTAGTSKAMFQYPIYCQNLKVCCRMFCDIVF

Solvent-accessible surface area (backbone atoms only — not comparable to full-atom values): 23030 Å² total; per-residue (Å²): 144,86,62,65,76,64,56,56,47,42,77,73,48,95,55,66,72,89,85,45,64,68,56,48,50,53,49,31,60,67,30,50,64,41,40,75,56,84,78,72,94,46,82,95,66,67,48,77,69,43,51,53,47,50,51,41,33,48,53,24,46,48,42,46,30,49,30,49,74,43,100,41,26,75,63,39,46,61,62,45,64,82,42,44,64,43,52,25,46,50,42,29,53,44,34,76,64,66,44,68,73,52,45,54,33,44,46,46,40,52,30,54,63,60,67,52,92,48,85,71,34,56,55,50,35,52,48,48,37,59,33,71,40,43,44,50,22,51,53,38,47,54,62,59,60,69,76,85,90,80,40,84,71,57,56,55,38,51,52,50,47,50,40,56,25,53,70,41,69,68,17,30,50,52,45,50,57,51,44,69,71,45,60,70,70,56,39,35,48,39,34,46,48,61,49,44,51,56,52,55,50,52,51,51,63,74,68,51,68,92,40,52,68,55,21,50,56,54,49,52,53,49,53,45,53,49,52,44,54,58,53,49,42,67,38,62,90,51,43,68,46,37,59,74,61,42,41,66,20,55,50,50,41,46,44,75,60,48,48,53,54,39,33,68,34,46,75,78,60,70,46,67,67,54,44,51,53,54,56,49,51,54,56,53,39,34,69,59,29,63,95,46,25,52,56,53,44,33,36,34,42,68,54,37,48,63,52,53,52,53,55,52,39,74,67,57,60,94,84,49,60,67,60,52,53,51,53,43,48,50,52,50,54,48,60,70,41,47,78,42,77,76,31,43,60,51,44,54,54,50,57,68,66,46,53,67,70,56,55,53,51,38,66,32,88,88,35,87,36,16,70,55,45,47,52,52,54,47,53,55,54,53,52,49,62,59,43,68,74,43,51,88,62,56,86,72,63,74,86,74,61,89,52,47,77,60,54,50,54,64,54,56,72,74,69,121